Protein AF-A0A1H1TFT8-F1 (afdb_monomer)

Solvent-accessible surface area (backbone atoms only — not comparable to full-atom values): 39252 Å² total; per-residue (Å²): 138,79,86,87,82,87,84,87,81,90,85,86,84,88,80,87,86,89,80,85,90,80,92,82,89,87,89,82,91,82,87,86,76,85,82,76,82,82,79,77,80,83,78,81,70,58,74,69,34,45,50,51,32,56,49,58,57,70,36,58,26,41,30,29,61,90,48,73,47,62,43,76,47,51,69,64,84,90,49,77,57,35,28,35,36,29,36,80,93,45,59,54,47,81,68,34,37,61,32,29,39,33,36,34,42,87,52,18,28,67,43,72,50,74,37,78,50,98,63,64,47,67,47,73,31,53,86,44,16,24,26,45,34,17,21,62,62,19,25,52,54,46,65,75,37,58,47,67,74,32,51,48,49,68,55,80,78,71,75,87,90,85,77,94,82,68,73,66,47,50,39,53,65,94,53,72,67,25,36,32,34,37,70,95,45,73,48,60,26,69,34,64,75,59,89,71,53,80,55,25,33,27,37,37,37,78,91,49,56,52,46,87,57,75,34,67,26,32,36,32,36,31,46,86,28,24,24,76,41,77,44,52,17,52,86,64,66,40,73,72,49,60,67,37,46,92,84,32,25,27,44,35,18,12,53,68,36,18,52,56,40,70,77,40,65,46,76,74,36,55,44,34,25,49,42,85,69,82,86,83,84,78,90,75,90,84,78,86,88,75,96,71,85,82,75,79,82,74,78,73,82,72,71,60,71,75,49,47,58,73,26,27,42,27,31,83,94,47,69,48,66,22,71,22,56,73,62,89,72,51,83,51,23,23,26,34,33,32,80,93,47,60,48,45,99,52,74,25,70,26,24,40,31,32,30,47,82,40,24,26,75,39,73,43,52,17,47,88,66,67,36,65,72,56,53,70,29,47,87,82,31,25,24,47,33,11,13,58,65,29,13,51,49,41,69,76,53,61,50,69,72,38,50,53,47,59,42,87,64,76,81,78,74,81,79,84,78,92,73,82,92,77,82,91,77,85,88,79,81,91,75,86,85,76,83,79,90,74,78,87,70,76,66,31,58,58,70,59,80,43,29,35,32,36,28,36,45,16,41,65,85,60,66,24,63,54,78,78,70,58,59,89,63,49,44,30,39,33,40,41,27,29,31,38,80,50,26,39,67,69,50,50,20,71,40,54,64,71,60,43,43,51,32,53,53,55,43,39,75,72,64,28,34,38,26,44,21,32,20,39,82,74,31,51,51,48,51,88,49,43,68,46,36,50,49,20,56,50,58,49,44,75,68,37,75,47,13,26,40,29,45,31,70,41,66,89,60,78,80,53,49,72,38,57,46,49,44,48,48,49,48,24,68,75,48,38,81,34,30,30,32,34,37,45,32,43,85,82,52,38,72,60,48,51,58,36,45,47,52,22,48,77,63,77,43,55,55,38,38,21,47,40,54,39,90,41,78,60,51,55,67,55,53,44,50,52,50,51,49,45,43,75,65,68,45,56,50,60,29,32,34,47,24,39,27,61,44,92,53,74,33,30,33,42,61,70,47,49,49,53,31,53,52,60,42,36,77,79,42,64,57,37,17,21,31,35,34,57,40,56,49,45,73,61,42,65,56,40,37,62,70,41,36,65,71,30,61,89

Sequence (698 aa):
MSLPRPLRHQSRLAQVSSTVALLVSSTLLASTLATAPAAAAPATPTSSVATAAASAARSATLTIGGATRSVAGTNVARKVGKLVVYSAPRSTTHKTKRGVDVVVQDGKVVSVKRHHGRRAGRTAVPAGGFVVSGLGSSAAWLRAHAKPGVAVTSTAATGGQVGTGGRVVATATPTVGAPVVVGNGTWKLSGINVPRGVDQVVAYTAPVTVTTTNMWGVELTVVGGKITSIVDRQVKQVTSGTRVPTGGYVLSAHGSAGDWLRARAKVGGTVGYQVTVPDVVTPTPTPTPTPTPTPTPTPTPTAPAVPAAGTRAAIGSSSYPVSGVNIDRGVDALVAYTSPLTQTPTNMWGVEVGVVGGRITSVIDRQVNNISAATPVPSGGYVLSGHGAAGEWLRAAAQVGGTVTSGSGSVSTPTPTPTPTPTPTPTPTPAPTTPSTGTSSTDPMPLPSKVQALYLMMWSNSGSPMLRNIPSDVNVVNLSFLQGDPPSLVGWGSQSEASFIADAKALRARGVRIVASVGGAGGHVNLANREAFVQGVMSLNAKLPLDGIDWDIEGSTPMAAADVVWISKRLKTLRGQDFAITLAPNGSNINEYLAIAVQLQANNALDMIGQQFYDAVVSKEAAMGRINQAVSMGIPQSKIAVGMMVGTADVYWTVAECVAAVTYIKAKYPNLRGGYLWEAGRAGTADWASTLSGLLKG

Mean predicted aligned error: 22.66 Å

pLDDT: mean 74.83, std 23.18, range [23.73, 98.81]

Foldseek 3Di:
DDDDDDDDDDDDDDDDDDDDDDDDDDDDDDDDDDDDDDDDDDDADDPVLLVQAVDVQVFQWKAFQNDIDGAPHEPDDADAPHKYKYAPPDFKDDWAQAWWKFKDTPQWTADIDGRHHPGTDMDTHDRSTMIMIHHHVGRVVCVVGHDGGIGMDGDQDADDDDDDDADWGWHQDDDAQFWKDFANDTDGAPEEPDAADAQHKYKYAPVDFFDQYALQAKKFADASQFGQDIDNSVVVVDRGTDTHDDRTIIIIHHHVRRVVCVVGDDGRTGMTTTDGDDDDDDDDDDDDDDDDDDDDDPDDPPLADFQAAQWWKDWPNDIDHANHEPDDADAQHKYKYAPPDQWDPDAQAAWKFADGSQFTQDIDNSPVVVPRDTHTHDDSTIITTGHHNGRVSCVPRDDGRIGMHTHPPDPPDDDDDDDDDDDDDDDDDDDDDDADPDDDDLFAAAADLFAEEAEAEFDAPPLFDQLLPFAPLHQEYEQPAFADQLTARPHHYVDDLVSNLVSLSVSVSVNRAYEHEYAPAVGHHALVSLVSPLVRVVVVSVRGSHNAYEYDHHDPHDCPLVSLLVNLVVNCVVRNLSHAYEYEAEPPCLVVVLVSQLVCVVVSRHQAYEYAQFPQQHALVNSLVSVVVSVVSPNAQSRYEYEAEDDDDNRHDHLVRVVVSLVVNCVPRVSHNFYYYPHRSDPCSNVNSVVCSVSRRD

Organism: NCBI:txid642780

Nearest PDB structures (foldseek):
  2pur-assembly1_B-2  TM=5.975E-01  e=2.693E-02  unclassified
  7jz9-assembly1_B  TM=5.982E-01  e=8.249E-02  Escherichia coli
  2ojp-assembly1_B  TM=5.793E-01  e=7.415E-02  Escherichia coli
  1yxc-assembly1_A-2  TM=6.033E-01  e=1.333E-01  Escherichia coli
  1s5v-assembly1_B  TM=5.770E-01  e=1.564E-01  Escherichia coli

Secondary structure (DSSP, 8-state):
---------------------------------PPPPPPPPPPPPPHHHHHHHHHHTT-SEEEETTEEEEEEEESSPP-TT-EEEEETT--BPPPEEEEEEEEEETTEEEEEEEEEEEEEE--BPPTT-EEEEE-THHHHHHHHH--TT-BEE----B-----SSS--EEESS--TTSEEEETTEEEEEEEESS---TT-EEEEETT--B----SSEEEEEEETTEEEEEEETTTTT--SPPBPPTTEEEEEEEHHHHHHHHTT--TT-BEEEEEPPPP-PPPPPPPPPPP-PPPP-----PPPPPPPTTSEEEETTEEEE--EESS---TT-EEEEETT-SB----SSSEEEEEETTEEEEEEETTTTT--SPPBPPTTEEEEEE-HHHHHHHHHH--TT-BEEEE-----PPPPP--PPPPP-PPPPPPPPPPP------SPPPPPSSEEEEEEE-STTS-PPPGGGS-TT--EEEEEEEEETTEEES--TTS-HHHHHHHHHHHHHTT-EEEEEEEEET--B-SSSHHHHHHHHHHHHTTS---EEEEEEESSS---HHHHHHHHHHHHHHH-TTSEEEE---TTTHHHHHHHHHHHHHTT---EEEEE--SS---HHHHHHHHHHHHHTT--GGGEEEEE-B-SSTTSB-HHHHHHHHHHHHTT-TT--EEEES-TTSTTHHHHHHHTHHHHH-

Radius of gyration: 35.99 Å; Cα contacts (8 Å, |Δi|>4): 1418; chains: 1; bounding box: 91×97×120 Å

Structure (mmCIF, N/CA/C/O backbone):
data_AF-A0A1H1TFT8-F1
#
_entry.id   AF-A0A1H1TFT8-F1
#
loop_
_atom_site.group_PDB
_atom_site.id
_atom_site.type_symbol
_atom_site.label_atom_id
_atom_site.label_alt_id
_atom_site.label_comp_id
_atom_site.label_asym_id
_atom_site.label_entity_id
_atom_site.label_seq_id
_atom_site.pdbx_PDB_ins_code
_atom_site.Cartn_x
_atom_site.Cartn_y
_atom_site.Cartn_z
_atom_site.occupancy
_atom_site.B_iso_or_equiv
_atom_site.auth_seq_id
_atom_site.auth_comp_id
_atom_site.auth_asym_id
_atom_site.auth_atom_id
_atom_site.pdbx_PDB_model_num
ATOM 1 N N . MET A 1 1 ? -57.760 -10.010 77.259 1.00 40.00 1 MET A N 1
ATOM 2 C CA . MET A 1 1 ? -57.373 -11.192 76.458 1.00 40.00 1 MET A CA 1
ATOM 3 C C . MET A 1 1 ? -56.331 -10.721 75.448 1.00 40.00 1 MET A C 1
ATOM 5 O O . MET A 1 1 ? -56.701 -10.268 74.380 1.00 40.00 1 MET A O 1
ATOM 9 N N . SER A 1 2 ? -55.052 -10.548 75.783 1.00 34.28 2 SER A N 1
ATOM 10 C CA . SER A 1 2 ? -54.148 -11.281 76.698 1.00 34.28 2 SER A CA 1
ATOM 11 C C . SER A 1 2 ? -53.520 -12.526 76.058 1.00 34.28 2 SER A C 1
ATOM 13 O O . SER A 1 2 ? -54.165 -13.557 75.916 1.00 34.28 2 SER A O 1
ATOM 15 N N . LEU A 1 3 ? -52.236 -12.375 75.718 1.00 42.75 3 LEU A N 1
ATOM 16 C CA . LEU A 1 3 ? -51.196 -13.401 75.522 1.00 42.75 3 LEU A CA 1
ATOM 17 C C . LEU A 1 3 ? -51.139 -14.394 76.717 1.00 42.75 3 LEU A C 1
ATOM 19 O O . LEU A 1 3 ? -51.560 -13.988 77.804 1.00 42.75 3 LEU A O 1
ATOM 23 N N . PRO A 1 4 ? -50.604 -15.640 76.580 1.00 53.12 4 PRO A N 1
ATOM 24 C CA . PRO A 1 4 ? -49.153 -15.824 76.375 1.00 53.12 4 PRO A CA 1
ATOM 25 C C . PRO A 1 4 ? -48.649 -17.081 75.616 1.00 53.12 4 PRO A C 1
ATOM 27 O O . PRO A 1 4 ? -49.387 -17.975 75.220 1.00 53.12 4 PRO A O 1
ATOM 30 N N . ARG A 1 5 ? -47.314 -17.126 75.466 1.00 40.88 5 ARG A N 1
ATOM 31 C CA . ARG A 1 5 ? -46.463 -18.296 75.154 1.00 40.88 5 ARG A CA 1
ATOM 32 C C . ARG A 1 5 ? -45.955 -18.958 76.450 1.00 40.88 5 ARG A C 1
ATOM 34 O O . ARG A 1 5 ? -45.702 -18.240 77.415 1.00 40.88 5 ARG A O 1
ATOM 41 N N . PRO A 1 6 ? -45.608 -20.255 76.405 1.00 49.94 6 PRO A N 1
ATOM 42 C CA . PRO A 1 6 ? -44.249 -20.722 76.771 1.00 49.94 6 PRO A CA 1
ATOM 43 C C . PRO A 1 6 ? -43.516 -21.283 75.523 1.00 49.94 6 PRO A C 1
ATOM 45 O O . PRO A 1 6 ? -44.163 -21.550 74.517 1.00 49.94 6 PRO A O 1
ATOM 48 N N . LEU A 1 7 ? -42.187 -21.390 75.359 1.00 32.53 7 LEU A N 1
ATOM 49 C CA . LEU A 1 7 ? -40.987 -21.534 76.215 1.00 32.53 7 LEU A CA 1
ATOM 50 C C . LEU A 1 7 ? -40.536 -22.979 76.553 1.00 32.53 7 LEU A C 1
ATOM 52 O O . LEU A 1 7 ? -40.871 -23.472 77.617 1.00 32.53 7 LEU A O 1
ATOM 56 N N . ARG A 1 8 ? -39.599 -23.497 75.724 1.00 33.53 8 ARG A N 1
ATOM 57 C CA . ARG A 1 8 ? -38.385 -24.306 76.069 1.00 33.53 8 ARG A CA 1
ATOM 58 C C . ARG A 1 8 ? -38.615 -25.683 76.778 1.00 33.53 8 ARG A C 1
ATOM 60 O O . ARG A 1 8 ? -39.748 -26.017 77.063 1.00 33.53 8 ARG A O 1
ATOM 67 N N . HIS A 1 9 ? -37.637 -26.578 77.030 1.00 33.00 9 HIS A N 1
ATOM 68 C CA . HIS A 1 9 ? -36.158 -26.497 77.110 1.00 33.00 9 HIS A CA 1
ATOM 69 C C . HIS A 1 9 ? -35.469 -27.898 77.005 1.00 33.00 9 HIS A C 1
ATOM 71 O O . HIS A 1 9 ? -36.108 -28.884 77.340 1.00 33.00 9 HIS A O 1
ATOM 77 N N . GLN A 1 10 ? -34.150 -27.953 76.702 1.00 31.39 10 GLN A N 1
ATOM 78 C CA . GLN A 1 10 ? -33.223 -29.130 76.820 1.00 31.39 10 GLN A CA 1
ATOM 79 C C . GLN A 1 10 ? -33.483 -30.319 75.845 1.00 31.39 10 GLN A C 1
ATOM 81 O O . GLN A 1 10 ? -34.526 -30.340 75.207 1.00 31.39 10 GLN A O 1
ATOM 86 N N . SER A 1 11 ? -32.600 -31.310 75.590 1.00 31.30 11 SER A N 1
ATOM 87 C CA . SER A 1 11 ? -31.160 -31.587 75.895 1.00 31.30 11 SER A CA 1
ATOM 88 C C . SER A 1 11 ? -30.607 -32.554 74.808 1.00 31.30 11 SER A C 1
ATOM 90 O O . SER A 1 11 ? -31.317 -33.474 74.432 1.00 31.30 11 SER A O 1
ATOM 92 N N . ARG A 1 12 ? -29.484 -32.284 74.113 1.00 32.25 12 ARG A N 1
ATOM 93 C CA . ARG A 1 12 ? -28.055 -32.626 74.396 1.00 32.25 12 ARG A CA 1
ATOM 94 C C . ARG A 1 12 ? -27.617 -34.106 74.210 1.00 32.25 12 ARG A C 1
ATOM 96 O O . ARG A 1 12 ? -28.041 -34.942 74.989 1.00 32.25 12 ARG A O 1
ATOM 103 N N . LEU A 1 13 ? -26.584 -34.287 73.356 1.00 31.83 13 LEU A N 1
ATOM 104 C CA . LEU A 1 13 ? -25.564 -35.378 73.293 1.00 31.83 13 LEU A CA 1
ATOM 105 C C . LEU A 1 13 ? -26.089 -36.770 72.829 1.00 31.83 13 LEU A C 1
ATOM 107 O O . LEU A 1 13 ? -27.201 -37.130 73.176 1.00 31.83 13 LEU A O 1
ATOM 111 N N . ALA A 1 14 ? -25.478 -37.520 71.888 1.00 31.23 14 ALA A N 1
ATOM 112 C CA . ALA A 1 14 ? -24.085 -38.007 71.683 1.00 31.23 14 ALA A CA 1
ATOM 113 C C . ALA A 1 14 ? -23.749 -39.225 72.594 1.00 31.23 14 ALA A C 1
ATOM 115 O O . ALA A 1 14 ? -24.257 -39.268 73.706 1.00 31.23 14 ALA A O 1
ATOM 116 N N . GLN A 1 15 ? -22.948 -40.247 72.229 1.00 30.02 15 GLN A N 1
ATOM 117 C CA . GLN A 1 15 ? -21.924 -40.429 71.168 1.00 30.02 15 GLN A CA 1
ATOM 118 C C . GLN A 1 15 ? -21.602 -41.955 70.968 1.00 30.02 15 GLN A C 1
ATOM 120 O O . GLN A 1 15 ? -22.198 -42.771 71.658 1.00 30.02 15 GLN A O 1
ATOM 125 N N . VAL A 1 16 ? -20.578 -42.311 70.154 1.00 29.28 16 VAL A N 1
ATOM 126 C CA . VAL A 1 16 ? -19.868 -43.636 70.053 1.00 29.28 16 VAL A CA 1
ATOM 127 C C . VAL A 1 16 ? -20.652 -44.718 69.247 1.00 29.28 16 VAL A C 1
ATOM 129 O O . VAL A 1 16 ? -21.849 -44.841 69.454 1.00 29.28 16 VAL A O 1
ATOM 132 N N . SER A 1 17 ? -20.174 -45.432 68.200 1.00 30.56 17 SER A N 1
ATOM 133 C CA . SER A 1 17 ? -18.881 -46.062 67.777 1.00 30.56 17 SER A CA 1
ATOM 134 C C . SER A 1 17 ? -18.665 -47.489 68.361 1.00 30.56 17 SER A C 1
ATOM 136 O O . SER A 1 17 ? -19.188 -47.766 69.433 1.00 30.56 17 SER A O 1
ATOM 138 N N . SER A 1 18 ? -17.959 -48.464 67.751 1.00 32.06 18 SER A N 1
ATOM 139 C CA . SER A 1 18 ? -17.172 -48.505 66.488 1.00 32.06 18 SER A CA 1
ATOM 140 C C . SER A 1 18 ? -17.729 -49.549 65.467 1.00 32.06 18 SER A C 1
ATOM 142 O O . SER A 1 18 ? -18.870 -49.343 65.075 1.00 32.06 18 SER A O 1
ATOM 144 N N . THR A 1 19 ? -17.104 -50.622 64.926 1.00 33.41 19 THR A N 1
ATOM 145 C CA . THR A 1 19 ? -15.795 -51.315 65.105 1.00 33.41 19 THR A CA 1
ATOM 146 C C . THR A 1 19 ? -15.491 -52.244 63.887 1.00 33.41 19 THR A C 1
ATOM 148 O O . THR A 1 19 ? -16.416 -52.903 63.443 1.00 33.41 19 THR A O 1
ATOM 151 N N . VAL A 1 20 ? -14.227 -52.319 63.402 1.00 31.95 20 VAL A N 1
ATOM 152 C CA . VAL A 1 20 ? -13.528 -53.409 62.618 1.00 31.95 20 VAL A CA 1
ATOM 153 C C . VAL A 1 20 ? -14.271 -54.082 61.421 1.00 31.95 20 VAL A C 1
ATOM 155 O O . VAL A 1 20 ? -15.296 -54.713 61.617 1.00 31.95 20 VAL A O 1
ATOM 158 N N . ALA A 1 21 ? -13.879 -53.936 60.137 1.00 30.38 21 ALA A N 1
ATOM 159 C CA . ALA A 1 21 ? -12.651 -54.344 59.384 1.00 30.38 21 ALA A CA 1
ATOM 160 C C . ALA A 1 21 ? -12.633 -55.853 58.971 1.00 30.38 21 ALA A C 1
ATOM 162 O O . ALA A 1 21 ? -13.261 -56.655 59.646 1.00 30.38 21 ALA A O 1
ATOM 163 N N . LEU A 1 22 ? -12.053 -56.315 57.842 1.00 27.12 22 LEU A N 1
ATOM 164 C CA . LEU A 1 22 ? -10.707 -56.086 57.265 1.00 27.12 22 LEU A CA 1
ATOM 165 C C . LEU A 1 22 ? -10.666 -56.281 55.707 1.00 27.12 22 LEU A C 1
ATOM 167 O O . LEU A 1 22 ? -11.444 -57.072 55.195 1.00 27.12 22 LEU A O 1
ATOM 171 N N . LEU A 1 23 ? -9.752 -55.564 55.016 1.00 27.92 23 LEU A N 1
ATOM 172 C CA . LEU A 1 23 ? -8.882 -55.857 53.822 1.00 27.92 23 LEU A CA 1
ATOM 173 C C . LEU A 1 23 ? -9.194 -57.026 52.814 1.00 27.92 23 LEU A C 1
ATOM 175 O O . LEU A 1 23 ? -9.799 -58.014 53.191 1.00 27.92 23 LEU A O 1
ATOM 179 N N . VAL A 1 24 ? -8.749 -57.072 51.531 1.00 28.72 24 VAL A N 1
ATOM 180 C CA . VAL A 1 24 ? -7.640 -56.426 50.753 1.00 28.72 24 VAL A CA 1
ATOM 181 C C . VAL A 1 24 ? -8.050 -56.165 49.262 1.00 28.72 24 VAL A C 1
ATOM 183 O O . VAL A 1 24 ? -8.920 -56.856 48.752 1.00 28.72 24 VAL A O 1
ATOM 186 N N . SER A 1 25 ? -7.388 -55.208 48.577 1.00 27.75 25 SER A N 1
ATOM 187 C CA . SER A 1 25 ? -7.165 -54.961 47.112 1.00 27.75 25 SER A CA 1
ATOM 188 C C . SER A 1 25 ? -7.936 -55.754 46.022 1.00 27.75 25 SER A C 1
ATOM 190 O O . SER A 1 25 ? -8.015 -56.975 46.046 1.00 27.75 25 SER A O 1
ATOM 192 N N . SER A 1 26 ? -8.326 -55.142 44.889 1.00 29.98 26 SER A N 1
ATOM 193 C CA . SER A 1 26 ? -7.373 -54.570 43.903 1.00 29.98 26 SER A CA 1
ATOM 194 C C . SER A 1 26 ? -7.939 -53.476 42.977 1.00 29.98 26 SER A C 1
ATOM 196 O O . SER A 1 26 ? -9.142 -53.254 42.892 1.00 29.98 26 SER A O 1
ATOM 198 N N . THR A 1 27 ? -7.035 -52.758 42.304 1.00 31.91 27 THR A N 1
ATOM 199 C CA . THR A 1 27 ? -7.274 -51.510 41.556 1.00 31.91 27 THR A CA 1
ATOM 200 C C . THR A 1 27 ? -7.703 -51.687 40.097 1.00 31.91 27 THR A C 1
ATOM 202 O O . THR A 1 27 ? -7.032 -52.406 39.362 1.00 31.91 27 THR A O 1
ATOM 205 N N . LEU A 1 28 ? -8.631 -50.841 39.629 1.00 29.67 28 LEU A N 1
ATOM 206 C CA . LEU A 1 28 ? -8.360 -49.870 38.550 1.00 29.67 28 LEU A CA 1
ATOM 207 C C . LEU A 1 28 ? -9.416 -48.743 38.561 1.00 29.67 28 LEU A C 1
ATOM 209 O O . LEU A 1 28 ? -10.573 -48.993 38.889 1.00 29.67 28 LEU A O 1
ATOM 213 N N . LEU A 1 29 ? -9.040 -47.505 38.212 1.00 29.33 29 LEU A N 1
ATOM 214 C CA . LEU A 1 29 ? -9.989 -46.390 38.058 1.00 29.33 29 LEU A CA 1
ATOM 215 C C . LEU A 1 29 ? -10.326 -46.157 36.580 1.00 29.33 29 LEU A C 1
ATOM 217 O O . LEU A 1 29 ? -9.427 -45.963 35.766 1.00 29.33 29 LEU A O 1
ATOM 221 N N . ALA A 1 30 ? -11.619 -46.044 36.273 1.00 28.58 30 ALA A N 1
ATOM 222 C CA . ALA A 1 30 ? -12.131 -45.465 35.031 1.00 28.58 30 ALA A CA 1
ATOM 223 C C . ALA A 1 30 ? -13.382 -44.625 35.347 1.00 28.58 30 ALA A C 1
ATOM 225 O O . ALA A 1 30 ? -14.507 -45.118 35.347 1.00 28.58 30 ALA A O 1
ATOM 226 N N . SER A 1 31 ? -13.187 -43.353 35.705 1.00 29.53 31 SER A N 1
ATOM 227 C CA . SER A 1 31 ? -14.262 -42.478 36.188 1.00 29.53 31 SER A CA 1
ATOM 228 C C . SER A 1 31 ? -15.004 -41.774 35.048 1.00 29.53 31 SER A C 1
ATOM 230 O O . SER A 1 31 ? -14.579 -40.716 34.578 1.00 29.53 31 SER A O 1
ATOM 232 N N . THR A 1 32 ? -16.152 -42.313 34.640 1.00 29.67 32 THR A N 1
ATOM 233 C CA . THR A 1 32 ? -17.115 -41.596 33.792 1.00 29.67 32 THR A CA 1
ATOM 234 C C . THR A 1 32 ? -17.871 -40.548 34.614 1.00 29.67 32 THR A C 1
ATOM 236 O O . THR A 1 32 ? -18.654 -40.911 35.492 1.00 29.67 32 THR A O 1
ATOM 239 N N . LEU A 1 33 ? -17.695 -39.258 34.313 1.00 29.09 33 LEU A N 1
ATOM 240 C CA . LEU A 1 33 ? -18.583 -38.194 34.797 1.00 29.09 33 LEU A CA 1
ATOM 241 C C . LEU A 1 33 ? -19.388 -37.617 33.629 1.00 29.09 33 LEU A C 1
ATOM 243 O O . LEU A 1 33 ? -18.817 -37.185 32.629 1.00 29.09 33 LEU A O 1
ATOM 247 N N . ALA A 1 34 ? -20.713 -37.591 33.772 1.00 29.16 34 ALA A N 1
ATOM 248 C CA . ALA A 1 34 ? -21.601 -36.964 32.801 1.00 29.16 34 ALA A CA 1
ATOM 249 C C . ALA A 1 34 ? -21.444 -35.433 32.819 1.00 29.16 34 ALA A C 1
ATOM 251 O O . ALA A 1 34 ? -21.353 -34.812 33.881 1.00 29.16 34 ALA A O 1
ATOM 252 N N . THR A 1 35 ? -21.439 -34.815 31.640 1.00 30.27 35 THR A N 1
ATOM 253 C CA . THR A 1 35 ? -21.376 -33.359 31.485 1.00 30.27 35 THR A CA 1
ATOM 254 C C . THR A 1 35 ? -22.728 -32.706 31.771 1.00 30.27 35 THR A C 1
ATOM 256 O O . THR A 1 35 ? -23.756 -33.075 31.207 1.00 30.27 35 THR A O 1
ATOM 259 N N . ALA A 1 36 ? -22.724 -31.686 32.631 1.00 29.00 36 ALA A N 1
ATOM 260 C CA . ALA A 1 36 ? -23.877 -30.811 32.829 1.00 29.00 36 ALA A CA 1
ATOM 261 C C . ALA A 1 36 ? -24.137 -29.945 31.572 1.00 29.00 36 ALA A C 1
ATOM 263 O O . ALA A 1 36 ? -23.184 -29.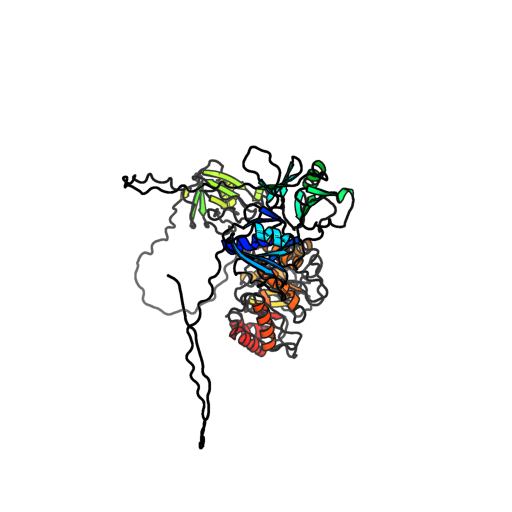619 30.855 1.00 29.00 36 ALA A O 1
ATOM 264 N N . PRO A 1 37 ? -25.393 -29.540 31.295 1.00 29.36 37 PRO A N 1
ATOM 265 C CA . PRO A 1 37 ? -25.718 -28.730 30.123 1.00 29.36 37 PRO A CA 1
ATOM 266 C C . PRO A 1 37 ? -25.044 -27.352 30.177 1.00 29.36 37 PRO A C 1
ATOM 268 O O . PRO A 1 37 ? -24.962 -26.715 31.229 1.00 29.36 37 PRO A O 1
ATOM 271 N N . ALA A 1 38 ? -24.574 -26.879 29.021 1.00 29.33 38 ALA A N 1
ATOM 272 C CA . ALA A 1 38 ? -23.865 -25.611 28.911 1.00 29.33 38 ALA A CA 1
ATOM 273 C C . ALA A 1 38 ? -24.779 -24.413 29.226 1.00 29.33 38 ALA A C 1
ATOM 275 O O . ALA A 1 38 ? -25.862 -24.269 28.657 1.00 29.33 38 ALA A O 1
ATOM 276 N N . ALA A 1 39 ? -24.312 -23.512 30.094 1.00 29.39 39 ALA A N 1
ATOM 277 C CA . ALA A 1 39 ? -24.975 -22.233 30.320 1.00 29.39 39 ALA A CA 1
ATOM 278 C C . ALA A 1 39 ? -24.890 -21.361 29.054 1.00 29.39 39 ALA A C 1
ATOM 280 O O . ALA A 1 39 ? -23.811 -21.194 28.482 1.00 29.39 39 ALA A O 1
ATOM 281 N N . ALA A 1 40 ? -26.023 -20.800 28.626 1.00 29.06 40 ALA A N 1
ATOM 282 C CA . ALA A 1 40 ? -26.098 -19.982 27.419 1.00 29.06 40 ALA A CA 1
ATOM 283 C C . ALA A 1 40 ? -25.179 -18.748 27.496 1.00 29.06 40 ALA A C 1
ATOM 285 O O . ALA A 1 40 ? -25.085 -18.082 28.531 1.00 29.06 40 ALA A O 1
ATOM 286 N N . ALA A 1 41 ? -24.521 -18.425 26.380 1.00 30.48 41 ALA A N 1
ATOM 287 C CA . ALA A 1 41 ? -23.666 -17.248 26.282 1.00 30.48 41 ALA A CA 1
ATOM 288 C C . ALA A 1 41 ? -24.485 -15.948 26.457 1.00 30.48 41 ALA A C 1
ATOM 290 O O . ALA A 1 41 ? -25.604 -15.857 25.943 1.00 30.48 41 ALA A O 1
ATOM 291 N N . PRO A 1 42 ? -23.953 -14.922 27.150 1.00 31.48 42 PRO A N 1
ATOM 292 C CA . PRO A 1 42 ? -24.648 -13.650 27.306 1.00 31.48 42 PRO A CA 1
ATOM 293 C C . PRO A 1 42 ? -24.778 -12.943 25.951 1.00 31.48 42 PRO A C 1
ATOM 295 O O . PRO A 1 42 ? -23.793 -12.784 25.230 1.00 31.48 42 PRO A O 1
ATOM 298 N N . ALA A 1 43 ? -25.994 -12.502 25.622 1.00 30.66 43 ALA A N 1
ATOM 299 C CA . ALA A 1 43 ? -26.294 -11.850 24.352 1.00 30.66 43 ALA A CA 1
ATOM 300 C C . ALA A 1 43 ? -25.443 -10.587 24.124 1.00 30.66 43 ALA A C 1
ATOM 302 O O . ALA A 1 43 ? -25.194 -9.798 25.041 1.00 30.66 43 ALA A O 1
ATOM 303 N N . THR A 1 44 ? -25.029 -10.372 22.875 1.00 29.48 44 THR A N 1
ATOM 304 C CA . THR A 1 44 ? -24.361 -9.142 22.444 1.00 29.48 44 THR A CA 1
ATOM 305 C C . THR A 1 44 ? -25.306 -7.940 22.595 1.00 29.48 44 THR A C 1
ATOM 307 O O . THR A 1 44 ? -26.443 -7.996 22.124 1.00 29.48 44 THR A O 1
ATOM 310 N N . PRO A 1 45 ? -24.877 -6.836 23.240 1.00 30.53 45 PRO A N 1
ATOM 311 C CA . PRO A 1 45 ? -25.725 -5.659 23.400 1.00 30.53 45 PRO A CA 1
ATOM 312 C C . PRO A 1 45 ? -25.975 -4.983 22.048 1.00 30.53 45 PRO A C 1
ATOM 314 O O . PRO A 1 45 ? -25.076 -4.888 21.209 1.00 30.53 45 PRO A O 1
ATOM 317 N N . THR A 1 46 ? -27.191 -4.476 21.850 1.00 31.75 46 THR A N 1
ATOM 318 C CA . THR A 1 46 ? -27.586 -3.775 20.623 1.00 31.75 46 THR A CA 1
ATOM 319 C C . THR A 1 46 ? -26.794 -2.475 20.428 1.00 31.75 46 THR A C 1
ATOM 321 O O . THR A 1 46 ? -26.326 -1.839 21.377 1.00 31.75 46 THR A O 1
ATOM 324 N N . SER A 1 47 ? -26.619 -2.070 19.167 1.00 36.38 47 SER A N 1
ATOM 325 C CA . SER A 1 47 ? -25.688 -1.008 18.743 1.00 36.38 47 SER A CA 1
ATOM 326 C C . SER A 1 47 ? -25.892 0.347 19.441 1.00 36.38 47 SER A C 1
ATOM 328 O O . SER A 1 47 ? -24.922 1.048 19.753 1.00 36.38 47 SER A O 1
ATOM 330 N N . SER A 1 48 ? -27.136 0.710 19.758 1.00 32.66 48 SER A N 1
ATOM 331 C CA . SER A 1 48 ? -27.482 1.942 20.481 1.00 32.66 48 SER A CA 1
ATOM 332 C C . SER A 1 48 ? -26.911 1.991 21.906 1.00 32.66 48 SER A C 1
ATOM 334 O O . SER A 1 48 ? -26.491 3.055 22.368 1.00 32.66 48 SER A O 1
ATOM 336 N N . VAL A 1 49 ? -26.825 0.846 22.588 1.00 34.25 49 VAL A N 1
ATOM 337 C CA . VAL A 1 49 ? -26.388 0.738 23.989 1.00 34.25 49 VAL A CA 1
ATOM 338 C C . VAL A 1 49 ? -24.892 1.030 24.113 1.00 34.25 49 VAL A C 1
ATOM 340 O O . VAL A 1 49 ? -24.482 1.885 24.902 1.00 34.25 49 VAL A O 1
ATOM 343 N N . ALA A 1 50 ? -24.080 0.415 23.247 1.00 32.78 50 ALA A N 1
ATOM 344 C CA . ALA A 1 50 ? -22.645 0.688 23.157 1.00 32.78 50 ALA A CA 1
ATOM 345 C C . ALA A 1 50 ? -22.351 2.172 22.853 1.00 32.78 50 ALA A C 1
ATOM 347 O O . ALA A 1 50 ? -21.410 2.752 23.403 1.00 32.78 50 ALA A O 1
ATOM 348 N N . THR A 1 51 ? -23.194 2.810 22.034 1.00 38.88 51 THR A N 1
ATOM 349 C CA . THR A 1 51 ? -23.080 4.239 21.703 1.00 38.88 51 THR A CA 1
ATOM 350 C C . THR A 1 51 ? -23.289 5.128 22.936 1.00 38.88 51 THR A C 1
ATOM 352 O O . THR A 1 51 ? -22.532 6.077 23.143 1.00 38.88 51 THR A O 1
ATOM 355 N N . ALA A 1 52 ? -24.251 4.803 23.808 1.00 39.69 52 ALA A N 1
ATOM 356 C CA . ALA A 1 52 ? -24.501 5.563 25.036 1.00 39.69 52 ALA A CA 1
ATOM 357 C C . ALA A 1 52 ? -23.303 5.521 26.005 1.00 39.69 52 ALA A C 1
ATOM 359 O O . ALA A 1 52 ? -22.897 6.560 26.534 1.00 39.69 52 ALA A O 1
ATOM 360 N N . ALA A 1 53 ? -22.684 4.349 26.191 1.00 35.75 53 ALA A N 1
ATOM 361 C CA . ALA A 1 53 ? -21.475 4.221 27.004 1.00 35.75 53 ALA A CA 1
ATOM 362 C C . ALA A 1 53 ? -20.268 4.952 26.390 1.00 35.75 53 ALA A C 1
ATOM 364 O O . ALA A 1 53 ? -19.527 5.619 27.117 1.00 35.75 53 ALA A O 1
ATOM 365 N N . ALA A 1 54 ? -20.093 4.894 25.064 1.00 36.25 54 ALA A N 1
ATOM 366 C CA . ALA A 1 54 ? -19.031 5.617 24.361 1.00 36.25 54 ALA A CA 1
ATOM 367 C C . ALA A 1 54 ? -19.187 7.149 24.453 1.00 36.25 54 ALA A C 1
ATOM 369 O O . ALA A 1 54 ? -18.192 7.858 24.618 1.00 36.25 54 ALA A O 1
ATOM 370 N N . SER A 1 55 ? -20.419 7.664 24.400 1.00 38.88 55 SER A N 1
ATOM 371 C CA . SER A 1 55 ? -20.715 9.094 24.568 1.00 38.88 55 SER A CA 1
ATOM 372 C C . SER A 1 55 ? -20.492 9.563 26.006 1.00 38.88 55 SER A C 1
ATOM 374 O O . SER A 1 55 ? -19.768 10.537 26.229 1.00 38.88 55 SER A O 1
ATOM 376 N N . ALA A 1 56 ? -21.012 8.844 27.006 1.00 40.94 56 ALA A N 1
ATOM 377 C CA . ALA A 1 56 ? -20.797 9.180 28.416 1.00 40.94 56 ALA A CA 1
ATOM 378 C C . ALA A 1 56 ? -19.305 9.148 28.806 1.00 40.94 56 ALA A C 1
ATOM 380 O O . ALA A 1 56 ? -18.836 10.018 29.540 1.00 40.94 56 ALA A O 1
ATOM 381 N N . ALA A 1 57 ? -18.534 8.209 28.245 1.00 38.88 57 ALA A N 1
ATOM 382 C CA . ALA A 1 57 ? -17.080 8.119 28.394 1.00 38.88 57 ALA A CA 1
ATOM 383 C C . ALA A 1 57 ? -16.299 9.321 27.816 1.00 38.88 57 ALA A C 1
ATOM 385 O O . ALA A 1 57 ? -15.132 9.507 28.171 1.00 38.88 57 ALA A O 1
ATOM 386 N N . ARG A 1 58 ? -16.918 10.134 26.948 1.00 42.31 58 ARG A N 1
ATOM 387 C CA . ARG A 1 58 ? -16.323 11.303 26.266 1.00 42.31 58 ARG A CA 1
ATOM 388 C C . ARG A 1 58 ? -16.923 12.648 26.711 1.00 42.31 58 ARG A C 1
ATOM 390 O O . ARG A 1 58 ? -16.559 13.687 26.170 1.00 42.31 58 ARG A O 1
ATOM 397 N N . SER A 1 59 ? -17.847 12.642 27.670 1.00 44.28 59 SER A N 1
ATOM 398 C CA . SER A 1 59 ? -18.673 13.809 28.006 1.00 44.28 59 SER A CA 1
ATOM 399 C C . SER A 1 59 ? -18.048 14.732 29.055 1.00 44.28 59 SER A C 1
ATOM 401 O O . SER A 1 59 ? -17.518 14.271 30.062 1.00 44.28 59 SER A O 1
ATOM 403 N N . ALA A 1 60 ? -18.174 16.049 28.857 1.00 45.00 60 ALA A N 1
ATOM 404 C CA . ALA A 1 60 ? -17.712 17.061 29.814 1.00 45.00 60 ALA A CA 1
ATOM 405 C C . ALA A 1 60 ? -18.643 17.200 31.037 1.00 45.00 60 ALA A C 1
ATOM 407 O O . ALA A 1 60 ? -18.188 17.514 32.139 1.00 45.00 60 ALA A O 1
ATOM 408 N N . THR A 1 61 ? -19.941 16.940 30.864 1.00 54.59 61 THR A N 1
ATOM 409 C CA . THR A 1 61 ? -20.956 16.921 31.926 1.00 54.59 61 THR A CA 1
ATOM 410 C C . THR A 1 61 ? -21.875 15.709 31.785 1.00 54.59 61 THR A C 1
ATOM 412 O O . THR A 1 61 ? -22.072 15.173 30.695 1.00 54.59 61 THR A O 1
ATOM 415 N N . LEU A 1 62 ? -22.450 15.286 32.910 1.00 66.94 62 LEU A N 1
ATOM 416 C CA . LEU A 1 62 ? -23.556 14.336 32.975 1.00 66.94 62 LEU A CA 1
ATOM 417 C C . LEU A 1 62 ? -24.745 14.994 33.666 1.00 66.94 62 LEU A C 1
ATOM 419 O O . LEU A 1 62 ? -24.580 15.642 34.704 1.00 66.94 62 LEU A O 1
ATOM 423 N N . THR A 1 63 ? -25.930 14.762 33.120 1.00 76.00 63 THR A N 1
ATOM 424 C CA . THR A 1 63 ? -27.211 15.161 33.693 1.00 76.00 63 THR A CA 1
ATOM 425 C C . THR A 1 63 ? -27.923 13.914 34.197 1.00 76.00 63 THR A C 1
ATOM 427 O O . THR A 1 63 ? -28.120 12.959 33.450 1.00 76.00 63 THR A O 1
ATOM 430 N N . ILE A 1 64 ? -28.290 13.898 35.476 1.00 79.88 64 ILE A N 1
ATOM 431 C CA . ILE A 1 64 ? -29.001 12.789 36.119 1.00 79.88 64 ILE A CA 1
ATOM 432 C C . ILE A 1 64 ? -30.168 13.394 36.891 1.00 79.88 64 ILE A C 1
ATOM 434 O O . ILE A 1 64 ? -29.961 14.288 37.708 1.00 79.88 64 ILE A O 1
ATOM 438 N N . GLY A 1 65 ? -31.395 12.940 36.624 1.00 68.12 65 GLY A N 1
ATOM 439 C CA . GLY A 1 65 ? -32.586 13.435 37.332 1.00 68.12 65 GLY A CA 1
ATOM 440 C C . GLY A 1 65 ? -32.792 14.949 37.208 1.00 68.12 65 GLY A C 1
ATOM 441 O O . GLY A 1 65 ? -33.153 15.596 38.184 1.00 68.12 65 GLY A O 1
ATOM 442 N N . GLY A 1 66 ? -32.481 15.520 36.039 1.00 68.44 66 GLY A N 1
ATOM 443 C CA . GLY A 1 66 ? -32.560 16.961 35.761 1.00 68.44 66 GLY A CA 1
ATOM 444 C C . GLY A 1 66 ? -31.371 17.797 36.256 1.00 68.44 66 GLY A C 1
ATOM 445 O O . GLY A 1 66 ? -31.151 18.887 35.740 1.00 68.44 66 GLY A O 1
ATOM 446 N N . ALA A 1 67 ? -30.559 17.296 37.192 1.00 63.59 67 ALA A N 1
ATOM 447 C CA . ALA A 1 67 ? -29.383 18.010 37.689 1.00 63.59 67 ALA A CA 1
ATOM 448 C C . ALA A 1 67 ? -28.122 17.668 36.883 1.00 63.59 67 ALA A C 1
ATOM 450 O O . ALA A 1 67 ? -27.860 16.499 36.602 1.00 63.59 67 ALA A O 1
ATOM 451 N N . THR A 1 68 ? -27.292 18.672 36.591 1.00 71.31 68 THR A N 1
ATOM 452 C CA . THR A 1 68 ? -26.073 18.542 35.767 1.00 71.31 68 THR A CA 1
ATOM 453 C C . THR A 1 68 ? -24.798 18.655 36.606 1.00 71.31 68 THR A C 1
ATOM 455 O O . THR A 1 68 ? -24.722 19.479 37.518 1.00 71.31 68 THR A O 1
ATOM 458 N N . ARG A 1 69 ? -23.758 17.865 36.297 1.00 69.94 69 ARG A N 1
ATOM 459 C CA . ARG A 1 69 ? -22.425 17.994 36.915 1.00 69.94 69 ARG A CA 1
ATOM 460 C C . ARG A 1 69 ? -21.283 17.587 35.985 1.00 69.94 69 ARG A C 1
ATOM 462 O O . ARG A 1 69 ? -21.394 16.630 35.227 1.00 69.94 69 ARG A O 1
ATOM 469 N N . SER A 1 70 ? -20.157 18.293 36.084 1.00 64.75 70 SER A N 1
ATOM 470 C CA . SER A 1 70 ? -18.949 18.029 35.292 1.00 64.75 70 SER A CA 1
ATOM 471 C C . SER A 1 70 ? -18.290 16.686 35.617 1.00 64.75 70 SER A C 1
ATOM 473 O O . SER A 1 70 ? -18.093 16.343 36.789 1.00 64.75 70 SER A O 1
ATOM 475 N N . VAL A 1 71 ? -17.879 15.970 34.572 1.00 70.94 71 VAL A N 1
ATOM 476 C CA . VAL A 1 71 ? -17.032 14.773 34.642 1.00 70.94 71 VAL A CA 1
ATOM 477 C C . VAL A 1 71 ? -15.566 15.211 34.614 1.00 70.94 71 VAL A C 1
ATOM 479 O O . VAL A 1 71 ? -15.176 16.071 33.834 1.00 70.94 71 VAL A O 1
ATOM 482 N N . ALA A 1 72 ? -14.742 14.637 35.490 1.00 52.59 72 ALA A N 1
ATOM 483 C CA . ALA A 1 72 ? -13.324 14.979 35.635 1.00 52.59 72 ALA A CA 1
ATOM 484 C C . ALA A 1 72 ? -12.372 13.988 34.938 1.00 52.59 72 ALA A C 1
ATOM 486 O O . ALA A 1 72 ? -11.156 14.106 35.077 1.00 52.59 72 ALA A O 1
ATOM 487 N N . GLY A 1 73 ? -12.919 12.989 34.243 1.00 49.66 73 GLY A N 1
ATOM 488 C CA . GLY A 1 73 ? -12.181 11.994 33.471 1.00 49.66 73 GLY A CA 1
ATOM 489 C C . GLY A 1 73 ? -12.869 10.628 33.447 1.00 49.66 73 GLY A C 1
ATOM 490 O O . GLY A 1 73 ? -13.780 10.352 34.234 1.00 49.66 73 GLY A O 1
ATOM 491 N N . THR A 1 74 ? -12.375 9.761 32.566 1.00 68.69 74 THR A N 1
ATOM 492 C CA . THR A 1 74 ? -12.898 8.407 32.334 1.00 68.69 74 THR A CA 1
ATOM 493 C C . THR A 1 74 ? -11.810 7.371 32.604 1.00 68.69 74 THR A C 1
ATOM 495 O O . THR A 1 74 ? -10.655 7.572 32.249 1.00 68.69 74 THR A O 1
ATOM 498 N N . ASN A 1 75 ? -12.157 6.279 33.287 1.00 65.75 75 ASN A N 1
ATOM 499 C CA . ASN A 1 75 ? -11.276 5.195 33.743 1.00 65.75 75 ASN A CA 1
ATOM 500 C C . ASN A 1 75 ? -10.096 5.588 34.670 1.00 65.75 75 ASN A C 1
ATOM 502 O O . ASN A 1 75 ? -9.401 4.706 35.182 1.00 65.75 75 ASN A O 1
ATOM 506 N N . VAL A 1 76 ? -9.938 6.877 34.987 1.00 64.75 76 VAL A N 1
ATOM 507 C CA . VAL A 1 76 ? -8.918 7.450 35.886 1.00 64.75 76 VAL A CA 1
ATOM 508 C C . VAL A 1 76 ? -9.107 7.097 37.373 1.00 64.75 76 VAL A C 1
ATOM 510 O O . VAL A 1 76 ? -10.121 6.533 37.801 1.00 64.75 76 VAL A O 1
ATOM 513 N N . ALA A 1 77 ? -8.120 7.446 38.202 1.00 69.88 77 ALA A N 1
ATOM 514 C CA . ALA A 1 77 ? -8.225 7.386 39.659 1.00 69.88 77 ALA A CA 1
ATOM 515 C C . ALA A 1 77 ? -9.303 8.350 40.200 1.00 69.88 77 ALA A C 1
ATOM 517 O O . ALA A 1 77 ? -9.484 9.461 39.698 1.00 69.88 77 ALA A O 1
ATOM 518 N N . ARG A 1 78 ? -10.015 7.939 41.257 1.00 76.44 78 ARG A N 1
ATOM 519 C CA . ARG A 1 78 ? -11.033 8.773 41.917 1.00 76.44 78 ARG A CA 1
ATOM 520 C C . ARG A 1 78 ? -10.364 9.930 42.678 1.00 76.44 78 ARG A C 1
ATOM 522 O O . ARG A 1 78 ? -9.407 9.695 43.410 1.00 76.44 78 ARG A O 1
ATOM 529 N N . LYS A 1 79 ? -10.915 11.147 42.599 1.00 74.31 79 LYS A N 1
ATOM 530 C CA . LYS A 1 79 ? -10.524 12.299 43.441 1.00 74.31 79 LYS A CA 1
ATOM 531 C C . LYS A 1 79 ? -11.735 12.849 44.204 1.00 74.31 79 LYS A C 1
ATOM 533 O O . LYS A 1 79 ? -12.866 12.760 43.726 1.00 74.31 79 LYS A O 1
ATOM 538 N N . VAL A 1 80 ? -11.519 13.391 45.404 1.00 75.12 80 VAL A N 1
ATOM 539 C CA . VAL A 1 80 ? -12.597 13.932 46.256 1.00 75.12 80 VAL A CA 1
ATOM 540 C C . VAL A 1 80 ? -13.275 15.124 45.570 1.00 75.12 80 VAL A C 1
ATOM 542 O O . VAL A 1 80 ? -12.617 15.946 44.940 1.00 75.12 80 VAL A O 1
ATOM 545 N N . GLY A 1 81 ? -14.608 15.193 45.635 1.00 66.44 81 GLY A N 1
ATOM 546 C CA . GLY A 1 81 ? -15.408 16.260 45.021 1.00 66.44 81 GLY A CA 1
ATOM 547 C C . GLY A 1 81 ? -15.558 16.169 43.496 1.00 66.44 81 GLY A C 1
ATOM 548 O O . GLY A 1 81 ? -16.355 16.919 42.926 1.00 66.44 81 GLY A O 1
ATOM 549 N N . LYS A 1 82 ? -14.857 15.239 42.839 1.00 73.88 82 LYS A N 1
ATOM 550 C CA . LYS A 1 82 ? -14.901 15.016 41.390 1.00 73.88 82 LYS A CA 1
ATOM 551 C C . LYS A 1 82 ? -15.755 13.792 41.030 1.00 73.88 82 LYS A C 1
ATOM 553 O O . LYS A 1 82 ? -15.911 12.866 41.832 1.00 73.88 82 LYS A O 1
ATOM 558 N N . LEU A 1 83 ? -16.283 13.812 39.807 1.00 76.19 83 LEU A N 1
ATOM 559 C CA . LEU A 1 83 ? -17.087 12.753 39.202 1.00 76.19 83 LEU A CA 1
ATOM 560 C C . LEU A 1 83 ? -16.246 12.033 38.135 1.00 76.19 83 LEU A C 1
ATOM 562 O O . LEU A 1 83 ? -15.559 12.698 37.364 1.00 76.19 83 LEU A O 1
ATOM 566 N N . VAL A 1 84 ? -16.264 10.701 38.105 1.00 76.94 84 VAL A N 1
ATOM 567 C CA . VAL A 1 84 ? -15.452 9.872 37.190 1.00 76.94 84 VAL A CA 1
ATOM 568 C C . VAL A 1 84 ? -16.326 8.791 36.566 1.00 76.94 84 VAL A C 1
ATOM 570 O O . VAL A 1 84 ? -17.082 8.140 37.285 1.00 76.94 84 VAL A O 1
ATOM 573 N N . VAL A 1 85 ? -16.207 8.574 35.256 1.00 79.69 85 VAL A N 1
ATOM 574 C CA . VAL A 1 85 ? -16.894 7.483 34.541 1.00 79.69 85 VAL A CA 1
ATOM 575 C C . VAL A 1 85 ? -15.973 6.263 34.443 1.00 79.69 85 VAL A C 1
ATOM 577 O O . VAL A 1 85 ? -14.776 6.408 34.207 1.00 79.69 85 VAL A O 1
ATOM 580 N N . TYR A 1 86 ? -16.512 5.058 34.613 1.00 65.62 86 TYR A N 1
ATOM 581 C CA . TYR A 1 86 ? -15.829 3.789 34.350 1.00 65.62 86 TYR A CA 1
ATOM 582 C C . TYR A 1 86 ? -16.579 3.007 33.268 1.00 65.62 86 TYR A C 1
ATOM 584 O O . TYR A 1 86 ? -17.787 2.813 33.379 1.00 65.62 86 TYR A O 1
ATOM 592 N N . SER A 1 87 ? -15.866 2.566 32.235 1.00 74.19 87 SER A N 1
ATOM 593 C CA . SER A 1 87 ? -16.417 1.922 31.033 1.00 74.19 87 SER A CA 1
ATOM 594 C C . SER A 1 87 ? -15.438 0.883 30.479 1.00 74.19 87 SER A C 1
ATOM 596 O O . SER A 1 87 ? -14.262 0.875 30.859 1.00 74.19 87 SER A O 1
ATOM 598 N N . ALA A 1 88 ? -15.882 0.068 29.516 1.00 57.00 88 ALA A N 1
ATOM 599 C CA . ALA A 1 88 ? -14.994 -0.771 28.705 1.00 57.00 88 ALA A CA 1
ATOM 600 C C . ALA A 1 88 ? -13.760 0.026 28.196 1.00 57.00 88 ALA A C 1
ATOM 602 O O . ALA A 1 88 ? -13.892 1.223 27.915 1.00 57.00 88 ALA A O 1
ATOM 603 N N . PRO A 1 89 ? -12.556 -0.583 28.132 1.00 51.31 89 PRO A N 1
ATOM 604 C CA . PRO A 1 89 ? -12.242 -1.996 28.401 1.00 51.31 89 PRO A CA 1
ATOM 605 C C . PRO A 1 89 ? -12.173 -2.371 29.897 1.00 51.31 89 PRO A C 1
ATOM 607 O O . PRO A 1 89 ? -11.844 -3.503 30.244 1.00 51.31 89 PRO A O 1
ATOM 610 N N . ARG A 1 90 ? -12.461 -1.447 30.822 1.00 71.12 90 ARG A N 1
ATOM 611 C CA . ARG A 1 90 ? -12.318 -1.691 32.259 1.00 71.12 90 ARG A CA 1
ATOM 612 C C . ARG A 1 90 ? -13.536 -2.415 32.849 1.00 71.12 90 ARG A C 1
ATOM 614 O O . ARG A 1 90 ? -14.619 -1.852 32.915 1.00 71.12 90 ARG A O 1
ATOM 621 N N . SER A 1 91 ? -13.332 -3.617 33.388 1.00 75.88 91 SER A N 1
ATOM 622 C CA . SER A 1 91 ? -14.399 -4.466 33.956 1.00 75.88 91 SER A CA 1
ATOM 623 C C . SER A 1 91 ? -14.880 -4.089 35.368 1.00 75.88 91 SER A C 1
ATOM 625 O O . SER A 1 91 ? -15.958 -4.510 35.785 1.00 75.88 91 SER A O 1
ATOM 627 N N . THR A 1 92 ? -14.110 -3.315 36.148 1.00 83.62 92 THR A N 1
ATOM 628 C CA . THR A 1 92 ? -14.502 -2.903 37.514 1.00 83.62 92 THR A CA 1
ATOM 629 C C . THR A 1 92 ? -14.015 -1.503 37.891 1.00 83.62 92 THR A C 1
ATOM 631 O O . THR A 1 92 ? -12.918 -1.090 37.510 1.00 83.62 92 THR A O 1
ATOM 634 N N . THR A 1 93 ? -14.790 -0.784 38.710 1.00 83.50 93 THR A N 1
ATOM 635 C CA . THR A 1 93 ? -14.392 0.516 39.281 1.00 83.50 93 THR A CA 1
ATOM 636 C C . THR A 1 93 ? -13.160 0.391 40.189 1.00 83.50 93 THR A C 1
ATOM 638 O O . THR A 1 93 ? -12.884 -0.668 40.762 1.00 83.50 93 THR A O 1
ATOM 641 N N . HIS A 1 94 ? -12.400 1.479 40.363 1.00 84.62 94 HIS A N 1
ATOM 642 C CA . HIS A 1 94 ? -11.332 1.518 41.371 1.00 84.62 94 HIS A CA 1
ATOM 643 C C . HIS A 1 94 ? -11.904 1.285 42.783 1.00 84.62 94 HIS A C 1
ATOM 645 O O . HIS A 1 94 ? -12.938 1.868 43.132 1.00 84.62 94 HIS A O 1
ATOM 651 N N . LYS A 1 95 ? -11.223 0.455 43.593 1.00 87.06 95 LYS A N 1
ATOM 652 C CA . LYS A 1 95 ? -11.633 0.122 44.971 1.00 87.06 95 LYS A CA 1
ATOM 653 C C . LYS A 1 95 ? -11.770 1.391 45.830 1.00 87.06 95 LYS A C 1
ATOM 655 O O . LYS A 1 95 ? -10.928 2.279 45.744 1.00 87.06 95 LYS A O 1
ATOM 660 N N . THR A 1 96 ? -12.776 1.460 46.703 1.00 83.38 96 THR A N 1
ATOM 661 C CA . THR A 1 96 ? -12.898 2.519 47.723 1.00 83.38 96 THR A CA 1
ATOM 662 C C . THR A 1 96 ? -13.585 2.036 49.007 1.00 83.38 96 THR A C 1
ATOM 664 O O . THR A 1 96 ? -14.429 1.145 48.973 1.00 83.38 96 THR A O 1
ATOM 667 N N . LYS A 1 97 ? -13.238 2.630 50.159 1.00 83.81 97 LYS A N 1
ATOM 668 C CA . LYS A 1 97 ? -13.927 2.422 51.455 1.00 83.81 97 LYS A CA 1
ATOM 669 C C . LYS A 1 97 ? -15.151 3.335 51.637 1.00 83.81 97 LYS A C 1
ATOM 671 O O . LYS A 1 97 ? -16.043 3.028 52.427 1.00 83.81 97 LYS A O 1
ATOM 676 N N . ARG A 1 98 ? -15.177 4.472 50.929 1.00 82.75 98 ARG A N 1
ATOM 677 C CA . ARG A 1 98 ? -16.217 5.514 50.995 1.00 82.75 98 ARG A CA 1
ATOM 678 C C . ARG A 1 98 ? -16.539 6.029 49.593 1.00 82.75 98 ARG A C 1
ATOM 680 O O . ARG A 1 98 ? -15.616 6.258 48.819 1.00 82.75 98 ARG A O 1
ATOM 687 N N . GLY A 1 99 ? -17.808 6.244 49.259 1.00 89.25 99 GLY A N 1
ATOM 688 C CA . GLY A 1 99 ? -18.201 6.799 47.956 1.00 89.25 99 GLY A CA 1
ATOM 689 C C . GLY A 1 99 ? -19.551 6.298 47.457 1.00 89.25 99 GLY A C 1
ATOM 690 O O . GLY A 1 99 ? -20.277 5.617 48.181 1.00 89.25 99 GLY A O 1
ATOM 691 N N . VAL A 1 100 ? -19.883 6.634 46.213 1.00 91.19 100 VAL A N 1
ATOM 692 C CA . VAL A 1 100 ? -21.062 6.114 45.505 1.00 91.19 100 VAL A CA 1
ATOM 693 C C . VAL A 1 100 ? -20.668 5.740 44.083 1.00 91.19 100 VAL A C 1
ATOM 695 O O . VAL A 1 100 ? -20.014 6.535 43.407 1.00 91.19 100 VAL A O 1
ATOM 698 N N . ASP A 1 101 ? -21.095 4.553 43.659 1.00 94.00 101 ASP A N 1
ATOM 699 C CA . ASP A 1 101 ? -21.048 4.081 42.277 1.00 94.00 101 ASP A CA 1
ATOM 700 C C . ASP A 1 101 ? -22.486 3.930 41.764 1.00 94.00 101 ASP A C 1
ATOM 702 O O . ASP A 1 101 ? -23.318 3.302 42.418 1.00 94.00 101 ASP A O 1
ATOM 706 N N . VAL A 1 102 ? -22.779 4.503 40.603 1.00 91.19 102 VAL A N 1
ATOM 707 C CA . VAL A 1 102 ? -24.079 4.456 39.928 1.00 91.19 102 VAL A CA 1
ATOM 708 C C . VAL A 1 102 ? -23.897 3.686 38.630 1.00 91.19 102 VAL A C 1
ATOM 710 O O . VAL A 1 102 ? -23.192 4.153 37.739 1.00 91.19 102 VAL A O 1
ATOM 713 N N . VAL A 1 103 ? -24.492 2.501 38.537 1.00 89.19 103 VAL A N 1
ATOM 714 C CA . VAL A 1 103 ? -24.470 1.682 37.319 1.00 89.19 103 VAL A CA 1
ATOM 715 C C . VAL A 1 103 ? -25.507 2.235 36.349 1.00 89.19 103 VAL A C 1
ATOM 717 O O . VAL A 1 103 ? -26.658 2.439 36.738 1.00 89.19 103 VAL A O 1
ATOM 720 N N . VAL A 1 104 ? -25.096 2.473 35.106 1.00 80.75 104 VAL A N 1
ATOM 721 C CA . VAL A 1 104 ? -25.924 3.027 34.033 1.00 80.75 104 VAL A CA 1
ATOM 722 C C . VAL A 1 104 ? -25.897 2.079 32.839 1.00 80.75 104 VAL A C 1
ATOM 724 O O . VAL A 1 104 ? -24.829 1.660 32.390 1.00 80.75 104 VAL A O 1
ATOM 727 N N . GLN A 1 105 ? -27.078 1.764 32.325 1.00 75.38 105 GLN A N 1
ATOM 728 C CA . GLN A 1 105 ? -27.298 0.960 31.126 1.00 75.38 105 GLN A CA 1
ATOM 729 C C . GLN A 1 105 ? -28.501 1.562 30.394 1.00 75.38 105 GLN A C 1
ATOM 731 O O . GLN A 1 105 ? -29.363 2.156 31.039 1.00 75.38 105 GLN A O 1
ATOM 736 N N . ASP A 1 106 ? -28.543 1.476 29.065 1.00 68.56 106 ASP A N 1
ATOM 737 C CA . ASP A 1 106 ? -29.716 1.881 28.268 1.00 68.56 106 ASP A CA 1
ATOM 738 C C . ASP A 1 106 ? -30.187 3.332 28.543 1.00 68.56 106 ASP A C 1
ATOM 740 O O . ASP A 1 106 ? -31.374 3.655 28.538 1.00 68.56 106 ASP A O 1
ATOM 744 N N . GLY A 1 107 ? -29.228 4.219 28.851 1.00 65.00 107 GLY A N 1
ATOM 745 C CA . GLY A 1 107 ? -29.471 5.623 29.204 1.00 65.00 107 GLY A CA 1
ATOM 746 C C . GLY A 1 107 ? -30.117 5.859 30.578 1.00 65.00 107 GLY A C 1
ATOM 747 O O . GLY A 1 107 ? -30.544 6.979 30.855 1.00 65.00 107 GLY A O 1
ATOM 748 N N . LYS A 1 108 ? -30.213 4.847 31.452 1.00 74.81 108 LYS A N 1
ATOM 749 C CA . LYS A 1 108 ? -30.883 4.928 32.763 1.00 74.81 108 LYS A CA 1
ATOM 750 C C . LYS A 1 108 ? -30.023 4.375 33.899 1.00 74.81 108 LYS A C 1
ATOM 752 O O . LYS A 1 108 ? -29.211 3.469 33.723 1.00 74.81 108 LYS A O 1
ATOM 757 N N . VAL A 1 109 ? -30.221 4.908 35.102 1.00 83.31 109 VAL A N 1
ATOM 758 C CA . VAL A 1 109 ? -29.639 4.359 36.332 1.00 83.31 109 VAL A CA 1
ATOM 759 C C . VAL A 1 109 ? -30.259 2.991 36.622 1.00 83.31 109 VAL A C 1
ATOM 761 O O . VAL A 1 109 ? -31.457 2.892 36.877 1.00 83.31 109 VAL A O 1
ATOM 764 N N . VAL A 1 110 ? -29.435 1.945 36.647 1.00 83.19 110 VAL A N 1
ATOM 765 C CA . VAL A 1 110 ? -29.846 0.575 36.995 1.00 83.19 110 VAL A CA 1
ATOM 766 C C . VAL A 1 110 ? -29.698 0.330 38.497 1.00 83.19 110 VAL A C 1
ATOM 768 O O . VAL A 1 110 ? -30.598 -0.205 39.135 1.00 83.19 110 VAL A O 1
ATOM 771 N N . SER A 1 111 ? -28.576 0.740 39.100 1.00 88.06 111 SER A N 1
ATOM 772 C CA . SER A 1 111 ? -28.349 0.563 40.543 1.00 88.06 111 SER A CA 1
ATOM 773 C C . SER A 1 111 ? -27.411 1.614 41.140 1.00 88.06 111 SER A C 1
ATOM 775 O O . SER A 1 111 ? -26.616 2.238 40.438 1.00 88.06 111 SER A O 1
ATOM 777 N N . VAL A 1 112 ? -27.509 1.821 42.459 1.00 91.62 112 VAL A N 1
ATOM 778 C CA . VAL A 1 112 ? -26.782 2.867 43.200 1.00 91.62 112 VAL A CA 1
ATOM 779 C C . VAL A 1 112 ? -26.079 2.250 44.410 1.00 91.62 112 VAL A C 1
ATOM 781 O O . VAL A 1 112 ? -26.642 2.138 45.501 1.00 91.62 112 VAL A O 1
ATOM 784 N N . LYS A 1 113 ? -24.822 1.841 44.233 1.00 91.38 113 LYS A N 1
ATOM 785 C CA . LYS A 1 113 ? -24.016 1.197 45.274 1.00 91.38 113 LYS A CA 1
ATOM 786 C C . LYS A 1 113 ? -23.334 2.244 46.153 1.00 91.38 113 LYS A C 1
ATOM 788 O O . LYS A 1 113 ? -22.416 2.948 45.728 1.00 91.38 113 LYS A O 1
ATOM 793 N N . ARG A 1 114 ? -23.760 2.330 47.415 1.00 91.25 114 ARG A N 1
ATOM 794 C CA . ARG A 1 114 ? -23.110 3.155 48.446 1.00 91.25 114 ARG A CA 1
ATOM 795 C C . ARG A 1 114 ? -21.949 2.368 49.061 1.00 91.25 114 ARG A C 1
ATOM 797 O O . ARG A 1 114 ? -22.159 1.302 49.629 1.00 91.25 114 ARG A O 1
ATOM 804 N N . HIS A 1 115 ? -20.730 2.897 48.978 1.00 85.94 115 HIS A N 1
ATOM 805 C CA . HIS A 1 115 ? -19.568 2.345 49.680 1.00 85.94 115 HIS A CA 1
ATOM 806 C C . HIS A 1 115 ? -19.435 3.051 51.032 1.00 85.94 115 HIS A C 1
ATOM 808 O O . HIS A 1 115 ? -19.218 4.265 51.067 1.00 85.94 115 HIS A O 1
ATOM 814 N N . HIS A 1 116 ? -19.577 2.311 52.133 1.00 77.38 116 HIS A N 1
ATOM 815 C CA . HIS A 1 116 ? -19.388 2.824 53.492 1.00 77.38 116 HIS A CA 1
ATOM 816 C C . HIS A 1 116 ? -19.007 1.686 54.458 1.00 77.38 116 HIS A C 1
ATOM 818 O O . HIS A 1 116 ? -19.870 1.080 55.088 1.00 77.38 116 HIS A O 1
ATOM 824 N N . GLY A 1 117 ? -17.714 1.364 54.571 1.00 72.88 117 GLY A N 1
ATOM 825 C CA . GLY A 1 117 ? -17.265 0.267 55.439 1.00 72.88 117 GLY A CA 1
ATOM 826 C C . GLY A 1 117 ? -15.760 0.235 55.716 1.00 72.88 117 GLY A C 1
ATOM 827 O O . GLY A 1 117 ? -14.980 0.977 55.120 1.00 72.88 117 GLY A O 1
ATOM 828 N N . ARG A 1 118 ? -15.340 -0.649 56.636 1.00 67.88 118 ARG A N 1
ATOM 829 C CA . ARG A 1 118 ? -13.922 -0.816 57.028 1.00 67.88 118 ARG A CA 1
ATOM 830 C C . ARG A 1 118 ? -13.053 -1.391 55.887 1.00 67.88 118 ARG A C 1
ATOM 832 O O . ARG A 1 118 ? -11.876 -1.039 55.774 1.00 67.88 118 ARG A O 1
ATOM 839 N N . ARG A 1 119 ? -13.633 -2.239 55.023 1.00 77.25 119 ARG A N 1
ATOM 840 C CA . ARG A 1 119 ? -12.999 -2.858 53.836 1.00 77.25 119 ARG A CA 1
ATOM 841 C C . ARG A 1 119 ? -13.355 -2.088 52.551 1.00 77.25 119 ARG A C 1
ATOM 843 O O . ARG A 1 119 ? -14.420 -1.484 52.470 1.00 77.25 119 ARG A O 1
ATOM 850 N N . ALA A 1 120 ? -12.464 -2.094 51.554 1.00 81.44 120 ALA A N 1
ATOM 851 C CA . ALA A 1 120 ? -12.639 -1.340 50.307 1.00 81.44 120 ALA A CA 1
ATOM 852 C C . ALA A 1 120 ? -13.361 -2.164 49.222 1.00 81.44 120 ALA A C 1
ATOM 854 O O . ALA A 1 120 ? -12.851 -3.196 48.786 1.00 81.44 120 ALA A O 1
ATOM 855 N N . GLY A 1 121 ? -14.524 -1.692 48.770 1.00 82.62 121 GLY A N 1
ATOM 856 C CA . GLY A 1 121 ? -15.351 -2.331 47.744 1.00 82.62 121 GLY A CA 1
ATOM 857 C C . GLY A 1 121 ? -15.100 -1.794 46.332 1.00 82.62 121 GLY A C 1
ATOM 858 O O . GLY A 1 121 ? -14.534 -0.718 46.151 1.00 82.62 121 GLY A O 1
ATOM 859 N N . ARG A 1 122 ? -15.550 -2.544 45.321 1.00 89.88 122 ARG A N 1
ATOM 860 C CA . ARG A 1 122 ? -15.629 -2.126 43.907 1.00 89.88 122 ARG A CA 1
ATOM 861 C C . ARG A 1 122 ? -16.996 -2.485 43.313 1.00 89.88 122 ARG A C 1
ATOM 863 O O . ARG A 1 122 ? -17.791 -3.181 43.958 1.00 89.88 122 ARG A O 1
ATOM 870 N N . THR A 1 123 ? -17.258 -2.010 42.104 1.00 89.56 123 THR A N 1
ATOM 871 C CA . THR A 1 123 ? -18.488 -2.271 41.338 1.00 89.56 123 THR A CA 1
ATOM 872 C C . THR A 1 123 ? -18.100 -2.794 39.961 1.00 89.56 123 THR A C 1
ATOM 874 O O . THR A 1 123 ? -17.097 -2.342 39.407 1.00 89.56 123 THR A O 1
ATOM 877 N N . ALA A 1 124 ? -18.840 -3.772 39.438 1.00 87.62 124 ALA A N 1
ATOM 878 C CA . ALA A 1 124 ? -18.657 -4.243 38.069 1.00 87.62 124 ALA A CA 1
ATOM 879 C C . ALA A 1 124 ? -19.130 -3.173 37.078 1.00 87.62 124 ALA A C 1
ATOM 881 O O . ALA A 1 124 ? -20.089 -2.454 37.358 1.00 87.62 124 ALA A O 1
ATOM 882 N N . VAL A 1 125 ? -18.449 -3.071 35.942 1.00 79.38 125 VAL A N 1
ATOM 883 C CA . VAL A 1 125 ? -18.930 -2.318 34.783 1.00 79.38 125 VAL A CA 1
ATOM 884 C C . VAL A 1 125 ? -19.756 -3.295 33.937 1.00 79.38 125 VAL A C 1
ATOM 886 O O . VAL A 1 125 ? -19.219 -4.345 33.581 1.00 79.38 125 VAL A O 1
ATOM 889 N N . PRO A 1 126 ? -21.046 -3.022 33.667 1.00 73.94 126 PRO A N 1
ATOM 890 C CA . PRO A 1 126 ? -21.886 -3.921 32.880 1.00 73.94 126 PRO A CA 1
ATOM 891 C C . PRO A 1 126 ? -21.445 -3.938 31.411 1.00 73.94 126 PRO A C 1
ATOM 893 O O . PRO A 1 126 ? -20.923 -2.945 30.901 1.00 73.94 126 PRO A O 1
ATOM 896 N N . ALA A 1 127 ? -21.694 -5.048 30.714 1.00 66.75 127 ALA A N 1
ATOM 897 C CA . ALA A 1 127 ? -21.538 -5.100 29.263 1.00 66.75 127 ALA A CA 1
ATOM 898 C C . ALA A 1 127 ? -22.468 -4.064 28.601 1.00 66.75 127 ALA A C 1
ATOM 900 O O . ALA A 1 127 ? -23.606 -3.888 29.024 1.00 66.75 127 ALA A O 1
ATOM 901 N N . GLY A 1 128 ? -21.962 -3.326 27.610 1.00 58.12 128 GLY A N 1
ATOM 902 C CA . GLY A 1 128 ? -22.693 -2.238 26.943 1.00 58.12 128 GLY A CA 1
ATOM 903 C C . GLY A 1 128 ? -22.897 -0.952 27.765 1.00 58.12 128 GLY A C 1
ATOM 904 O O . GLY A 1 128 ? -23.107 0.095 27.166 1.00 58.12 128 GLY A O 1
ATOM 905 N N . GLY A 1 129 ? -22.803 -0.986 29.099 1.00 70.75 129 GLY A N 1
ATOM 906 C CA . GLY A 1 129 ? -23.047 0.171 29.970 1.00 70.75 129 GLY A CA 1
ATOM 907 C C . GLY A 1 129 ? -21.793 0.790 30.604 1.00 70.75 129 GLY A C 1
ATOM 908 O O . GLY A 1 129 ? -20.656 0.571 30.181 1.00 70.75 129 GLY A O 1
ATOM 909 N N . PHE A 1 130 ? -22.003 1.607 31.639 1.00 79.75 130 PHE A N 1
ATOM 910 C CA . PHE A 1 130 ? -20.944 2.323 32.359 1.00 79.75 130 PHE A CA 1
ATOM 911 C C . PHE A 1 130 ? -21.281 2.529 33.843 1.00 79.75 130 PHE A C 1
ATOM 913 O O . PHE A 1 130 ? -22.393 2.266 34.296 1.00 79.75 130 PHE A O 1
ATOM 920 N N . VAL A 1 131 ? -20.308 2.992 34.632 1.00 82.81 131 VAL A N 1
ATOM 921 C CA . VAL A 1 131 ? -20.487 3.291 36.061 1.00 82.81 131 VAL A CA 1
ATOM 922 C C . VAL A 1 131 ? -19.998 4.697 36.384 1.00 82.81 131 VAL A C 1
ATOM 924 O O . VAL A 1 131 ? -18.816 5.004 36.240 1.00 82.81 131 VAL A O 1
ATOM 927 N N . VAL A 1 132 ? -20.897 5.545 36.875 1.00 87.88 132 VAL A N 1
ATOM 928 C CA . VAL A 1 132 ? -20.594 6.906 37.330 1.00 87.88 132 VAL A CA 1
ATOM 929 C C . VAL A 1 132 ? -20.199 6.863 38.809 1.00 87.88 132 VAL A C 1
ATOM 931 O O . VAL A 1 132 ? -20.955 6.395 39.655 1.00 87.88 132 VAL A O 1
ATOM 934 N N . SER A 1 133 ? -19.003 7.342 39.138 1.00 87.06 133 SER A N 1
ATOM 935 C CA . SER A 1 133 ? -18.392 7.253 40.469 1.00 87.06 133 SER A CA 1
ATOM 936 C C . SER A 1 133 ? -18.155 8.641 41.067 1.00 87.06 133 SER A C 1
ATOM 938 O O . SER A 1 133 ? -17.543 9.496 40.424 1.00 87.06 133 SER A O 1
ATOM 940 N N . GLY A 1 134 ? -18.536 8.838 42.332 1.00 85.50 134 GLY A N 1
ATOM 941 C CA . GLY A 1 134 ? -18.319 10.089 43.064 1.00 85.50 134 GLY A CA 1
ATOM 942 C C . GLY A 1 134 ? -17.765 9.893 44.479 1.00 85.50 134 GLY A C 1
ATOM 943 O O . GLY A 1 134 ? -18.157 8.974 45.201 1.00 85.50 134 GLY A O 1
ATOM 944 N N . LEU A 1 135 ? -16.884 10.812 44.896 1.00 82.56 135 LEU A N 1
ATOM 945 C CA . LEU A 1 135 ? -16.337 10.931 46.258 1.00 82.56 135 LEU A CA 1
ATOM 946 C C . LEU A 1 135 ? -16.656 12.311 46.861 1.00 82.56 135 LEU A C 1
ATOM 948 O O . LEU A 1 135 ? -16.735 13.300 46.135 1.00 82.56 135 LEU A O 1
ATOM 952 N N . GLY A 1 136 ? -16.810 12.415 48.186 1.00 86.06 136 GLY A N 1
ATOM 953 C CA . GLY A 1 136 ? -17.126 13.691 48.856 1.00 86.06 136 GLY A CA 1
ATOM 954 C C . GLY A 1 136 ? -18.435 14.305 48.342 1.00 86.06 136 GLY A C 1
ATOM 955 O O . GLY A 1 136 ? -19.454 13.616 48.288 1.00 86.06 136 GLY A O 1
ATOM 956 N N . SER A 1 137 ? -18.406 15.562 47.882 1.00 75.44 137 SER A N 1
ATOM 957 C CA . SER A 1 137 ? -19.570 16.198 47.237 1.00 75.44 137 SER A CA 1
ATOM 958 C C . SER A 1 137 ? -20.003 15.499 45.933 1.00 75.44 137 SER A C 1
ATOM 960 O O . SER A 1 137 ? -21.184 15.534 45.600 1.00 75.44 137 SER A O 1
ATOM 962 N N . SER A 1 138 ? -19.090 14.783 45.255 1.00 81.38 138 SER A N 1
ATOM 963 C CA . SER A 1 138 ? -19.380 13.712 44.275 1.00 81.38 138 SER A CA 1
ATOM 964 C C . SER A 1 138 ? -20.452 12.735 44.764 1.00 81.38 138 SER A C 1
ATOM 966 O O . SER A 1 138 ? -21.511 12.561 44.165 1.00 81.38 138 SER A O 1
ATOM 968 N N . ALA A 1 139 ? -20.171 12.108 45.905 1.00 86.50 139 ALA A N 1
ATOM 969 C CA . ALA A 1 139 ? -21.017 11.081 46.500 1.00 86.50 139 ALA A CA 1
ATOM 970 C C . ALA A 1 139 ? -22.340 11.647 47.044 1.00 86.50 139 ALA A C 1
ATOM 972 O O . ALA A 1 139 ? -23.358 10.965 46.988 1.00 86.50 139 ALA A O 1
ATOM 973 N N . ALA A 1 140 ? -22.335 12.876 47.574 1.00 83.44 140 ALA A N 1
ATOM 974 C CA . ALA A 1 140 ? -23.551 13.547 48.037 1.00 83.44 140 ALA A CA 1
ATOM 975 C C . ALA A 1 140 ? -24.507 13.852 46.874 1.00 83.44 140 ALA A C 1
ATOM 977 O O . ALA A 1 140 ? -25.670 13.464 46.921 1.00 83.44 140 ALA A O 1
ATOM 978 N N . TRP A 1 141 ? -23.989 14.451 45.798 1.00 88.19 141 TRP A N 1
ATOM 979 C CA . TRP A 1 141 ? -24.769 14.789 44.608 1.00 88.19 141 TRP A CA 1
ATOM 980 C C . TRP A 1 141 ? -25.348 13.550 43.911 1.00 88.19 141 TRP A C 1
ATOM 982 O O . TRP A 1 141 ? -26.522 13.557 43.549 1.00 88.19 141 TRP A O 1
ATOM 992 N N . LEU A 1 142 ? -24.584 12.452 43.808 1.00 88.38 142 LEU A N 1
ATOM 993 C CA . LEU A 1 142 ? -25.116 11.189 43.280 1.00 88.38 142 LEU A CA 1
ATOM 994 C C . LEU A 1 142 ? -26.244 10.612 44.153 1.00 88.38 142 LEU A C 1
ATOM 996 O O . LEU A 1 142 ? -27.198 10.079 43.603 1.00 88.38 142 LEU A O 1
ATOM 1000 N N . ARG A 1 143 ? -26.195 10.738 45.491 1.00 90.44 143 ARG A N 1
ATOM 1001 C CA . ARG A 1 143 ? -27.284 10.251 46.370 1.00 90.44 143 ARG A CA 1
ATOM 1002 C C . ARG A 1 143 ? -28.593 11.022 46.229 1.00 90.44 143 ARG A C 1
ATOM 1004 O O . ARG A 1 143 ? -29.630 10.443 46.535 1.00 90.44 143 ARG A O 1
ATOM 1011 N N . ALA A 1 144 ? -28.539 12.296 45.845 1.00 82.44 144 ALA A N 1
ATOM 1012 C CA . ALA A 1 144 ? -29.730 13.122 45.672 1.00 82.44 144 ALA A CA 1
ATOM 1013 C C . ALA A 1 144 ? -30.435 12.829 44.336 1.00 82.44 144 ALA A C 1
ATOM 1015 O O . ALA A 1 144 ? -31.653 12.663 44.310 1.00 82.44 144 ALA A O 1
ATOM 1016 N N . HIS A 1 145 ? -29.663 12.715 43.249 1.00 81.19 145 HIS A N 1
ATOM 1017 C CA . HIS A 1 145 ? -30.206 12.721 41.886 1.00 81.19 145 HIS A CA 1
ATOM 1018 C C . HIS A 1 145 ? -30.234 11.346 41.201 1.00 81.19 145 HIS A C 1
ATOM 1020 O O . HIS A 1 145 ? -31.126 11.086 40.398 1.00 81.19 145 HIS A O 1
ATOM 1026 N N . ALA A 1 146 ? -29.304 10.437 41.520 1.00 86.75 146 ALA A N 1
ATOM 1027 C CA . ALA A 1 146 ? -29.315 9.088 40.960 1.00 86.75 146 ALA A CA 1
ATOM 1028 C C . ALA A 1 146 ? -30.203 8.161 41.805 1.00 86.75 146 ALA A C 1
ATOM 1030 O O . ALA A 1 146 ? -29.851 7.781 42.924 1.00 86.75 146 ALA A O 1
ATOM 1031 N N . LYS A 1 147 ? -31.345 7.768 41.237 1.00 88.25 147 LYS A N 1
ATOM 1032 C CA . LYS A 1 147 ? -32.248 6.717 41.733 1.00 88.25 147 LYS A CA 1
ATOM 1033 C C . LYS A 1 147 ? -32.493 5.719 40.588 1.00 88.25 147 LYS A C 1
ATOM 1035 O O . LYS A 1 147 ? -32.418 6.147 39.438 1.00 88.25 147 LYS A O 1
ATOM 1040 N N . PRO A 1 148 ? -32.768 4.426 40.842 1.00 88.81 148 PRO A N 1
ATOM 1041 C CA . PRO A 1 148 ? -33.099 3.473 39.779 1.00 88.81 148 PRO A CA 1
ATOM 1042 C C . PRO A 1 148 ? -34.208 3.982 38.843 1.00 88.81 148 PRO A C 1
ATOM 1044 O O . PRO A 1 148 ? -35.131 4.661 39.287 1.00 88.81 148 PRO A O 1
ATOM 1047 N N . GLY A 1 149 ? -34.083 3.698 37.546 1.00 67.12 149 GLY A N 1
ATOM 1048 C CA . GLY A 1 149 ? -34.992 4.157 36.489 1.00 67.12 149 GLY A CA 1
ATOM 1049 C C . GLY A 1 149 ? -34.755 5.591 35.991 1.00 67.12 149 GLY A C 1
ATOM 1050 O O . GLY A 1 149 ? -35.181 5.915 34.883 1.00 67.12 149 GLY A O 1
ATOM 1051 N N . VAL A 1 150 ? -34.046 6.441 36.746 1.00 73.62 150 VAL A N 1
ATOM 1052 C CA . VAL A 1 150 ? -33.774 7.838 36.361 1.00 73.62 150 VAL A CA 1
ATOM 1053 C C . VAL A 1 150 ? -32.893 7.904 35.112 1.00 73.62 150 VAL A C 1
ATOM 1055 O O . VAL A 1 150 ? -31.855 7.245 35.042 1.00 73.62 150 VAL A O 1
ATOM 1058 N N . ALA A 1 151 ? -33.287 8.736 34.146 1.00 67.25 151 ALA A N 1
ATOM 1059 C CA . ALA A 1 151 ? -32.521 8.979 32.930 1.00 67.25 151 ALA A CA 1
ATOM 1060 C C . ALA A 1 151 ? -31.169 9.662 33.214 1.00 67.25 151 ALA A C 1
ATOM 1062 O O . ALA A 1 151 ? -31.056 10.541 34.075 1.00 67.25 151 ALA A O 1
ATOM 1063 N N . VAL A 1 152 ? -30.159 9.257 32.446 1.00 67.56 152 VAL A N 1
ATOM 1064 C CA . VAL A 1 152 ? -28.796 9.788 32.439 1.00 67.56 152 VAL A CA 1
ATOM 1065 C C . VAL A 1 152 ? -28.508 10.299 31.034 1.00 67.56 152 VAL A C 1
ATOM 1067 O O . VAL A 1 152 ? -28.338 9.510 30.106 1.00 67.56 152 VAL A O 1
ATOM 1070 N N . THR A 1 153 ? -28.451 11.617 30.875 1.00 59.22 153 THR A N 1
ATOM 1071 C CA . THR A 1 153 ? -28.109 12.272 29.607 1.00 59.22 153 THR A CA 1
ATOM 1072 C C . THR A 1 153 ? -26.765 12.988 29.714 1.00 59.22 153 THR A C 1
ATOM 1074 O O . THR A 1 153 ? -26.207 13.170 30.799 1.00 59.22 153 THR A O 1
ATOM 1077 N N . SER A 1 154 ? -26.198 13.358 28.571 1.00 52.53 154 SER A N 1
ATOM 1078 C CA . SER A 1 154 ? -24.881 13.983 28.477 1.00 52.53 154 SER A CA 1
ATOM 1079 C C . SER A 1 154 ? -24.894 15.095 27.438 1.00 52.53 154 SER A C 1
ATOM 1081 O O . SER A 1 154 ? -25.343 14.867 26.315 1.00 52.53 154 SER A O 1
ATOM 1083 N N . THR A 1 155 ? -24.365 16.266 27.788 1.00 41.56 155 THR A N 1
ATOM 1084 C CA . THR A 1 155 ? -24.439 17.462 26.939 1.00 41.56 155 THR A CA 1
ATOM 1085 C C . THR A 1 155 ? -23.038 17.957 26.590 1.00 41.56 155 THR A C 1
ATOM 1087 O O . THR A 1 155 ? -22.235 18.254 27.474 1.00 41.56 155 THR A O 1
ATOM 1090 N N . ALA A 1 156 ? -22.741 18.083 25.295 1.00 37.84 156 ALA A N 1
ATOM 1091 C CA . ALA A 1 156 ? -21.595 18.858 24.826 1.00 37.84 156 ALA A CA 1
ATOM 1092 C C . ALA A 1 156 ? -21.936 20.357 24.897 1.00 37.84 156 ALA A C 1
ATOM 1094 O O . ALA A 1 156 ? -23.036 20.756 24.519 1.00 37.84 156 ALA A O 1
ATOM 1095 N N . ALA A 1 157 ? -21.021 21.188 25.400 1.00 26.52 157 ALA A N 1
ATOM 1096 C CA . ALA A 1 157 ? -21.299 22.605 25.646 1.00 26.52 157 ALA A CA 1
ATOM 1097 C C . ALA A 1 157 ? -21.620 23.380 24.350 1.00 26.52 157 ALA A C 1
ATOM 1099 O O . ALA A 1 157 ? -20.958 23.205 23.327 1.00 26.52 157 ALA A O 1
ATOM 1100 N N . THR A 1 158 ? -22.633 24.248 24.410 1.00 25.56 158 THR A N 1
ATOM 1101 C CA . THR A 1 158 ? -23.173 25.031 23.282 1.00 25.56 158 THR A CA 1
ATOM 1102 C C . THR A 1 158 ? -23.538 26.443 23.751 1.00 25.56 158 THR A C 1
ATOM 1104 O O . THR A 1 158 ? -23.812 26.634 24.936 1.00 25.56 158 THR A O 1
ATOM 1107 N N . GLY A 1 159 ? -23.594 27.426 22.847 1.00 26.86 159 GLY A N 1
ATOM 1108 C CA . GLY A 1 159 ? -24.112 28.760 23.168 1.00 26.86 159 GLY A CA 1
ATOM 1109 C C . GLY A 1 159 ? -24.153 29.725 21.977 1.00 26.86 159 GLY A C 1
ATOM 1110 O O . GLY A 1 159 ? -23.296 29.657 21.101 1.00 26.86 159 GLY A O 1
ATOM 1111 N N . GLY A 1 160 ? -25.125 30.645 21.993 1.00 26.23 160 GLY A N 1
ATOM 1112 C CA . GLY A 1 160 ? -25.293 31.725 21.007 1.00 26.23 160 GLY A CA 1
ATOM 1113 C C . GLY A 1 160 ? -26.239 31.388 19.845 1.00 26.23 160 GLY A C 1
ATOM 1114 O O . GLY A 1 160 ? -26.127 30.330 19.231 1.00 26.23 160 GLY A O 1
ATOM 1115 N N . GLN A 1 161 ? -27.177 32.293 19.542 1.00 25.70 161 GLN A N 1
ATOM 1116 C CA . GLN A 1 161 ? -28.197 32.133 18.496 1.00 25.70 161 GLN A CA 1
ATOM 1117 C C . GLN A 1 161 ? -28.490 33.465 17.788 1.00 25.70 161 GLN A C 1
ATOM 1119 O O . GLN A 1 161 ? -28.951 34.403 18.430 1.00 25.70 161 GLN A O 1
ATOM 1124 N N . VAL A 1 162 ? -28.257 33.483 16.471 1.00 23.73 162 VAL A N 1
ATOM 1125 C CA . VAL A 1 162 ? -28.912 34.277 15.407 1.00 23.73 162 VAL A CA 1
ATOM 1126 C C . VAL A 1 162 ? -28.735 33.429 14.127 1.00 23.73 162 VAL A C 1
ATOM 1128 O O . VAL A 1 162 ? -27.672 32.837 13.957 1.00 23.73 162 VAL A O 1
ATOM 1131 N N . GLY A 1 163 ? -29.692 33.266 13.211 1.00 25.19 163 GLY A N 1
ATOM 1132 C CA . GLY A 1 163 ? -31.071 33.763 13.175 1.00 25.19 163 GLY A CA 1
ATOM 1133 C C . GLY A 1 163 ? -31.907 32.968 12.158 1.00 25.19 163 GLY A C 1
ATOM 1134 O O . GLY A 1 163 ? -31.920 31.740 12.192 1.00 25.19 163 GLY A O 1
ATOM 1135 N N . THR A 1 164 ? -32.601 33.656 11.251 1.00 26.95 164 THR A N 1
ATOM 1136 C CA . THR A 1 164 ? -33.489 33.071 10.226 1.00 26.95 164 THR A CA 1
ATOM 1137 C C . THR A 1 164 ? -32.740 32.483 9.021 1.00 26.95 164 THR A C 1
ATOM 1139 O O . THR A 1 164 ? -31.996 33.209 8.365 1.00 26.95 164 THR A O 1
ATOM 1142 N N . GLY A 1 165 ? -33.007 31.217 8.668 1.00 27.12 165 GLY A N 1
ATOM 1143 C CA . GLY A 1 165 ? -32.562 30.607 7.398 1.00 27.12 165 GLY A CA 1
ATOM 1144 C C . GLY A 1 165 ? -32.064 29.162 7.519 1.00 27.12 165 GLY A C 1
ATOM 1145 O O . GLY A 1 165 ? -30.904 28.886 7.233 1.00 27.12 165 GLY A O 1
ATOM 1146 N N . GLY A 1 166 ? -32.929 28.239 7.957 1.00 27.92 166 GLY A N 1
ATOM 1147 C CA . GLY A 1 166 ? -32.538 26.865 8.300 1.00 27.92 166 GLY A CA 1
ATOM 1148 C C . GLY A 1 166 ? -31.848 26.773 9.669 1.00 27.92 166 GLY A C 1
ATOM 1149 O O . GLY A 1 166 ? -31.222 27.722 10.144 1.00 27.92 166 GLY A O 1
ATOM 1150 N N . ARG A 1 167 ? -31.987 25.633 10.360 1.00 33.81 167 ARG A N 1
ATOM 1151 C CA . ARG A 1 167 ? -31.523 25.486 11.750 1.00 33.81 167 ARG A CA 1
ATOM 1152 C C . ARG A 1 167 ? -30.014 25.228 11.840 1.00 33.81 167 ARG A C 1
ATOM 1154 O O . ARG A 1 167 ? -29.574 24.117 12.122 1.00 33.81 167 ARG A O 1
ATOM 1161 N N . VAL A 1 168 ? -29.227 26.284 11.652 1.00 31.55 168 VAL A N 1
ATOM 1162 C CA . VAL A 1 168 ? -27.780 26.287 11.900 1.00 31.55 168 VAL A CA 1
ATOM 1163 C C . VAL A 1 168 ? -27.503 26.114 13.398 1.00 31.55 168 VAL A C 1
ATOM 1165 O O . VAL A 1 168 ? -27.806 26.995 14.204 1.00 31.55 168 VAL A O 1
ATOM 1168 N N . VAL A 1 169 ? -26.886 24.992 13.781 1.00 36.84 169 VAL A N 1
ATOM 1169 C CA . VAL A 1 169 ? -26.419 24.759 15.159 1.00 36.84 169 VAL A CA 1
ATOM 1170 C C . VAL A 1 169 ? -24.914 24.995 15.244 1.00 36.84 169 VAL A C 1
ATOM 1172 O O . VAL A 1 169 ? -24.137 24.214 14.704 1.00 36.84 169 VAL A O 1
ATOM 1175 N N . ALA A 1 170 ? -24.503 26.048 15.957 1.00 38.09 170 ALA A N 1
ATOM 1176 C CA . ALA A 1 170 ? -23.097 26.360 16.204 1.00 38.09 170 ALA A CA 1
ATOM 1177 C C . ALA A 1 170 ? -22.482 25.396 17.238 1.00 38.09 170 ALA A C 1
ATOM 1179 O O . ALA A 1 170 ? -22.578 25.610 18.449 1.00 38.09 170 ALA A O 1
ATOM 1180 N N . THR A 1 171 ? -21.838 24.324 16.774 1.00 42.00 171 THR A N 1
ATOM 1181 C CA . THR A 1 171 ? -21.081 23.414 17.650 1.00 42.00 171 THR A CA 1
ATOM 1182 C C . THR A 1 171 ? -19.697 23.977 17.971 1.00 42.00 171 THR A C 1
ATOM 1184 O O . THR A 1 171 ? -19.053 24.576 17.115 1.00 42.00 171 THR A O 1
ATOM 1187 N N . ALA A 1 172 ? -19.193 23.743 19.188 1.00 47.12 172 ALA A N 1
ATOM 1188 C CA . ALA A 1 172 ? -17.839 24.153 19.589 1.00 47.12 172 ALA A CA 1
ATOM 1189 C C . ALA A 1 172 ? -16.725 23.195 19.106 1.00 47.12 172 ALA A C 1
ATOM 1191 O O . ALA A 1 172 ? -15.543 23.476 19.296 1.00 47.12 172 ALA A O 1
ATOM 1192 N N . THR A 1 173 ? -17.088 22.051 18.518 1.00 55.44 173 THR A N 1
ATOM 1193 C CA . THR A 1 173 ? -16.162 21.018 18.029 1.00 55.44 173 THR A CA 1
ATOM 1194 C C . THR A 1 173 ? -15.987 21.133 16.511 1.00 55.44 173 THR A C 1
ATOM 1196 O O . THR A 1 173 ? -17.002 21.257 15.823 1.00 55.44 173 THR A O 1
ATOM 1199 N N . PRO A 1 174 ? -14.749 21.063 15.978 1.00 61.84 174 PRO A N 1
ATOM 1200 C CA . PRO A 1 174 ? -14.513 21.048 14.537 1.00 61.84 174 PRO A CA 1
ATOM 1201 C C . PRO A 1 174 ? -15.160 19.847 13.843 1.00 61.84 174 PRO A C 1
ATOM 1203 O O . PRO A 1 174 ? -15.023 18.715 14.306 1.00 61.84 174 PRO A O 1
ATOM 1206 N N . THR A 1 175 ? -15.792 20.102 12.697 1.00 59.19 175 THR A N 1
ATOM 1207 C CA . THR A 1 175 ? -16.460 19.096 11.857 1.00 59.19 175 THR A CA 1
ATOM 1208 C C . THR A 1 175 ? -16.017 19.290 10.407 1.00 59.19 175 THR A C 1
ATOM 1210 O O . THR A 1 175 ? -16.147 20.388 9.868 1.00 59.19 175 THR A O 1
ATOM 1213 N N . VAL A 1 176 ? -15.461 18.253 9.770 1.00 46.69 176 VAL A N 1
ATOM 1214 C CA . VAL A 1 176 ? -14.937 18.338 8.389 1.00 46.69 176 VAL A CA 1
ATOM 1215 C C . VAL A 1 176 ? -16.054 18.724 7.417 1.00 46.69 176 VAL A C 1
ATOM 1217 O O . VAL A 1 176 ? -17.158 18.193 7.499 1.00 46.69 176 VAL A O 1
ATOM 1220 N N . GLY A 1 177 ? -15.775 19.656 6.501 1.00 47.22 177 GLY A N 1
ATOM 1221 C CA . GLY A 1 177 ? -16.735 20.125 5.500 1.00 47.22 177 GLY A CA 1
ATOM 1222 C C . GLY A 1 177 ? -17.763 21.143 6.006 1.00 47.22 177 GLY A C 1
ATOM 1223 O O . GLY A 1 177 ? -18.334 21.854 5.180 1.00 47.22 177 GLY A O 1
ATOM 1224 N N . ALA A 1 178 ? -17.955 21.281 7.322 1.00 60.56 178 ALA A N 1
ATOM 1225 C CA . ALA A 1 178 ? -18.798 22.326 7.897 1.00 60.56 178 ALA A CA 1
ATOM 1226 C C . ALA A 1 178 ? -18.174 23.723 7.678 1.00 60.56 178 ALA A C 1
ATOM 1228 O O . ALA A 1 178 ? -16.956 23.880 7.838 1.00 60.56 178 ALA A O 1
ATOM 1229 N N . PRO A 1 179 ? -18.969 24.760 7.359 1.00 71.75 179 PRO A N 1
ATOM 1230 C CA . PRO A 1 179 ? -18.506 26.142 7.409 1.00 71.75 179 PRO A CA 1
ATOM 1231 C C . PRO A 1 179 ? -18.095 26.532 8.835 1.00 71.75 179 PRO A C 1
ATOM 1233 O O . PRO A 1 179 ? -18.916 26.535 9.752 1.00 71.75 179 PRO A O 1
ATOM 1236 N N . VAL A 1 180 ? -16.822 26.870 9.025 1.00 79.62 180 VAL A N 1
ATOM 1237 C CA . VAL A 1 180 ? -16.310 27.543 10.223 1.00 79.62 180 VAL A CA 1
ATOM 1238 C C . VAL A 1 180 ? -16.857 28.962 10.249 1.00 79.62 180 VAL A C 1
ATOM 1240 O O . VAL A 1 180 ? -16.833 29.637 9.225 1.00 79.62 180 VAL A O 1
ATOM 1243 N N . VAL A 1 181 ? -17.299 29.431 11.411 1.00 79.62 181 VAL A N 1
ATOM 1244 C CA . VAL A 1 181 ? -17.755 30.806 11.649 1.00 79.62 181 VAL A CA 1
ATOM 1245 C C . VAL A 1 181 ? -16.722 31.516 12.520 1.00 79.62 181 VAL A C 1
ATOM 1247 O O . VAL A 1 181 ? -16.431 31.039 13.618 1.00 79.62 181 VAL A O 1
ATOM 1250 N N . VAL A 1 182 ? -16.183 32.646 12.053 1.00 78.94 182 VAL A N 1
ATOM 1251 C CA . VAL A 1 182 ? -15.264 33.513 12.813 1.00 78.94 182 VAL A CA 1
ATOM 1252 C C . VAL A 1 182 ? -15.693 34.967 12.625 1.00 78.94 182 VAL A C 1
ATOM 1254 O O . VAL A 1 182 ? -15.675 35.503 11.514 1.00 78.94 182 VAL A O 1
ATOM 1257 N N . GLY A 1 183 ? -16.105 35.617 13.716 1.00 77.19 183 GLY A N 1
ATOM 1258 C CA . GLY A 1 183 ? -16.751 36.929 13.644 1.00 77.19 183 GLY A CA 1
ATOM 1259 C C . GLY A 1 183 ? -18.054 36.857 12.838 1.00 77.19 183 GLY A C 1
ATOM 1260 O O . GLY A 1 183 ? -18.920 36.041 13.142 1.00 77.19 183 GLY A O 1
ATOM 1261 N N . ASN A 1 184 ? -18.178 37.693 11.806 1.00 71.12 184 ASN A N 1
ATOM 1262 C CA . ASN A 1 184 ? -19.300 37.687 10.858 1.00 71.12 184 ASN A CA 1
ATOM 1263 C C . ASN A 1 184 ? -19.027 36.885 9.568 1.00 71.12 184 ASN A C 1
ATOM 1265 O O . ASN A 1 184 ? -19.878 36.857 8.684 1.00 71.12 184 ASN A O 1
ATOM 1269 N N . GLY A 1 185 ? -17.840 36.287 9.418 1.00 64.44 185 GLY A N 1
ATOM 1270 C CA . GLY A 1 185 ? -17.453 35.558 8.211 1.00 64.44 185 GLY A CA 1
ATOM 1271 C C . GLY A 1 185 ? -17.546 34.048 8.380 1.00 64.44 185 GLY A C 1
ATOM 1272 O O . GLY A 1 185 ? -17.318 33.519 9.471 1.00 64.44 185 GLY A O 1
ATOM 1273 N N . THR A 1 186 ? -17.802 33.353 7.273 1.00 78.56 186 THR A N 1
ATOM 1274 C CA . THR A 1 186 ? -17.699 31.894 7.182 1.00 78.56 186 THR A CA 1
ATOM 1275 C C . THR A 1 186 ? -16.581 31.466 6.228 1.00 78.56 186 THR A C 1
ATOM 1277 O O . THR A 1 186 ? -16.209 32.217 5.327 1.00 78.56 186 THR A O 1
ATOM 1280 N N . TRP A 1 187 ? -16.025 30.269 6.440 1.00 78.38 187 TRP A N 1
ATOM 1281 C CA . TRP A 1 187 ? -15.098 29.594 5.517 1.00 78.38 187 TRP A CA 1
ATOM 1282 C C . TRP A 1 187 ? -15.218 28.079 5.684 1.00 78.38 187 TRP A C 1
ATOM 1284 O O . TRP A 1 187 ? -15.437 27.598 6.791 1.00 78.38 187 TRP A O 1
ATOM 1294 N N . LYS A 1 188 ? -15.076 27.287 4.621 1.00 78.88 188 LYS A N 1
ATOM 1295 C CA . LYS A 1 188 ? -15.226 25.821 4.701 1.00 78.88 188 LYS A CA 1
ATOM 1296 C C . LYS A 1 188 ? -14.069 25.183 5.483 1.00 78.88 188 LYS A C 1
ATOM 1298 O O . LYS A 1 188 ? -12.914 25.398 5.118 1.00 78.88 188 LYS A O 1
ATOM 1303 N N . LEU A 1 189 ? -14.347 24.350 6.497 1.00 73.31 189 LEU A N 1
ATOM 1304 C CA . LEU A 1 189 ? -13.289 23.567 7.148 1.00 73.31 189 LEU A CA 1
ATOM 1305 C C . LEU A 1 189 ? -12.748 22.520 6.167 1.00 73.31 189 LEU A C 1
ATOM 1307 O O . LEU A 1 189 ? -13.435 21.552 5.832 1.00 73.31 189 LEU A O 1
ATOM 1311 N N . SER A 1 190 ? -11.507 22.715 5.728 1.00 71.62 190 SER A N 1
ATOM 1312 C CA . SER A 1 190 ? -10.817 21.869 4.753 1.00 71.62 190 SER A CA 1
ATOM 1313 C C . SER A 1 190 ? -10.425 20.509 5.337 1.00 71.62 190 SER A C 1
ATOM 1315 O O . SER A 1 190 ? -10.388 19.523 4.610 1.00 71.62 190 SER A O 1
ATOM 1317 N N . GLY A 1 191 ? -10.178 20.430 6.650 1.00 57.88 191 GLY A N 1
ATOM 1318 C CA . GLY A 1 191 ? -9.894 19.166 7.329 1.00 57.88 191 GLY A CA 1
ATOM 1319 C C . GLY A 1 191 ? -9.616 19.293 8.828 1.00 57.88 191 GLY A C 1
ATOM 1320 O O . GLY A 1 191 ? -9.628 20.384 9.403 1.00 57.88 191 GLY A O 1
ATOM 1321 N N . ILE A 1 192 ? -9.352 18.147 9.460 1.00 73.56 192 ILE A N 1
ATOM 1322 C CA . ILE A 1 192 ? -8.949 18.024 10.867 1.00 73.56 192 ILE A CA 1
ATOM 1323 C C . ILE A 1 192 ? -7.695 17.147 10.923 1.00 73.56 192 ILE A C 1
ATOM 1325 O O . ILE A 1 192 ? -7.688 16.077 10.322 1.00 73.56 192 ILE A O 1
ATOM 1329 N N . ASN A 1 193 ? -6.650 17.580 11.635 1.00 70.06 193 ASN A N 1
ATOM 1330 C CA . ASN A 1 193 ? -5.372 16.858 11.795 1.00 70.06 193 ASN A CA 1
ATOM 1331 C C . ASN A 1 193 ? -4.658 16.450 10.484 1.00 70.06 193 ASN A C 1
ATOM 1333 O O . ASN A 1 193 ? -3.844 15.530 10.479 1.00 70.06 193 ASN A O 1
ATOM 1337 N N . VAL A 1 194 ? -4.929 17.154 9.383 1.00 60.94 194 VAL A N 1
ATOM 1338 C CA . VAL A 1 194 ? -4.257 16.991 8.079 1.00 60.94 194 VAL A CA 1
ATOM 1339 C C . VAL A 1 194 ? -3.186 18.073 7.870 1.00 60.94 194 VAL A C 1
ATOM 1341 O O . VAL A 1 194 ? -3.205 19.084 8.575 1.00 60.94 194 VAL A O 1
ATOM 1344 N N . PRO A 1 195 ? -2.252 17.931 6.914 1.00 63.25 195 PRO A N 1
ATOM 1345 C CA . PRO A 1 195 ? -1.435 19.055 6.457 1.00 63.25 195 PRO A CA 1
ATOM 1346 C C . PRO A 1 195 ? -2.312 20.209 5.940 1.00 63.25 195 PRO A C 1
ATOM 1348 O O . PRO A 1 195 ? -3.313 19.973 5.267 1.00 63.25 195 PRO A O 1
ATOM 1351 N N . ARG A 1 196 ? -1.939 21.454 6.256 1.00 81.81 196 ARG A N 1
ATOM 1352 C CA . ARG A 1 196 ? -2.625 22.675 5.803 1.00 81.81 196 ARG A CA 1
ATOM 1353 C C . ARG A 1 196 ? -1.993 23.178 4.505 1.00 81.81 196 ARG A C 1
ATOM 1355 O O . ARG A 1 196 ? -0.882 23.705 4.545 1.00 81.81 196 ARG A O 1
ATOM 1362 N N . GLY A 1 197 ? -2.705 23.040 3.389 1.00 63.38 197 GLY A N 1
ATOM 1363 C CA . GLY A 1 197 ? -2.326 23.632 2.104 1.00 63.38 197 GLY A CA 1
ATOM 1364 C C . GLY A 1 197 ? -2.625 25.133 2.007 1.00 63.38 197 GLY A C 1
ATOM 1365 O O . GLY A 1 197 ? -3.120 25.752 2.951 1.00 63.38 197 GLY A O 1
ATOM 1366 N N . VAL A 1 198 ? -2.345 25.708 0.836 1.00 65.62 198 VAL A N 1
ATOM 1367 C CA . VAL A 1 198 ? -2.716 27.089 0.480 1.00 65.62 198 VAL A CA 1
ATOM 1368 C C . VAL A 1 198 ? -4.245 27.236 0.487 1.00 65.62 198 VAL A C 1
ATOM 1370 O O . VAL A 1 198 ? -4.951 26.306 0.104 1.00 65.62 198 VAL A O 1
ATOM 1373 N N . ASP A 1 199 ? -4.749 28.376 0.965 1.00 70.25 199 ASP A N 1
ATOM 1374 C CA . ASP A 1 199 ? -6.174 28.760 1.021 1.00 70.25 199 ASP A CA 1
ATOM 1375 C C . ASP A 1 199 ? -7.104 27.803 1.800 1.00 70.25 199 ASP A C 1
ATOM 1377 O O . ASP A 1 199 ? -8.336 27.882 1.743 1.00 70.25 199 ASP A O 1
ATOM 1381 N N . GLN A 1 200 ? -6.512 26.927 2.613 1.00 75.88 200 GLN A N 1
ATOM 1382 C CA . GLN A 1 200 ? -7.221 25.987 3.474 1.00 75.88 200 GLN A CA 1
ATOM 1383 C C . GLN A 1 200 ? -7.348 26.491 4.913 1.00 75.88 200 GLN A C 1
ATOM 1385 O O . GLN A 1 200 ? -6.466 27.174 5.435 1.00 75.88 200 GLN A O 1
ATOM 1390 N N . VAL A 1 201 ? -8.420 26.056 5.581 1.00 78.62 201 VAL A N 1
ATOM 1391 C CA . VAL A 1 201 ? -8.614 26.168 7.034 1.00 78.62 201 VAL A CA 1
ATOM 1392 C C . VAL A 1 201 ? -8.637 24.758 7.617 1.00 78.62 201 VAL A C 1
ATOM 1394 O O . VAL A 1 201 ? -9.507 23.956 7.278 1.00 78.62 201 VAL A O 1
ATOM 1397 N N . VAL A 1 202 ? -7.701 24.448 8.511 1.00 80.31 202 VAL A N 1
ATOM 1398 C CA . VAL A 1 202 ? -7.559 23.129 9.150 1.00 80.31 202 VAL A CA 1
ATOM 1399 C C . VAL A 1 202 ? -7.621 23.273 10.668 1.00 80.31 202 VAL A C 1
ATOM 1401 O O . VAL A 1 202 ? -7.055 24.209 11.228 1.00 80.31 202 VAL A O 1
ATOM 1404 N N . ALA A 1 203 ? -8.296 22.347 11.351 1.00 82.88 203 ALA A N 1
ATOM 1405 C CA . ALA A 1 203 ? -8.317 22.298 12.813 1.00 82.88 203 ALA A CA 1
ATOM 1406 C C . ALA A 1 203 ? -7.402 21.185 13.353 1.00 82.88 203 ALA A C 1
ATOM 1408 O O . ALA A 1 203 ? -7.555 20.019 12.993 1.00 82.88 203 ALA A O 1
ATOM 1409 N N . TYR A 1 204 ? -6.489 21.528 14.258 1.00 75.50 204 TYR A N 1
ATOM 1410 C CA . TYR A 1 204 ? -5.621 20.580 14.956 1.00 75.50 204 TYR A CA 1
ATOM 1411 C C . TYR A 1 204 ? -6.158 20.279 16.356 1.00 75.50 204 TYR A C 1
ATOM 1413 O O . TYR A 1 204 ? -6.287 21.172 17.195 1.00 75.50 204 TYR A O 1
ATOM 1421 N N . THR A 1 205 ? -6.487 19.015 16.598 1.00 77.50 205 THR A N 1
ATOM 1422 C CA . THR A 1 205 ? -7.121 18.480 17.808 1.00 77.50 205 THR A CA 1
ATOM 1423 C C . THR A 1 205 ? -6.266 17.354 18.396 1.00 77.50 205 THR A C 1
ATOM 1425 O O . THR A 1 205 ? -5.467 16.732 17.694 1.00 77.50 205 THR A O 1
ATOM 1428 N N . ALA A 1 206 ? -6.454 17.028 19.679 1.00 65.69 206 ALA A N 1
ATOM 1429 C CA . ALA A 1 206 ? -5.827 15.839 20.265 1.00 65.69 206 ALA A CA 1
ATOM 1430 C C . ALA A 1 206 ? -6.152 14.577 19.420 1.00 65.69 206 ALA A C 1
ATOM 1432 O O . ALA A 1 206 ? -7.311 14.401 19.035 1.00 65.69 206 ALA A O 1
ATOM 1433 N N . PRO A 1 207 ? -5.175 13.694 19.124 1.00 58.47 207 PRO A N 1
ATOM 1434 C CA . PRO A 1 207 ? -3.886 13.535 19.805 1.00 58.47 207 PRO A CA 1
ATOM 1435 C C . PRO A 1 207 ? -2.749 14.463 19.346 1.00 58.47 207 PRO A C 1
ATOM 1437 O O . PRO A 1 207 ? -1.675 14.393 19.939 1.00 58.47 207 PRO A O 1
ATOM 1440 N N . VAL A 1 208 ? -2.946 15.340 18.353 1.00 65.88 208 VAL A N 1
ATOM 1441 C CA . VAL A 1 208 ? -1.930 16.344 17.991 1.00 65.88 208 VAL A CA 1
ATOM 1442 C C . VAL A 1 208 ? -1.674 17.251 19.199 1.00 65.88 208 VAL A C 1
ATOM 1444 O O . VAL A 1 208 ? -2.612 17.777 19.797 1.00 65.88 208 VAL A O 1
ATOM 1447 N N . THR A 1 209 ? -0.407 17.407 19.586 1.00 73.56 209 THR A N 1
ATOM 1448 C CA . THR A 1 209 ? 0.023 18.202 20.753 1.00 73.56 209 THR A CA 1
ATOM 1449 C C . THR A 1 209 ? 0.597 19.564 20.365 1.00 73.56 209 THR A C 1
ATOM 1451 O O . THR A 1 209 ? 0.512 20.508 21.152 1.00 73.56 209 THR A O 1
ATOM 1454 N N . VAL A 1 210 ? 1.150 19.674 19.157 1.00 77.50 210 VAL A N 1
ATOM 1455 C CA . VAL A 1 210 ? 1.731 20.873 18.537 1.00 77.50 210 VAL A CA 1
ATOM 1456 C C . VAL A 1 210 ? 1.434 20.806 17.034 1.00 77.50 210 VAL A C 1
ATOM 1458 O O . VAL A 1 210 ? 1.497 19.720 16.459 1.00 77.50 210 VAL A O 1
ATOM 1461 N N . THR A 1 211 ? 1.079 21.923 16.396 1.00 81.06 211 THR A N 1
ATOM 1462 C CA . THR A 1 211 ? 0.841 21.966 14.941 1.00 81.06 211 THR A CA 1
ATOM 1463 C C . THR A 1 211 ? 2.137 21.752 14.150 1.00 81.06 211 THR A C 1
ATOM 1465 O O . THR A 1 211 ? 3.211 22.183 14.558 1.00 81.06 211 THR A O 1
ATOM 1468 N N . THR A 1 212 ? 2.049 21.104 12.988 1.00 74.81 212 THR A N 1
ATOM 1469 C CA . THR A 1 212 ? 3.191 20.849 12.083 1.00 74.81 212 THR A CA 1
ATOM 1470 C C . THR A 1 212 ? 3.146 21.731 10.830 1.00 74.81 212 THR A C 1
ATOM 1472 O O . THR A 1 212 ? 3.635 21.365 9.765 1.00 74.81 212 THR A O 1
ATOM 1475 N N . THR A 1 213 ? 2.513 22.900 10.934 1.00 74.19 213 THR A N 1
ATOM 1476 C CA . THR A 1 213 ? 2.320 23.842 9.825 1.00 74.19 213 THR A CA 1
ATOM 1477 C C . THR A 1 213 ? 3.567 24.687 9.556 1.00 74.19 213 THR A C 1
ATOM 1479 O O . THR A 1 213 ? 4.360 24.969 10.458 1.00 74.19 213 THR A O 1
ATOM 1482 N N . ASN A 1 214 ? 3.719 25.128 8.304 1.00 65.62 214 ASN A N 1
ATOM 1483 C CA . ASN A 1 214 ? 4.737 26.095 7.895 1.00 65.62 214 ASN A CA 1
ATOM 1484 C C . ASN A 1 214 ? 4.460 27.506 8.465 1.00 65.62 214 ASN A C 1
ATOM 1486 O O . ASN A 1 214 ? 3.360 27.804 8.941 1.00 65.62 214 ASN A O 1
ATOM 1490 N N . MET A 1 215 ? 5.453 28.400 8.376 1.00 67.38 215 MET A N 1
ATOM 1491 C CA . MET A 1 215 ? 5.338 29.779 8.878 1.00 67.38 215 MET A CA 1
ATOM 1492 C C . MET A 1 215 ? 4.256 30.616 8.172 1.00 67.38 215 MET A C 1
ATOM 1494 O O . MET A 1 215 ? 3.746 31.559 8.757 1.00 67.38 215 MET A O 1
ATOM 1498 N N . TRP A 1 216 ? 3.873 30.280 6.937 1.00 66.31 216 TRP A N 1
ATOM 1499 C CA . TRP A 1 216 ? 3.097 31.133 6.024 1.00 66.31 216 TRP A CA 1
ATOM 1500 C C . TRP A 1 216 ? 1.583 31.215 6.325 1.00 66.31 216 TRP A C 1
ATOM 1502 O O . TRP A 1 216 ? 0.746 31.124 5.429 1.00 66.31 216 TRP A O 1
ATOM 1512 N N . GLY A 1 217 ? 1.194 31.364 7.594 1.00 81.19 217 GLY A N 1
ATOM 1513 C CA . GLY A 1 217 ? -0.215 31.500 7.961 1.00 81.19 217 GLY A CA 1
ATOM 1514 C C . GLY A 1 217 ? -0.494 31.787 9.435 1.00 81.19 217 GLY A C 1
ATOM 1515 O O . GLY A 1 217 ? 0.410 31.902 10.263 1.00 81.19 217 GLY A O 1
ATOM 1516 N N . VAL A 1 218 ? -1.783 31.867 9.761 1.00 84.31 218 VAL A N 1
ATOM 1517 C CA . VAL A 1 218 ? -2.308 32.250 11.080 1.00 84.31 218 VAL A CA 1
ATOM 1518 C C . VAL A 1 218 ? -2.834 31.032 11.825 1.00 84.31 218 VAL A C 1
ATOM 1520 O O . VAL A 1 218 ? -3.508 30.188 11.236 1.00 84.31 218 VAL A O 1
ATOM 1523 N N . GLU A 1 219 ? -2.566 30.963 13.127 1.00 93.12 219 GLU A N 1
ATOM 1524 C CA . GLU A 1 219 ? -3.057 29.919 14.023 1.00 93.12 219 GLU A CA 1
ATOM 1525 C C . GLU A 1 219 ? -3.803 30.523 15.226 1.00 93.12 219 GLU A C 1
ATOM 1527 O O . GLU A 1 219 ? -3.285 31.389 15.932 1.00 93.12 219 GLU A O 1
ATOM 1532 N N . LEU A 1 220 ? -5.036 30.072 15.463 1.00 92.88 220 LEU A N 1
ATOM 1533 C CA . LEU A 1 220 ? -5.891 30.475 16.578 1.00 92.88 220 LEU A CA 1
ATOM 1534 C C . LEU A 1 220 ? -5.965 29.343 17.596 1.00 92.88 220 LEU A C 1
ATOM 1536 O O . LEU A 1 220 ? -6.498 28.278 17.287 1.00 92.88 220 LEU A O 1
ATOM 1540 N N . THR A 1 221 ? -5.521 29.569 18.827 1.00 91.06 221 THR A N 1
ATOM 1541 C CA . THR A 1 221 ? -5.805 28.635 19.924 1.00 91.06 221 THR A CA 1
ATOM 1542 C C . THR A 1 221 ? -7.257 28.827 20.350 1.00 91.06 221 THR A C 1
ATOM 1544 O O . THR A 1 221 ? -7.630 29.927 20.753 1.00 91.06 221 THR A O 1
ATOM 1547 N N . VAL A 1 222 ? -8.082 27.781 20.271 1.00 84.12 222 VAL A N 1
ATOM 1548 C CA . VAL A 1 222 ? -9.510 27.829 20.618 1.00 84.12 222 VAL A CA 1
ATOM 1549 C C . VAL A 1 222 ? -9.809 26.885 21.779 1.00 84.12 222 VAL A C 1
ATOM 1551 O O . VAL A 1 222 ? -9.518 25.692 21.717 1.00 84.12 222 VAL A O 1
ATOM 1554 N N . VAL A 1 223 ? -10.437 27.404 22.836 1.00 77.81 223 VAL A N 1
ATOM 1555 C CA . VAL A 1 223 ? -10.871 26.636 24.013 1.00 77.81 223 VAL A CA 1
ATOM 1556 C C . VAL A 1 223 ? -12.320 26.995 24.328 1.00 77.81 223 VAL A C 1
ATOM 1558 O O . VAL A 1 223 ? -12.667 28.170 24.414 1.00 77.81 223 VAL A O 1
ATOM 1561 N N . GLY A 1 224 ? -13.193 25.991 24.463 1.00 65.88 224 GLY A N 1
ATOM 1562 C CA . GLY A 1 224 ? -14.619 26.213 24.749 1.00 65.88 224 GLY A CA 1
ATOM 1563 C C . GLY A 1 224 ? -15.351 27.080 23.712 1.00 65.88 224 GLY A C 1
ATOM 1564 O O . GLY A 1 224 ? -16.275 27.802 24.073 1.00 65.88 224 GLY A O 1
ATOM 1565 N N . GLY A 1 225 ? -14.911 27.062 22.448 1.00 72.75 225 GLY A N 1
ATOM 1566 C CA . GLY A 1 225 ? -15.455 27.908 21.377 1.00 72.75 225 GLY A CA 1
ATOM 1567 C C . GLY A 1 225 ? -14.965 29.364 21.378 1.00 72.75 225 GLY A C 1
ATOM 1568 O O . GLY A 1 225 ? -15.447 30.148 20.565 1.00 72.75 225 GLY A O 1
ATOM 1569 N N . LYS A 1 226 ? -14.014 29.746 22.246 1.00 78.50 226 LYS A N 1
ATOM 1570 C CA . LYS A 1 226 ? -13.389 31.082 22.259 1.00 78.50 226 LYS A CA 1
ATOM 1571 C C . LYS A 1 226 ? -11.914 31.050 21.868 1.00 78.50 226 LYS A C 1
ATOM 1573 O O . LYS A 1 226 ? -11.181 30.154 22.280 1.00 78.50 226 LYS A O 1
ATOM 1578 N N . ILE A 1 227 ? -11.482 32.065 21.124 1.00 86.19 227 ILE A N 1
ATOM 1579 C CA . ILE A 1 227 ? -10.088 32.315 20.743 1.00 86.19 227 ILE A CA 1
ATOM 1580 C C . ILE A 1 227 ? -9.327 32.793 21.986 1.00 86.19 227 ILE A C 1
ATOM 1582 O O . ILE A 1 227 ? -9.602 33.873 22.506 1.00 86.19 227 ILE A O 1
ATOM 1586 N N . THR A 1 228 ? -8.366 32.007 22.465 1.00 80.56 228 THR A N 1
ATOM 1587 C CA . THR A 1 228 ? -7.523 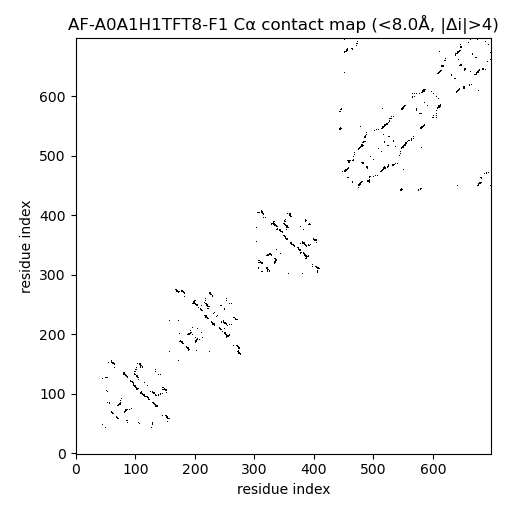32.335 23.628 1.00 80.56 228 THR A CA 1
ATOM 1588 C C . THR A 1 228 ? -6.128 32.829 23.245 1.00 80.56 228 THR A C 1
ATOM 1590 O O . THR A 1 228 ? -5.476 33.471 24.061 1.00 80.56 228 THR A O 1
ATOM 1593 N N . SER A 1 229 ? -5.673 32.576 22.014 1.00 87.44 229 SER A N 1
ATOM 1594 C CA . SER A 1 229 ? -4.425 33.121 21.466 1.00 87.44 229 SER A CA 1
ATOM 1595 C C . SER A 1 229 ? -4.500 33.236 19.944 1.00 87.44 229 SER A C 1
ATOM 1597 O O . SER A 1 229 ? -5.238 32.485 19.304 1.00 87.44 229 SER A O 1
ATOM 1599 N N . ILE A 1 230 ? -3.721 34.162 19.378 1.00 89.75 230 ILE A N 1
ATOM 1600 C CA . ILE A 1 230 ? -3.527 34.336 17.934 1.00 89.75 230 ILE A CA 1
ATOM 1601 C C . ILE A 1 230 ? -2.025 34.386 17.641 1.00 89.75 230 ILE A C 1
ATOM 1603 O O . ILE A 1 230 ? -1.298 35.281 18.093 1.00 89.75 230 ILE A O 1
ATOM 1607 N N . VAL A 1 231 ? -1.566 33.426 16.846 1.00 85.88 231 VAL A N 1
ATOM 1608 C CA . VAL A 1 231 ? -0.200 33.337 16.342 1.00 85.88 231 VAL A CA 1
ATOM 1609 C C . VAL A 1 231 ? -0.252 33.493 14.827 1.00 85.88 231 VAL A C 1
ATOM 1611 O O . VAL A 1 231 ? -0.397 32.521 14.093 1.00 85.88 231 VAL A O 1
ATOM 1614 N N . ASP A 1 232 ? -0.144 34.729 14.340 1.00 84.19 232 ASP A N 1
ATOM 1615 C CA . ASP A 1 232 ? 0.284 34.936 12.957 1.00 84.19 232 ASP A CA 1
ATOM 1616 C C . ASP A 1 232 ? 1.765 34.552 12.873 1.00 84.19 232 ASP A C 1
ATOM 1618 O O . ASP A 1 232 ? 2.619 35.216 13.466 1.00 84.19 232 ASP A O 1
ATOM 1622 N N . ARG A 1 233 ? 2.058 33.431 12.211 1.00 76.50 233 ARG A N 1
ATOM 1623 C CA . ARG A 1 233 ? 3.413 32.880 12.110 1.00 76.50 233 ARG A CA 1
ATOM 1624 C C . ARG A 1 233 ? 4.198 33.486 10.946 1.00 76.50 233 ARG A C 1
ATOM 1626 O O . ARG A 1 233 ? 5.423 33.401 10.958 1.00 76.50 233 ARG A O 1
ATOM 1633 N N . GLN A 1 234 ? 3.511 34.148 10.013 1.00 73.19 234 GLN A N 1
ATOM 1634 C CA . GLN A 1 234 ? 4.081 34.812 8.843 1.00 73.19 234 GLN A CA 1
ATOM 1635 C C . GLN A 1 234 ? 4.657 36.169 9.258 1.00 73.19 234 GLN A C 1
ATOM 1637 O O . GLN A 1 234 ? 5.818 36.464 8.989 1.00 73.19 234 GLN A O 1
ATOM 1642 N N . VAL A 1 235 ? 3.877 36.956 10.001 1.00 71.69 235 VAL A N 1
ATOM 1643 C CA . VAL A 1 235 ? 4.289 38.256 10.547 1.00 71.69 235 VAL A CA 1
ATOM 1644 C C . VAL A 1 235 ? 5.302 38.090 11.684 1.00 71.69 235 VAL A C 1
ATOM 1646 O O . VAL A 1 235 ? 6.248 38.864 11.776 1.00 71.69 235 VAL A O 1
ATOM 1649 N N . LYS A 1 236 ? 5.149 37.069 12.542 1.00 72.06 236 LYS A N 1
ATOM 1650 C CA . LYS A 1 236 ? 6.071 36.824 13.672 1.00 72.06 236 LYS A CA 1
ATOM 1651 C C . LYS A 1 236 ? 7.271 35.924 13.330 1.00 72.06 236 LYS A C 1
ATOM 1653 O O . LYS A 1 236 ? 8.067 35.652 14.222 1.00 72.06 236 LYS A O 1
ATOM 1658 N N . GLN A 1 237 ? 7.380 35.429 12.091 1.00 66.38 237 GLN A N 1
ATOM 1659 C CA . GLN A 1 237 ? 8.452 34.529 11.619 1.00 66.38 237 GLN A CA 1
ATOM 1660 C C . GLN A 1 237 ? 8.674 33.274 12.502 1.00 66.38 237 GLN A C 1
ATOM 1662 O O . GLN A 1 237 ? 9.781 32.751 12.620 1.00 66.38 237 GLN A O 1
ATOM 1667 N N . VAL A 1 238 ? 7.614 32.756 13.140 1.00 66.88 238 VAL A N 1
ATOM 1668 C CA . VAL A 1 238 ? 7.730 31.654 14.114 1.00 66.88 238 VAL A CA 1
ATOM 1669 C C . VAL A 1 238 ? 7.712 30.299 13.404 1.00 66.88 238 VAL A C 1
ATOM 1671 O O . VAL A 1 238 ? 6.662 29.803 12.983 1.00 66.88 238 VAL A O 1
ATOM 1674 N N . THR A 1 239 ? 8.875 29.656 13.320 1.00 64.88 239 THR A N 1
ATOM 1675 C CA . THR A 1 239 ? 9.063 28.304 12.760 1.00 64.88 239 THR A CA 1
ATOM 1676 C C . THR A 1 239 ? 8.512 27.188 13.656 1.00 64.88 239 THR A C 1
ATOM 1678 O O . THR A 1 239 ? 8.072 26.163 13.139 1.00 64.88 239 THR A O 1
ATOM 1681 N N . SER A 1 240 ? 8.437 27.405 14.971 1.00 71.56 240 SER A N 1
ATOM 1682 C CA . SER A 1 240 ? 7.809 26.487 15.934 1.00 71.56 240 SER A CA 1
ATOM 1683 C C . SER A 1 240 ? 6.281 26.443 15.807 1.00 71.56 240 SER A C 1
ATOM 1685 O O . SER A 1 240 ? 5.629 27.473 15.641 1.00 71.56 240 SER A O 1
ATOM 1687 N N . GLY A 1 241 ? 5.695 25.252 15.933 1.00 76.12 241 GLY A N 1
ATOM 1688 C CA . GLY A 1 241 ? 4.244 25.060 15.891 1.00 76.12 241 GLY A CA 1
ATOM 1689 C C . GLY A 1 241 ? 3.494 25.561 17.128 1.00 76.12 241 GLY A C 1
ATOM 1690 O O . GLY A 1 241 ? 4.036 25.638 18.232 1.00 76.12 241 GLY A O 1
ATOM 1691 N N . THR A 1 242 ? 2.203 25.850 16.963 1.00 85.12 242 THR A N 1
ATOM 1692 C CA . THR A 1 242 ? 1.309 26.243 18.059 1.00 85.12 242 THR A CA 1
ATOM 1693 C C . THR A 1 242 ? 0.904 25.020 18.879 1.00 85.12 242 THR A C 1
ATOM 1695 O O . THR A 1 242 ? 0.444 24.012 18.339 1.00 85.12 242 THR A O 1
ATOM 1698 N N . ARG A 1 243 ? 1.029 25.094 20.209 1.00 87.56 243 ARG A N 1
ATOM 1699 C CA . ARG A 1 243 ? 0.623 24.001 21.104 1.00 87.56 243 ARG A CA 1
ATOM 1700 C C . ARG A 1 243 ? -0.901 23.832 21.115 1.00 87.56 243 ARG A C 1
ATOM 1702 O O . ARG A 1 243 ? -1.631 24.770 21.430 1.00 87.56 243 ARG A O 1
ATOM 1709 N N . VAL A 1 244 ? -1.374 22.613 20.865 1.00 80.31 244 VAL A N 1
ATOM 1710 C CA . VAL A 1 244 ? -2.795 22.261 20.967 1.00 80.31 244 VAL A CA 1
ATOM 1711 C C . VAL A 1 244 ? -3.221 22.270 22.448 1.00 80.31 244 VAL A C 1
ATOM 1713 O O . VAL A 1 244 ? -2.533 21.676 23.293 1.00 80.31 244 VAL A O 1
ATOM 1716 N N . PRO A 1 245 ? -4.319 22.964 22.806 1.00 71.69 245 PRO A N 1
ATOM 1717 C CA . PRO A 1 245 ? -4.751 23.102 24.191 1.00 71.69 245 PRO A CA 1
ATOM 1718 C C . PRO A 1 245 ? -5.565 21.886 24.657 1.00 71.69 245 PRO A C 1
ATOM 1720 O O . PRO A 1 245 ? -6.412 21.354 23.937 1.00 71.69 245 PRO A O 1
ATOM 1723 N N . THR A 1 246 ? -5.365 21.470 25.908 1.00 71.25 246 THR A N 1
ATOM 1724 C CA . THR A 1 246 ? -6.159 20.401 26.531 1.00 71.25 246 THR A CA 1
ATOM 1725 C C . THR A 1 246 ? -7.632 20.814 26.613 1.00 71.25 246 THR A C 1
ATOM 1727 O O . THR A 1 246 ? -7.965 21.772 27.305 1.00 71.25 246 THR A O 1
ATOM 1730 N N . GLY A 1 247 ? -8.520 20.085 25.930 1.00 63.41 247 GLY A N 1
ATOM 1731 C CA . GLY A 1 247 ? -9.950 20.425 25.861 1.00 63.41 247 GLY A CA 1
ATOM 1732 C C . GLY A 1 247 ? -10.303 21.503 24.826 1.00 63.41 247 GLY A C 1
ATOM 1733 O O . GLY A 1 247 ? -11.385 22.083 24.897 1.00 63.41 247 GLY A O 1
ATOM 1734 N N . GLY A 1 248 ? -9.411 21.772 23.872 1.00 76.44 248 GLY A N 1
ATOM 1735 C CA . GLY A 1 248 ? -9.651 22.669 22.745 1.00 76.44 248 GLY A CA 1
ATOM 1736 C C . GLY A 1 248 ? -8.931 22.206 21.477 1.00 76.44 248 GLY A C 1
ATOM 1737 O O . GLY A 1 248 ? -8.653 21.018 21.308 1.00 76.44 248 GLY A O 1
ATOM 1738 N N . TYR A 1 249 ? -8.653 23.146 20.578 1.00 84.81 249 TYR A N 1
ATOM 1739 C CA . TYR A 1 249 ? -8.004 22.902 19.289 1.00 84.81 249 TYR A CA 1
ATOM 1740 C C . TYR A 1 249 ? -7.219 24.132 18.814 1.00 84.81 249 TYR A C 1
ATOM 1742 O O . TYR A 1 249 ? -7.302 25.199 19.422 1.00 84.81 249 TYR A O 1
ATOM 1750 N N . VAL A 1 250 ? -6.453 23.991 17.732 1.00 90.62 250 VAL A N 1
ATOM 1751 C CA . VAL A 1 250 ? -5.853 25.118 17.003 1.00 90.62 250 VAL A CA 1
ATOM 1752 C C . VAL A 1 250 ? -6.487 25.207 15.618 1.00 90.62 250 VAL A C 1
ATOM 1754 O O . VAL A 1 250 ? -6.406 24.246 14.859 1.00 90.62 250 VAL A O 1
ATOM 1757 N N . LEU A 1 251 ? -7.124 26.328 15.277 1.00 91.31 251 LEU A N 1
ATOM 1758 C CA . LEU A 1 251 ? -7.601 26.594 13.915 1.00 91.31 251 LEU A CA 1
ATOM 1759 C C . LEU A 1 251 ? -6.483 27.270 13.119 1.00 91.31 251 LEU A C 1
ATOM 1761 O O . LEU A 1 251 ? -5.940 28.266 13.578 1.00 91.31 251 LEU A O 1
ATOM 1765 N N . SER A 1 252 ? -6.136 26.754 11.947 1.00 91.44 252 SER A N 1
ATOM 1766 C CA . SER A 1 252 ? -4.931 27.147 11.218 1.00 91.44 252 SER A CA 1
ATOM 1767 C C . SER A 1 252 ? -5.239 27.415 9.745 1.00 91.44 252 SER A C 1
ATOM 1769 O O . SER A 1 252 ? -5.831 26.557 9.090 1.00 91.44 252 SER A O 1
ATOM 1771 N N . ALA A 1 253 ? -4.843 28.580 9.219 1.00 85.88 253 ALA A N 1
ATOM 1772 C CA . ALA A 1 253 ? -5.150 28.993 7.844 1.00 85.88 253 ALA A CA 1
ATOM 1773 C C . ALA A 1 253 ? -3.980 29.688 7.120 1.00 85.88 253 ALA A C 1
ATOM 1775 O O . ALA A 1 253 ? -3.164 30.357 7.752 1.00 85.88 253 ALA A O 1
ATOM 1776 N N . HIS A 1 254 ? -3.905 29.518 5.797 1.00 80.50 254 HIS A N 1
ATOM 1777 C CA . HIS A 1 254 ? -2.827 29.986 4.906 1.00 80.50 254 HIS A CA 1
ATOM 1778 C C . HIS A 1 254 ? -3.412 30.782 3.728 1.00 80.50 254 HIS A C 1
ATOM 1780 O O . HIS A 1 254 ? -4.552 30.532 3.343 1.00 80.50 254 HIS A O 1
ATOM 1786 N N . GLY A 1 255 ? -2.642 31.697 3.129 1.00 79.62 255 GLY A N 1
ATOM 1787 C CA . GLY A 1 255 ? -3.063 32.454 1.937 1.00 79.62 255 GLY A CA 1
ATOM 1788 C C . GLY A 1 255 ? -4.348 33.252 2.175 1.00 79.62 255 GLY A C 1
ATOM 1789 O O . GLY A 1 255 ? -4.502 33.819 3.257 1.00 79.62 255 GLY A O 1
ATOM 1790 N N . SER A 1 256 ? -5.298 33.233 1.236 1.00 72.06 256 SER A N 1
ATOM 1791 C CA . SER A 1 256 ? -6.560 33.987 1.350 1.00 72.06 256 SER A CA 1
ATOM 1792 C C . SER A 1 256 ? -7.410 33.564 2.558 1.00 72.06 256 SER A C 1
ATOM 1794 O O . SER A 1 256 ? -8.093 34.389 3.168 1.00 72.06 256 SER A O 1
ATOM 1796 N N . ALA A 1 257 ? -7.296 32.305 2.996 1.00 74.56 257 ALA A N 1
ATOM 1797 C CA . ALA A 1 257 ? -7.903 31.823 4.236 1.00 74.56 257 ALA A CA 1
ATOM 1798 C C . ALA A 1 257 ? -7.181 32.357 5.493 1.00 74.56 257 ALA A C 1
ATOM 1800 O O . ALA A 1 257 ? -7.803 32.592 6.531 1.00 74.56 257 ALA A O 1
ATOM 1801 N N . GLY A 1 258 ? -5.866 32.575 5.405 1.00 80.31 258 GLY A N 1
ATOM 1802 C CA . GLY A 1 258 ? -5.077 33.282 6.417 1.00 80.31 258 GLY A CA 1
ATOM 1803 C C . GLY A 1 258 ? -5.459 34.761 6.501 1.00 80.31 258 GLY A C 1
ATOM 1804 O O . GLY A 1 258 ? -5.692 35.274 7.595 1.00 80.31 258 GLY A O 1
ATOM 1805 N N . ASP A 1 259 ? -5.622 35.421 5.353 1.00 79.62 259 ASP A N 1
ATOM 1806 C CA . ASP A 1 259 ? -6.098 36.805 5.247 1.00 79.62 259 ASP A CA 1
ATOM 1807 C C . ASP A 1 259 ? -7.520 36.950 5.820 1.00 79.62 259 ASP A C 1
ATOM 1809 O O . ASP A 1 259 ? -7.796 37.857 6.613 1.00 79.62 259 ASP A O 1
ATOM 1813 N N . TRP A 1 260 ? -8.408 35.996 5.506 1.00 87.50 260 TRP A N 1
ATOM 1814 C CA . TRP A 1 260 ? -9.757 35.901 6.065 1.00 87.50 260 TRP A CA 1
ATOM 1815 C C . TRP A 1 260 ? -9.753 35.826 7.596 1.00 87.50 260 TRP A C 1
ATOM 1817 O O . TRP A 1 260 ? -10.574 36.508 8.224 1.00 87.50 260 TRP A O 1
ATOM 1827 N N . LEU A 1 261 ? -8.817 35.067 8.188 1.00 88.94 261 LEU A N 1
ATOM 1828 C CA . LEU A 1 261 ? -8.611 35.026 9.636 1.00 88.94 261 LEU A CA 1
ATOM 1829 C C . LEU A 1 261 ? -8.035 36.332 10.190 1.00 88.94 261 LEU A C 1
ATOM 1831 O O . LEU A 1 261 ? -8.586 36.822 11.175 1.00 88.94 261 LEU A O 1
ATOM 1835 N N . ARG A 1 262 ? -6.994 36.934 9.589 1.00 86.00 262 ARG A N 1
ATOM 1836 C CA . ARG A 1 262 ? -6.428 38.214 10.083 1.00 86.00 262 ARG A CA 1
ATOM 1837 C C . ARG A 1 262 ? -7.488 39.313 10.175 1.00 86.00 262 ARG A C 1
ATOM 1839 O O . ARG A 1 262 ? -7.500 40.071 11.138 1.00 86.00 262 ARG A O 1
ATOM 1846 N N . ALA A 1 263 ? -8.411 39.363 9.215 1.00 78.44 263 ALA A N 1
ATOM 1847 C CA . ALA A 1 263 ? -9.480 40.359 9.182 1.00 78.44 263 ALA A CA 1
ATOM 1848 C C . ALA A 1 263 ? -10.593 40.154 10.237 1.00 78.44 263 ALA A C 1
ATOM 1850 O O . ALA A 1 263 ? -11.398 41.062 10.448 1.00 78.44 263 ALA A O 1
ATOM 1851 N N . ARG A 1 264 ? -10.700 38.973 10.872 1.00 84.62 264 ARG A N 1
ATOM 1852 C CA . ARG A 1 264 ? -11.888 38.577 11.670 1.00 84.62 264 ARG A CA 1
ATOM 1853 C C . ARG A 1 264 ? -11.583 38.009 13.053 1.00 84.62 264 ARG A C 1
ATOM 1855 O O . ARG A 1 264 ? -12.394 38.168 13.966 1.00 84.62 264 ARG A O 1
ATOM 1862 N N . ALA A 1 265 ? -10.447 37.345 13.226 1.00 85.81 265 ALA A N 1
ATOM 1863 C CA . ALA A 1 265 ? -10.068 36.718 14.481 1.00 85.81 265 ALA A CA 1
ATOM 1864 C C . ALA A 1 265 ? -9.609 37.763 15.509 1.00 85.81 265 ALA A C 1
ATOM 1866 O O . ALA A 1 265 ? -8.717 38.567 15.250 1.00 85.81 265 ALA A O 1
ATOM 1867 N N . LYS A 1 266 ? -10.198 37.728 16.709 1.00 86.75 266 LYS A N 1
ATOM 1868 C CA . LYS A 1 266 ? -9.817 38.570 17.853 1.00 86.75 266 LYS A CA 1
ATOM 1869 C C . LYS A 1 266 ? -9.786 37.711 19.115 1.00 86.75 266 LYS A C 1
ATOM 1871 O O . LYS A 1 266 ? -10.662 36.865 19.294 1.00 86.75 266 LYS A O 1
ATOM 1876 N N . VAL A 1 267 ? -8.799 37.914 19.990 1.00 85.50 267 VAL A N 1
ATOM 1877 C CA . VAL A 1 267 ? -8.730 37.206 21.283 1.00 85.50 267 VAL A CA 1
ATOM 1878 C C . VAL A 1 267 ? -9.986 37.529 22.103 1.00 85.50 267 VAL A C 1
ATOM 1880 O O . VAL A 1 267 ? -10.452 38.665 22.114 1.00 85.50 267 VAL A O 1
ATOM 1883 N N . GLY A 1 268 ? -10.581 36.514 22.730 1.00 69.31 268 GLY A N 1
ATOM 1884 C CA . GLY A 1 268 ? -11.886 36.587 23.397 1.00 69.31 268 GLY A CA 1
ATOM 1885 C C . GLY A 1 268 ? -13.098 36.398 22.470 1.00 69.31 268 GLY A C 1
ATOM 1886 O O . GLY A 1 268 ? -14.178 36.062 22.965 1.00 69.31 268 GLY A O 1
ATOM 1887 N N . GLY A 1 269 ? -12.919 36.550 21.151 1.00 72.38 269 GLY A N 1
ATOM 1888 C CA . GLY A 1 269 ? -13.924 36.261 20.125 1.00 72.38 269 GLY A CA 1
ATOM 1889 C C . GLY A 1 269 ? -14.217 34.765 19.974 1.00 72.38 269 GLY A C 1
ATOM 1890 O O . GLY A 1 269 ? -13.522 33.919 20.539 1.00 72.38 269 GLY A O 1
ATOM 1891 N N . THR A 1 270 ? -15.265 34.426 19.225 1.00 77.62 270 THR A N 1
ATOM 1892 C CA . THR A 1 270 ? -15.776 33.053 19.087 1.00 77.62 270 THR A CA 1
ATOM 1893 C C . THR A 1 270 ? -15.371 32.372 17.779 1.00 77.62 270 THR A C 1
ATOM 1895 O O . THR A 1 270 ? -15.154 33.026 16.759 1.00 77.62 270 THR A O 1
ATOM 1898 N N . VAL A 1 271 ? -15.316 31.036 17.820 1.00 76.75 271 VAL A N 1
ATOM 1899 C CA . VAL A 1 271 ? -15.238 30.149 16.649 1.00 76.75 271 VAL A CA 1
ATOM 1900 C C . VAL A 1 271 ? -16.320 29.079 16.775 1.00 76.75 271 VAL A C 1
ATOM 1902 O O . VAL A 1 271 ? -16.380 28.377 17.788 1.00 76.75 271 VAL A O 1
ATOM 1905 N N . GLY A 1 272 ? -17.163 28.950 15.753 1.00 73.50 272 GLY A N 1
ATOM 1906 C CA . GLY A 1 272 ? -18.207 27.922 15.662 1.00 73.50 272 GLY A CA 1
ATOM 1907 C C . GLY A 1 272 ? -18.182 27.189 14.323 1.00 73.50 272 GLY A C 1
ATOM 1908 O O . GLY A 1 272 ? -17.380 27.515 13.451 1.00 73.50 272 GLY A O 1
ATOM 1909 N N . TYR A 1 273 ? -19.079 26.220 14.147 1.00 65.50 273 TYR A N 1
ATOM 1910 C CA . TYR A 1 273 ? -19.253 25.476 12.894 1.00 65.50 273 TYR A CA 1
ATOM 1911 C C . TYR A 1 273 ? -20.739 25.382 12.549 1.00 65.50 273 TYR A C 1
ATOM 1913 O O . TYR A 1 273 ? -21.543 25.095 13.433 1.00 65.50 273 TYR A O 1
ATOM 1921 N N . GLN A 1 274 ? -21.111 25.618 11.291 1.00 55.78 274 GLN A N 1
ATOM 1922 C CA . GLN A 1 274 ? -22.489 25.468 10.826 1.00 55.78 274 GLN A CA 1
ATOM 1923 C C . GLN A 1 274 ? -22.780 24.001 10.492 1.00 55.78 274 GLN A C 1
ATOM 1925 O O . GLN A 1 274 ? -22.128 23.419 9.626 1.00 55.78 274 GLN A O 1
ATOM 1930 N N . VAL A 1 275 ? -23.783 23.415 11.147 1.00 43.75 275 VAL A N 1
ATOM 1931 C CA . VAL A 1 275 ? -24.294 22.073 10.830 1.00 43.75 275 VAL A CA 1
ATOM 1932 C C . VAL A 1 275 ? -25.775 22.172 10.475 1.00 43.75 275 VAL A C 1
ATOM 1934 O O . VAL A 1 275 ? -26.556 22.725 11.252 1.00 43.75 275 VAL A O 1
ATOM 1937 N N . THR A 1 276 ? -26.149 21.630 9.315 1.00 40.53 276 THR A N 1
ATOM 1938 C CA . THR A 1 276 ? -27.545 21.484 8.879 1.00 40.53 276 THR A CA 1
ATOM 1939 C C . THR A 1 276 ? -28.138 20.222 9.496 1.00 40.53 276 THR A C 1
ATOM 1941 O O . THR A 1 276 ? -27.576 19.137 9.348 1.00 40.53 276 THR A O 1
ATOM 1944 N N . VAL A 1 277 ? -29.276 20.351 10.175 1.00 34.41 277 VAL A N 1
ATOM 1945 C CA . VAL A 1 277 ? -30.025 19.218 10.736 1.00 34.41 277 VAL A CA 1
ATOM 1946 C C . VAL A 1 277 ? -31.203 18.911 9.802 1.00 34.41 277 VAL A C 1
ATOM 1948 O O . VAL A 1 277 ? -31.965 19.837 9.531 1.00 34.41 277 VAL A O 1
ATOM 1951 N N . PRO A 1 278 ? -31.376 17.673 9.299 1.00 32.28 278 PRO A N 1
ATOM 1952 C CA . PRO A 1 278 ? -32.599 17.287 8.600 1.00 32.28 278 PRO A CA 1
ATOM 1953 C C . PRO A 1 278 ? -33.758 17.177 9.600 1.00 32.28 278 PRO A C 1
ATOM 1955 O O . PRO A 1 278 ? -33.578 16.657 10.705 1.00 32.28 278 PRO A O 1
ATOM 1958 N N . ASP A 1 279 ? -34.937 17.671 9.228 1.00 31.80 279 ASP A N 1
ATOM 1959 C CA . ASP A 1 279 ? -36.080 17.734 10.138 1.00 31.80 279 ASP A CA 1
ATOM 1960 C C . ASP A 1 279 ? -36.626 16.346 10.503 1.00 31.80 279 ASP A C 1
ATOM 1962 O O . ASP A 1 279 ? -36.836 15.476 9.656 1.00 31.80 279 ASP A O 1
ATOM 1966 N N . VAL A 1 280 ? -36.870 16.145 11.800 1.00 30.19 280 VAL A N 1
ATOM 1967 C CA . VAL A 1 280 ? -37.405 14.896 12.352 1.00 30.19 280 VAL A CA 1
ATOM 1968 C C . VAL A 1 280 ? -38.920 15.018 12.467 1.00 30.19 280 VAL A C 1
ATOM 1970 O O . VAL A 1 280 ? -39.424 15.726 13.338 1.00 30.19 280 VAL A O 1
ATOM 1973 N N . VAL A 1 281 ? -39.647 14.300 11.610 1.00 29.14 281 VAL A N 1
ATOM 1974 C CA . VAL A 1 281 ? -41.104 14.150 11.731 1.00 29.14 281 VAL A CA 1
ATOM 1975 C C . VAL A 1 281 ? -41.464 13.200 12.880 1.00 29.14 281 VAL A C 1
ATOM 1977 O O . VAL A 1 281 ? -40.864 12.138 13.048 1.00 29.14 281 VAL A O 1
ATOM 1980 N N . THR A 1 282 ? -42.454 13.591 13.683 1.00 28.56 282 THR A N 1
ATOM 1981 C CA . THR A 1 282 ? -42.886 12.857 14.884 1.00 28.56 282 THR A CA 1
ATOM 1982 C C . THR A 1 282 ? -44.026 11.883 14.553 1.00 28.56 282 THR A C 1
ATOM 1984 O O . THR A 1 282 ? -45.021 12.314 13.966 1.00 28.56 282 THR A O 1
ATOM 1987 N N . PRO A 1 283 ? -43.957 10.598 14.952 1.00 30.83 283 PRO A N 1
ATOM 1988 C CA . PRO A 1 283 ? -45.062 9.662 14.759 1.00 30.83 283 PRO A CA 1
ATOM 1989 C C . PRO A 1 283 ? -46.228 9.956 15.718 1.00 30.83 283 PRO A C 1
ATOM 1991 O O . PRO A 1 283 ? -46.043 10.067 16.929 1.00 30.83 283 PRO A O 1
ATOM 1994 N N . THR A 1 284 ? -47.439 10.042 15.165 1.00 31.41 284 THR A N 1
ATOM 1995 C CA . THR A 1 284 ? -48.711 10.179 15.901 1.00 31.41 284 THR A CA 1
ATOM 1996 C C . THR A 1 284 ? -49.383 8.797 15.999 1.00 31.41 284 THR A C 1
ATOM 1998 O O . THR A 1 284 ? -49.292 8.040 15.032 1.00 31.41 284 THR A O 1
ATOM 2001 N N . PRO A 1 285 ? -50.018 8.414 17.127 1.00 33.06 285 PRO A N 1
ATOM 2002 C CA . PRO A 1 285 ? -50.601 7.078 17.290 1.00 33.06 285 PRO A CA 1
ATOM 2003 C C . PRO A 1 285 ? -51.794 6.809 16.356 1.00 33.06 285 PRO A C 1
ATOM 2005 O O . PRO A 1 285 ? -52.633 7.677 16.123 1.00 33.06 285 PRO A O 1
ATOM 2008 N N . THR A 1 286 ? -51.872 5.574 15.857 1.00 35.09 286 THR A N 1
ATOM 2009 C CA . THR A 1 286 ? -52.832 5.124 14.838 1.00 35.09 286 THR A CA 1
ATOM 2010 C C . THR A 1 286 ? -54.172 4.671 15.445 1.00 35.09 286 THR A C 1
ATOM 2012 O O . THR A 1 286 ? -54.158 3.798 16.314 1.00 35.09 286 THR A O 1
ATOM 2015 N N . PRO A 1 287 ? -55.332 5.175 14.978 1.00 39.31 287 PRO A N 1
ATOM 2016 C CA . PRO A 1 287 ? -56.642 4.602 15.294 1.00 39.31 287 PRO A CA 1
ATOM 2017 C C . PRO A 1 287 ? -56.950 3.352 14.443 1.00 39.31 287 PRO A C 1
ATOM 2019 O O . PRO A 1 287 ? -56.457 3.203 13.326 1.00 39.31 287 PRO A O 1
ATOM 2022 N N . THR A 1 288 ? -57.781 2.453 14.972 1.00 39.94 288 THR A N 1
ATOM 2023 C CA . THR A 1 288 ? -58.160 1.170 14.346 1.00 39.94 288 THR A CA 1
ATOM 2024 C C . THR A 1 288 ? -58.852 1.356 12.981 1.00 39.94 288 THR A C 1
ATOM 2026 O O . THR A 1 288 ? -59.726 2.217 12.873 1.00 39.94 288 THR A O 1
ATOM 2029 N N . PRO A 1 289 ? -58.518 0.561 11.942 1.00 38.72 289 PRO A N 1
ATOM 2030 C CA . PRO A 1 289 ? -59.084 0.733 10.605 1.00 38.72 289 PRO A CA 1
ATOM 2031 C C . PRO A 1 289 ? -60.506 0.167 10.455 1.00 38.72 289 PRO A C 1
ATOM 2033 O O . PRO A 1 289 ? -60.788 -0.963 10.852 1.00 38.72 289 PRO A O 1
ATOM 2036 N N . THR A 1 290 ? -61.351 0.923 9.754 1.00 38.09 290 THR A N 1
ATOM 2037 C CA . THR A 1 290 ? -62.594 0.457 9.111 1.00 38.09 290 THR A CA 1
ATOM 2038 C C . THR A 1 290 ? -62.318 0.301 7.607 1.00 38.09 290 THR A C 1
ATOM 2040 O O . THR A 1 290 ? -61.606 1.144 7.054 1.00 38.09 290 THR A O 1
ATOM 2043 N N . PRO A 1 291 ? -62.821 -0.740 6.916 1.00 41.00 291 PRO A N 1
ATOM 2044 C CA . PRO A 1 291 ? -62.539 -0.939 5.495 1.00 41.00 291 PRO A CA 1
ATOM 2045 C C . PRO A 1 291 ? -63.221 0.117 4.609 1.00 41.00 291 PRO A C 1
ATOM 2047 O O . PRO A 1 291 ? -64.446 0.195 4.541 1.00 41.00 291 PRO A O 1
ATOM 2050 N N . THR A 1 292 ? -62.405 0.874 3.878 1.00 40.91 292 THR A N 1
ATOM 2051 C CA . THR A 1 292 ? -62.808 1.820 2.821 1.00 40.91 292 THR A CA 1
ATOM 2052 C C . THR A 1 292 ? -62.321 1.261 1.476 1.00 40.91 292 THR A C 1
ATOM 2054 O O . THR A 1 292 ? -61.207 0.732 1.435 1.00 40.91 292 THR A O 1
ATOM 2057 N N . PRO A 1 293 ? -63.114 1.316 0.385 1.00 40.91 293 PRO A N 1
ATOM 2058 C CA . PRO A 1 293 ? -62.786 0.638 -0.871 1.00 40.91 293 PRO A CA 1
ATOM 2059 C C . PRO A 1 293 ? -61.448 1.078 -1.476 1.00 40.91 293 PRO A C 1
ATOM 2061 O O . PRO A 1 293 ? -61.086 2.254 -1.456 1.00 40.91 293 PRO A O 1
ATOM 2064 N N . THR A 1 294 ? -60.729 0.108 -2.042 1.00 42.19 294 THR A N 1
ATOM 2065 C CA . THR A 1 294 ? -59.412 0.292 -2.657 1.00 42.19 294 THR A CA 1
ATOM 2066 C C . THR A 1 294 ? -59.483 1.274 -3.834 1.00 42.19 294 THR A C 1
ATOM 2068 O O . THR A 1 294 ? -60.147 0.965 -4.827 1.00 42.19 294 THR A O 1
ATOM 2071 N N . PRO A 1 295 ? -58.784 2.425 -3.793 1.00 38.59 295 PRO A N 1
ATOM 2072 C CA . PRO A 1 295 ? -58.635 3.254 -4.979 1.00 38.59 295 PRO A CA 1
ATOM 2073 C C . PRO A 1 295 ? -57.818 2.486 -6.023 1.00 38.59 295 PRO A C 1
ATOM 2075 O O . PRO A 1 295 ? -56.775 1.908 -5.709 1.00 38.59 295 PRO A O 1
ATOM 2078 N N . THR A 1 296 ? -58.286 2.485 -7.273 1.00 46.03 296 THR A N 1
ATOM 2079 C CA . THR A 1 296 ? -57.506 1.947 -8.400 1.00 46.03 296 THR A CA 1
ATOM 2080 C C . THR A 1 296 ? -56.171 2.697 -8.464 1.00 46.03 296 THR A C 1
ATOM 2082 O O . THR A 1 296 ? -56.186 3.927 -8.364 1.00 46.03 296 THR A O 1
ATOM 2085 N N . PRO A 1 297 ? -55.019 2.013 -8.590 1.00 35.88 297 PRO A N 1
ATOM 2086 C CA . PRO A 1 297 ? -53.727 2.680 -8.533 1.00 35.88 297 PRO A CA 1
ATOM 2087 C C . PRO A 1 297 ? -53.554 3.622 -9.727 1.00 35.88 297 PRO A C 1
ATOM 2089 O O . PRO A 1 297 ? -53.306 3.181 -10.850 1.00 35.88 297 PRO A O 1
ATOM 2092 N N . THR A 1 298 ? -53.631 4.930 -9.471 1.00 40.09 298 THR A N 1
ATOM 2093 C CA . THR A 1 298 ? -53.080 5.944 -10.374 1.00 40.09 298 THR A CA 1
ATOM 2094 C C . THR A 1 298 ? -51.630 5.556 -10.666 1.00 40.09 298 THR A C 1
ATOM 2096 O O . THR A 1 298 ? -50.871 5.370 -9.709 1.00 40.09 298 THR A O 1
ATOM 2099 N N . PRO A 1 299 ? -51.222 5.397 -11.938 1.00 35.44 299 PRO A N 1
ATOM 2100 C CA . PRO A 1 299 ? -49.881 4.929 -12.251 1.00 35.44 299 PRO A CA 1
ATOM 2101 C C . PRO A 1 299 ? -48.854 5.925 -11.714 1.00 35.44 299 PRO A C 1
ATOM 2103 O O . PRO A 1 299 ? -48.790 7.071 -12.162 1.00 35.44 299 PRO A O 1
ATOM 2106 N N . THR A 1 300 ? -48.045 5.481 -10.747 1.00 38.41 300 THR A N 1
ATOM 2107 C CA . THR A 1 300 ? -46.895 6.245 -10.259 1.00 38.41 300 THR A CA 1
ATOM 2108 C C . THR A 1 300 ? -46.052 6.652 -11.469 1.00 38.41 300 THR A C 1
ATOM 2110 O O . THR A 1 300 ? -45.683 5.763 -12.246 1.00 38.41 300 THR A O 1
ATOM 2113 N N . PRO A 1 301 ? -45.741 7.951 -11.665 1.00 33.97 301 PRO A N 1
ATOM 2114 C CA . PRO A 1 301 ? -44.950 8.392 -12.805 1.00 33.97 301 PRO A CA 1
ATOM 2115 C C . PRO A 1 301 ? -43.609 7.664 -12.764 1.00 33.97 301 PRO A C 1
ATOM 2117 O O . PRO A 1 301 ? -42.794 7.873 -11.865 1.00 33.97 301 PRO A O 1
ATOM 2120 N N . THR A 1 302 ? -43.431 6.731 -13.698 1.00 44.53 302 THR A N 1
ATOM 2121 C CA . THR A 1 302 ? -42.304 5.800 -13.670 1.00 44.53 302 THR A CA 1
ATOM 2122 C C . THR A 1 302 ? -41.030 6.595 -13.894 1.00 44.53 302 THR A C 1
ATOM 2124 O O . THR A 1 302 ? -40.897 7.268 -14.917 1.00 44.53 302 THR A O 1
ATOM 2127 N N . ALA A 1 303 ? -40.111 6.544 -12.925 1.00 44.69 303 ALA A N 1
ATOM 2128 C CA . ALA A 1 303 ? -38.830 7.229 -13.031 1.00 44.69 303 ALA A CA 1
ATOM 2129 C C . ALA A 1 303 ? -38.146 6.787 -14.341 1.00 44.69 303 ALA A C 1
ATOM 2131 O O . ALA A 1 303 ? -37.966 5.581 -14.537 1.00 44.69 303 ALA A O 1
ATOM 2132 N N . PRO A 1 304 ? -37.836 7.715 -15.266 1.00 53.03 304 PRO A N 1
ATOM 2133 C CA . PRO A 1 304 ? -37.464 7.349 -16.626 1.00 53.03 304 PRO A CA 1
ATOM 2134 C C . PRO A 1 304 ? -36.203 6.491 -16.628 1.00 53.03 304 PRO A C 1
ATOM 2136 O O . PRO A 1 304 ? -35.196 6.846 -16.013 1.00 53.03 304 PRO A O 1
ATOM 2139 N N . ALA A 1 305 ? -36.302 5.342 -17.298 1.00 67.06 305 ALA A N 1
ATOM 2140 C CA . ALA A 1 305 ? -35.369 4.239 -17.142 1.00 67.06 305 ALA A CA 1
ATOM 2141 C C . ALA A 1 305 ? -33.920 4.661 -17.419 1.00 67.06 305 ALA A C 1
ATOM 2143 O O . ALA A 1 305 ? -33.587 5.086 -18.530 1.00 67.06 305 ALA A O 1
ATOM 2144 N N . VAL A 1 306 ? -33.064 4.482 -16.408 1.00 83.19 306 VAL A N 1
ATOM 2145 C CA . VAL A 1 306 ? -31.607 4.583 -16.543 1.00 83.19 306 VAL A CA 1
ATOM 2146 C C . VAL A 1 306 ? -31.173 3.664 -17.694 1.00 83.19 306 VAL A C 1
ATOM 2148 O O . VAL A 1 306 ? -31.555 2.490 -17.677 1.00 83.19 306 VAL A O 1
ATOM 2151 N N . PRO A 1 307 ? -30.412 4.151 -18.693 1.00 84.38 307 PRO A N 1
ATOM 2152 C CA . PRO A 1 307 ? -29.932 3.320 -19.790 1.00 84.38 307 PRO A CA 1
ATOM 2153 C C . PRO A 1 307 ? -29.162 2.110 -19.252 1.00 84.38 307 PRO A C 1
ATOM 2155 O O . PRO A 1 307 ? -28.169 2.265 -18.542 1.00 84.38 307 PRO A O 1
ATOM 2158 N N . ALA A 1 308 ? -29.648 0.903 -19.542 1.00 82.00 308 ALA A N 1
ATOM 2159 C CA . ALA A 1 308 ? -29.080 -0.327 -19.001 1.00 82.00 308 ALA A CA 1
ATOM 2160 C C . ALA A 1 308 ? -27.787 -0.729 -19.732 1.00 82.00 308 ALA A C 1
ATOM 2162 O O . ALA A 1 308 ? -27.569 -0.357 -20.889 1.00 82.00 308 ALA A O 1
ATOM 2163 N N . ALA A 1 309 ? -26.946 -1.526 -19.070 1.00 78.94 309 ALA A N 1
ATOM 2164 C CA . ALA A 1 309 ? -25.737 -2.086 -19.670 1.00 78.94 309 ALA A CA 1
ATOM 2165 C C . ALA A 1 309 ? -26.066 -2.831 -20.979 1.00 78.94 309 ALA A C 1
ATOM 2167 O O . ALA A 1 309 ? -27.005 -3.625 -21.021 1.00 78.94 309 ALA A O 1
ATOM 2168 N N . GLY A 1 310 ? -25.318 -2.553 -22.049 1.00 72.81 310 GLY A N 1
ATOM 2169 C CA . GLY A 1 310 ? -25.543 -3.140 -23.375 1.00 72.81 310 GLY A CA 1
ATOM 2170 C C . GLY A 1 310 ? -26.660 -2.491 -24.207 1.00 72.81 310 GLY A C 1
ATOM 2171 O O . GLY A 1 310 ? -26.841 -2.873 -25.360 1.00 72.81 310 GLY A O 1
ATOM 2172 N N . THR A 1 311 ? -27.386 -1.497 -23.680 1.00 88.56 311 THR A N 1
ATOM 2173 C CA . THR A 1 311 ? -28.346 -0.693 -24.467 1.00 88.56 311 THR A CA 1
ATOM 2174 C C . THR A 1 311 ? -27.667 0.519 -25.120 1.00 88.56 311 THR A C 1
ATOM 2176 O O . THR A 1 311 ? -26.458 0.716 -24.985 1.00 88.56 311 THR A O 1
ATOM 2179 N N . ARG A 1 312 ? -28.424 1.355 -25.843 1.00 89.62 312 ARG A N 1
ATOM 2180 C CA . ARG A 1 312 ? -27.941 2.642 -26.371 1.00 89.62 312 ARG A CA 1
ATOM 2181 C C . ARG A 1 312 ? -28.630 3.811 -25.676 1.00 89.62 312 ARG A C 1
ATOM 2183 O O . ARG A 1 312 ? -29.856 3.856 -25.622 1.00 89.62 312 ARG A O 1
ATOM 2190 N N . ALA A 1 313 ? -27.852 4.786 -25.216 1.00 90.94 313 ALA A N 1
ATOM 2191 C CA . ALA A 1 313 ? -28.376 6.091 -24.826 1.00 90.94 313 ALA A CA 1
ATOM 2192 C C . ALA A 1 313 ? -28.483 6.969 -26.079 1.00 90.94 313 ALA A C 1
ATOM 2194 O O . ALA A 1 313 ? -27.536 7.037 -26.864 1.00 90.94 313 ALA A O 1
ATOM 2195 N N . ALA A 1 314 ? -29.623 7.628 -26.273 1.00 89.88 314 ALA A N 1
ATOM 2196 C CA . ALA A 1 314 ? -29.883 8.522 -27.395 1.00 89.88 314 ALA A CA 1
ATOM 2197 C C . ALA A 1 314 ? -30.183 9.945 -26.908 1.00 89.88 314 ALA A C 1
ATOM 2199 O O . ALA A 1 314 ? -30.941 10.130 -25.954 1.00 89.88 314 ALA A O 1
ATOM 2200 N N . ILE A 1 315 ? -29.587 10.935 -27.574 1.00 90.44 315 ILE A N 1
ATOM 2201 C CA . ILE A 1 315 ? -29.757 12.370 -27.328 1.00 90.44 315 ILE A CA 1
ATOM 2202 C C . ILE A 1 315 ? -29.989 13.031 -28.692 1.00 90.44 315 ILE A C 1
ATOM 2204 O O . ILE A 1 315 ? -29.112 13.022 -29.559 1.00 90.44 315 ILE A O 1
ATOM 2208 N N . GLY A 1 316 ? -31.199 13.551 -28.915 1.00 82.88 316 GLY A N 1
ATOM 2209 C CA . GLY A 1 316 ? -31.644 13.936 -30.258 1.00 82.88 316 GLY A CA 1
ATOM 2210 C C . GLY A 1 316 ? -31.659 12.733 -31.213 1.00 82.88 316 GLY A C 1
ATOM 2211 O O . GLY A 1 316 ? -32.128 11.656 -30.851 1.00 82.88 316 GLY A O 1
ATOM 2212 N N . SER A 1 317 ? -31.127 12.904 -32.425 1.00 79.06 317 SER A N 1
ATOM 2213 C CA . SER A 1 317 ? -30.947 11.828 -33.416 1.00 79.06 317 SER A CA 1
ATOM 2214 C C . SER A 1 317 ? -29.697 10.961 -33.187 1.00 79.06 317 SER A C 1
ATOM 2216 O O . SER A 1 317 ? -29.547 9.920 -33.825 1.00 79.06 317 SER A O 1
ATOM 2218 N N . SER A 1 318 ? -28.800 11.363 -32.283 1.00 81.94 318 SER A N 1
ATOM 2219 C CA . SER A 1 318 ? -27.514 10.701 -32.038 1.00 81.94 318 SER A CA 1
ATOM 2220 C C . SER A 1 318 ? -27.611 9.686 -30.899 1.00 81.94 318 SER A C 1
ATOM 2222 O O . SER A 1 318 ? -28.237 9.956 -29.877 1.00 81.94 318 SER A O 1
ATOM 2224 N N . SER A 1 319 ? -26.945 8.531 -31.012 1.00 89.25 319 SER A N 1
ATOM 2225 C CA . SER A 1 319 ? -26.901 7.537 -29.926 1.00 89.25 319 SER A CA 1
ATOM 2226 C C . SER A 1 319 ? -25.555 6.825 -29.794 1.00 89.25 319 SER A C 1
ATOM 2228 O O . SER A 1 319 ? -24.827 6.665 -30.777 1.00 89.25 319 SER A O 1
ATOM 2230 N N . TYR A 1 320 ? -25.252 6.343 -28.587 1.00 91.25 320 TYR A N 1
ATOM 2231 C CA . TYR A 1 320 ? -23.985 5.691 -28.235 1.00 91.25 320 TYR A CA 1
ATOM 2232 C C . TYR A 1 320 ? -24.224 4.495 -27.284 1.00 91.25 320 TYR A C 1
ATOM 2234 O O . TYR A 1 320 ? -25.155 4.545 -26.471 1.00 91.25 320 TYR A O 1
ATOM 2242 N N . PRO A 1 321 ? -23.460 3.387 -27.397 1.00 89.62 321 PRO A N 1
ATOM 2243 C CA . PRO A 1 321 ? -23.630 2.202 -26.550 1.00 89.62 321 PRO A CA 1
ATOM 2244 C C . PRO A 1 321 ? -23.256 2.466 -25.086 1.00 89.62 321 PRO A C 1
ATOM 2246 O O . PRO A 1 321 ? -22.245 3.097 -24.795 1.00 89.62 321 PRO A O 1
ATOM 2249 N N . VAL A 1 322 ? -24.054 1.942 -24.158 1.00 92.06 322 VAL A N 1
ATOM 2250 C CA . VAL A 1 322 ? -23.866 2.104 -22.712 1.00 92.06 322 VAL A CA 1
ATOM 2251 C C . VAL A 1 322 ? -23.080 0.917 -22.170 1.00 92.06 322 VAL A C 1
ATOM 2253 O O . VAL A 1 322 ? -23.581 -0.206 -22.091 1.00 92.06 322 VAL A O 1
ATOM 2256 N N . SER A 1 323 ? -21.835 1.182 -21.784 1.00 86.62 323 SER A N 1
ATOM 2257 C CA . SER A 1 323 ? -20.873 0.201 -21.279 1.00 86.62 323 SER A CA 1
ATOM 2258 C C . SER A 1 323 ? -21.303 -0.413 -19.944 1.00 86.62 323 SER A C 1
ATOM 2260 O O . SER A 1 323 ? -20.973 -1.561 -19.664 1.00 86.62 323 SER A O 1
ATOM 2262 N N . GLY A 1 324 ? -22.061 0.324 -19.125 1.00 82.50 324 GLY A N 1
ATOM 2263 C CA . GLY A 1 324 ? -22.635 -0.206 -17.892 1.00 82.50 324 GLY A CA 1
ATOM 2264 C C . GLY A 1 324 ? -23.349 0.826 -17.025 1.00 82.50 324 GLY A C 1
ATOM 2265 O O . GLY A 1 324 ? -23.441 2.006 -17.364 1.00 82.50 324 GLY A O 1
ATOM 2266 N N . VAL A 1 325 ? -23.836 0.356 -15.875 1.00 90.69 325 VAL A N 1
ATOM 2267 C CA . VAL A 1 325 ? -24.481 1.169 -14.835 1.00 90.69 325 VAL A CA 1
ATOM 2268 C C . VAL A 1 325 ? -23.714 0.968 -13.531 1.00 90.69 325 VAL A C 1
ATOM 2270 O O . VAL A 1 325 ? -23.479 -0.173 -13.145 1.00 90.69 325 VAL A O 1
ATOM 2273 N N . ASN A 1 326 ? -23.326 2.052 -12.855 1.00 88.75 326 ASN A N 1
ATOM 2274 C CA . ASN A 1 326 ? -22.579 2.025 -11.585 1.00 88.75 326 ASN A CA 1
ATOM 2275 C C . ASN A 1 326 ? -21.261 1.207 -11.596 1.00 88.75 326 ASN A C 1
ATOM 2277 O O . ASN A 1 326 ? -20.829 0.728 -10.550 1.00 88.75 326 ASN A O 1
ATOM 2281 N N . ILE A 1 327 ? -20.610 1.082 -12.758 1.00 82.81 327 ILE A N 1
ATOM 2282 C CA . ILE A 1 327 ? -19.271 0.480 -12.921 1.00 82.81 327 ILE A CA 1
ATOM 2283 C C . ILE A 1 327 ? -18.184 1.558 -13.044 1.00 82.81 327 ILE A C 1
ATOM 2285 O O . ILE A 1 327 ? -18.492 2.725 -13.280 1.00 82.81 327 ILE A O 1
ATOM 2289 N N . ASP A 1 328 ? -16.908 1.195 -12.950 1.00 78.94 328 ASP A N 1
ATOM 2290 C CA . ASP A 1 328 ? -15.820 2.130 -13.253 1.00 78.94 328 ASP A CA 1
ATOM 2291 C C . ASP A 1 328 ? -15.781 2.474 -14.755 1.00 78.94 328 ASP A C 1
ATOM 2293 O O . ASP A 1 328 ? -15.874 1.603 -15.623 1.00 78.94 328 ASP A O 1
ATOM 2297 N N . ARG A 1 329 ? -15.669 3.768 -15.077 1.00 86.12 329 ARG A N 1
ATOM 2298 C CA . ARG A 1 329 ? -15.653 4.272 -16.459 1.00 86.12 329 ARG A CA 1
ATOM 2299 C C . ARG A 1 329 ? -14.232 4.254 -17.023 1.00 86.12 329 ARG A C 1
ATOM 2301 O O . ARG A 1 329 ? -13.469 5.194 -16.798 1.00 86.12 329 ARG A O 1
ATOM 2308 N N . GLY A 1 330 ? -13.918 3.202 -17.776 1.00 69.38 330 GLY A N 1
ATOM 2309 C CA . GLY A 1 330 ? -12.693 3.096 -18.575 1.00 69.38 330 GLY A CA 1
ATOM 2310 C C . GLY A 1 330 ? -12.669 4.008 -19.812 1.00 69.38 330 GLY A C 1
ATOM 2311 O O . GLY A 1 330 ? -13.563 4.828 -20.026 1.00 69.38 330 GLY A O 1
ATOM 2312 N N . VAL A 1 331 ? -11.634 3.845 -20.639 1.00 71.25 331 VAL A N 1
ATOM 2313 C CA . VAL A 1 331 ? -11.457 4.580 -21.905 1.00 71.25 331 VAL A CA 1
ATOM 2314 C C . VAL A 1 331 ? -12.599 4.265 -22.884 1.00 71.25 331 VAL A C 1
ATOM 2316 O O . VAL A 1 331 ? -13.109 3.148 -22.900 1.00 71.25 331 VAL A O 1
ATOM 2319 N N . ASP A 1 332 ? -13.035 5.273 -23.648 1.00 75.00 332 ASP A N 1
ATOM 2320 C CA . ASP A 1 332 ? -14.139 5.248 -24.631 1.00 75.00 332 ASP A CA 1
ATOM 2321 C C . ASP A 1 332 ? -15.512 4.761 -24.121 1.00 75.00 332 ASP A C 1
ATOM 2323 O O . ASP A 1 332 ? -16.473 4.649 -24.890 1.00 75.00 332 ASP A O 1
ATOM 2327 N N . ALA A 1 333 ? -15.629 4.523 -22.812 1.00 80.19 333 ALA A N 1
ATOM 2328 C CA . ALA A 1 333 ? -16.816 3.991 -22.167 1.00 80.19 333 ALA A CA 1
ATOM 2329 C C . ALA A 1 333 ? -17.837 5.084 -21.830 1.00 80.19 333 ALA A C 1
ATOM 2331 O O . ALA A 1 333 ? -17.484 6.168 -21.352 1.00 80.19 333 ALA A O 1
ATOM 2332 N N . LEU A 1 334 ? -19.118 4.745 -22.002 1.00 94.06 334 LEU A N 1
ATOM 2333 C CA . LEU A 1 334 ? -20.264 5.527 -21.546 1.00 94.06 334 LEU A CA 1
ATOM 2334 C C . LEU A 1 334 ? -20.948 4.780 -20.397 1.00 94.06 334 LEU A C 1
ATOM 2336 O O . LEU A 1 334 ? -21.529 3.715 -20.604 1.00 94.06 334 LEU A O 1
ATOM 2340 N N . VAL A 1 335 ? -20.891 5.334 -19.189 1.00 94.56 335 VAL A N 1
ATOM 2341 C CA . VAL A 1 335 ? -21.450 4.723 -17.973 1.00 94.56 335 VAL A CA 1
ATOM 2342 C C . VAL A 1 335 ? -22.562 5.598 -17.408 1.00 94.56 335 VAL A C 1
ATOM 2344 O O . VAL A 1 335 ? -22.414 6.817 -17.328 1.00 94.56 335 VAL A O 1
ATOM 2347 N N . ALA A 1 336 ? -23.668 4.986 -16.984 1.00 94.44 336 ALA A N 1
ATOM 2348 C CA . ALA A 1 336 ? -24.712 5.672 -16.230 1.00 94.44 336 ALA A CA 1
ATOM 2349 C C . ALA A 1 336 ? -24.490 5.497 -14.716 1.00 94.44 336 ALA A C 1
ATOM 2351 O O . ALA A 1 336 ? -24.505 4.380 -14.200 1.00 94.44 336 ALA A O 1
ATOM 2352 N N . TYR A 1 337 ? -24.308 6.599 -13.990 1.00 92.12 337 TYR A N 1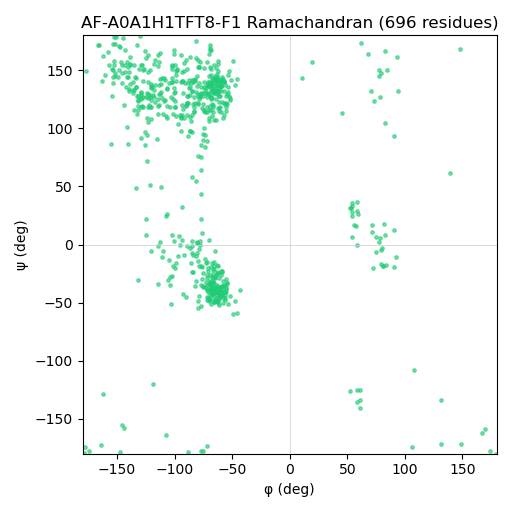
ATOM 2353 C CA . TYR A 1 337 ? -24.199 6.610 -12.530 1.00 92.12 337 TYR A CA 1
ATOM 2354 C C . TYR A 1 337 ? -25.524 7.011 -11.885 1.00 92.12 337 TYR A C 1
ATOM 2356 O O . TYR A 1 337 ? -26.060 8.077 -12.169 1.00 92.12 337 TYR A O 1
ATOM 2364 N N . THR A 1 338 ? -26.059 6.162 -11.014 1.00 93.12 338 THR A N 1
ATOM 2365 C CA . THR A 1 338 ? -27.356 6.324 -10.346 1.00 93.12 338 THR A CA 1
ATOM 2366 C C . THR A 1 338 ? -27.300 5.779 -8.909 1.00 93.12 338 THR A C 1
ATOM 2368 O O . THR A 1 338 ? -26.280 5.244 -8.470 1.00 93.12 338 THR A O 1
ATOM 2371 N N . SER A 1 339 ? -28.400 5.893 -8.162 1.00 85.88 339 SER A N 1
ATOM 2372 C CA . SER A 1 339 ? -28.540 5.340 -6.805 1.00 85.88 339 SER A CA 1
ATOM 2373 C C . SER A 1 339 ? -28.068 3.869 -6.739 1.00 85.88 339 SER A C 1
ATOM 2375 O O . SER A 1 339 ? -28.363 3.107 -7.661 1.00 85.88 339 SER A O 1
ATOM 2377 N N . PRO A 1 340 ? -27.321 3.432 -5.702 1.00 81.56 340 PRO A N 1
ATOM 2378 C CA . PRO A 1 340 ? -27.039 4.116 -4.435 1.00 81.56 340 PRO A CA 1
ATOM 2379 C C . PRO A 1 340 ? -25.852 5.095 -4.458 1.00 81.56 340 PRO A C 1
ATOM 2381 O O . PRO A 1 340 ? -25.516 5.649 -3.411 1.00 81.56 340 PRO A O 1
ATOM 2384 N N . LEU A 1 341 ? -25.196 5.322 -5.603 1.00 74.69 341 LEU A N 1
ATOM 2385 C CA . LEU A 1 341 ? -24.120 6.311 -5.684 1.00 74.69 341 LEU A CA 1
ATOM 2386 C C . LEU A 1 341 ? -24.690 7.730 -5.565 1.00 74.69 341 LEU A C 1
ATOM 2388 O O . LEU A 1 341 ? -25.705 8.058 -6.173 1.00 74.69 341 LEU A O 1
ATOM 2392 N N . THR A 1 342 ? -24.017 8.575 -4.783 1.00 82.12 342 THR A N 1
ATOM 2393 C CA . THR A 1 342 ? -24.372 9.992 -4.579 1.00 82.12 342 THR A CA 1
ATOM 2394 C C . THR A 1 342 ? -23.442 10.952 -5.324 1.00 82.12 342 THR A C 1
ATOM 2396 O O . THR A 1 342 ? -23.756 12.133 -5.461 1.00 82.12 342 THR A O 1
ATOM 2399 N N . GLN A 1 343 ? -22.309 10.455 -5.826 1.00 80.56 343 GLN A N 1
ATOM 2400 C CA . GLN A 1 343 ? -21.343 11.164 -6.666 1.00 80.56 343 GLN A CA 1
ATOM 2401 C C . GLN A 1 343 ? -20.727 10.187 -7.677 1.00 80.56 343 GLN A C 1
ATOM 2403 O O . GLN A 1 343 ? -20.672 8.984 -7.414 1.00 80.56 343 GLN A O 1
ATOM 2408 N N . THR A 1 344 ? -20.256 10.689 -8.817 1.00 84.69 344 THR A N 1
ATOM 2409 C CA . THR A 1 344 ? -19.549 9.890 -9.825 1.00 84.69 344 THR A CA 1
ATOM 2410 C C . THR A 1 344 ? -18.139 9.508 -9.334 1.00 84.69 344 THR A C 1
ATOM 2412 O O . THR A 1 344 ? -17.383 10.382 -8.909 1.00 84.69 344 THR A O 1
ATOM 2415 N N . PRO A 1 345 ? -17.723 8.227 -9.387 1.00 78.31 345 PRO A N 1
ATOM 2416 C CA . PRO A 1 345 ? -16.399 7.773 -8.929 1.00 78.31 345 PRO A CA 1
ATOM 2417 C C . PRO A 1 345 ? -15.262 8.108 -9.922 1.00 78.31 345 PRO A C 1
ATOM 2419 O O . PRO A 1 345 ? -14.218 7.463 -9.943 1.00 78.31 345 PRO A O 1
ATOM 2422 N N . THR A 1 346 ? -15.465 9.100 -10.785 1.00 77.25 346 THR A N 1
ATOM 2423 C CA . THR A 1 346 ? -14.668 9.356 -11.988 1.00 77.25 346 THR A CA 1
ATOM 2424 C C . THR A 1 346 ? -13.614 10.443 -11.790 1.00 77.25 346 THR A C 1
ATOM 2426 O O . THR A 1 346 ? -13.793 11.411 -11.042 1.00 77.25 346 THR A O 1
ATOM 2429 N N . ASN A 1 347 ? -12.506 10.303 -12.520 1.00 66.62 347 ASN A N 1
ATOM 2430 C CA . ASN A 1 347 ? -11.463 11.321 -12.641 1.00 66.62 347 ASN A CA 1
ATOM 2431 C C . ASN A 1 347 ? -11.901 12.486 -13.564 1.00 66.62 347 ASN A C 1
ATOM 2433 O O . ASN A 1 347 ? -13.024 12.520 -14.067 1.00 66.62 347 ASN A O 1
ATOM 2437 N N . MET A 1 348 ? -11.004 13.451 -13.795 1.00 64.50 348 MET A N 1
ATOM 2438 C CA . MET A 1 348 ? -11.279 14.613 -14.653 1.00 64.50 348 MET A CA 1
ATOM 2439 C C . MET A 1 348 ? -11.454 14.286 -16.148 1.00 64.50 348 MET A C 1
ATOM 2441 O O . MET A 1 348 ? -11.938 15.127 -16.891 1.00 64.50 348 MET A O 1
ATOM 2445 N N . TRP A 1 349 ? -11.050 13.112 -16.634 1.00 65.19 349 TRP A N 1
ATOM 2446 C CA . TRP A 1 349 ? -10.930 12.867 -18.073 1.00 65.19 349 TRP A CA 1
ATOM 2447 C C . TRP A 1 349 ? -12.270 12.445 -18.683 1.00 65.19 349 TRP A C 1
ATOM 2449 O O . TRP A 1 349 ? -12.665 11.287 -18.610 1.00 65.19 349 TRP A O 1
ATOM 2459 N N . GLY A 1 350 ? -13.001 13.398 -19.261 1.00 80.56 350 GLY A N 1
ATOM 2460 C CA . GLY A 1 350 ? -14.252 13.167 -19.988 1.00 80.56 350 GLY A CA 1
ATOM 2461 C C . GLY A 1 350 ? -15.386 14.107 -19.577 1.00 80.56 350 GLY A C 1
ATOM 2462 O O . GLY A 1 350 ? -15.193 15.046 -18.803 1.00 80.56 350 GLY A O 1
ATOM 2463 N N . VAL A 1 351 ? -16.586 13.828 -20.084 1.00 88.50 351 VAL A N 1
ATOM 2464 C CA . VAL A 1 351 ? -17.797 14.632 -19.854 1.00 88.50 351 VAL A CA 1
ATOM 2465 C C . VAL A 1 351 ? -18.768 13.892 -18.949 1.00 88.50 351 VAL A C 1
ATOM 2467 O O . VAL A 1 351 ? -18.907 12.673 -19.044 1.00 88.50 351 VAL A O 1
ATOM 2470 N N . GLU A 1 352 ? -19.455 14.633 -18.084 1.00 93.81 352 GLU A N 1
ATOM 2471 C CA . GLU A 1 352 ? -20.499 14.121 -17.200 1.00 93.81 352 GLU A CA 1
ATOM 2472 C C . GLU A 1 352 ? -21.788 14.934 -17.350 1.00 93.81 352 GLU A C 1
ATOM 2474 O O . GLU A 1 352 ? -21.787 16.161 -17.263 1.00 93.81 352 GLU A O 1
ATOM 2479 N N . VAL A 1 353 ? -22.894 14.241 -17.608 1.00 95.00 353 VAL A N 1
ATOM 2480 C CA . VAL A 1 353 ? -24.177 14.814 -18.018 1.00 95.00 353 VAL A CA 1
ATOM 2481 C C . VAL A 1 353 ? -25.252 14.375 -17.036 1.00 95.00 353 VAL A C 1
ATOM 2483 O O . VAL A 1 353 ? -25.664 13.216 -17.041 1.00 95.00 353 VAL A O 1
ATOM 2486 N N . GLY A 1 354 ? -25.686 15.283 -16.163 1.00 93.00 354 GLY A N 1
ATOM 2487 C CA . GLY A 1 354 ? -26.749 15.013 -15.197 1.00 93.00 354 GLY A CA 1
ATOM 2488 C C . GLY A 1 354 ? -28.109 14.958 -15.886 1.00 93.00 354 GLY A C 1
ATOM 2489 O O . GLY A 1 354 ? -28.431 15.839 -16.682 1.00 93.00 354 GLY A O 1
ATOM 2490 N N . VAL A 1 355 ? -28.906 13.936 -15.575 1.00 92.12 355 VAL A N 1
ATOM 2491 C CA . VAL A 1 355 ? -30.219 13.673 -16.171 1.00 92.12 355 VAL A CA 1
ATOM 2492 C C . VAL A 1 355 ? -31.259 13.468 -15.071 1.00 92.12 355 VAL A C 1
ATOM 2494 O O . VAL A 1 355 ? -31.101 12.606 -14.206 1.00 92.12 355 VAL A O 1
ATOM 2497 N N . VAL A 1 356 ? -32.354 14.227 -15.129 1.00 88.06 356 VAL A N 1
ATOM 2498 C CA . VAL A 1 356 ? -33.508 14.116 -14.221 1.00 88.06 356 VAL A CA 1
ATOM 2499 C C . VAL A 1 356 ? -34.785 14.175 -15.051 1.00 88.06 356 VAL A C 1
ATOM 2501 O O . VAL A 1 356 ? -34.910 15.011 -15.944 1.00 88.06 356 VAL A O 1
ATOM 2504 N N . GLY A 1 357 ? -35.734 13.267 -14.807 1.00 79.75 357 GLY A N 1
ATOM 2505 C CA . GLY A 1 357 ? -36.985 13.232 -15.578 1.00 79.75 357 GLY A CA 1
ATOM 2506 C C . GLY A 1 357 ? -36.782 13.023 -17.090 1.00 79.75 357 GLY A C 1
ATOM 2507 O O . GLY A 1 357 ? -37.599 13.479 -17.882 1.00 79.75 357 GLY A O 1
ATOM 2508 N N . GLY A 1 358 ? -35.677 12.383 -17.498 1.00 82.62 358 GLY A N 1
ATOM 2509 C CA . GLY A 1 358 ? -35.316 12.187 -18.908 1.00 82.62 358 GLY A CA 1
ATOM 2510 C C . GLY A 1 358 ? -34.778 13.442 -19.607 1.00 82.62 358 GLY A C 1
ATOM 2511 O O . GLY A 1 358 ? -34.546 13.408 -20.813 1.00 82.62 358 GLY A O 1
ATOM 2512 N N . ARG A 1 359 ? -34.561 14.547 -18.879 1.00 85.75 359 ARG A N 1
ATOM 2513 C CA . ARG A 1 359 ? -33.953 15.783 -19.390 1.00 85.75 359 ARG A CA 1
ATOM 2514 C C . ARG A 1 359 ? -32.569 16.016 -18.802 1.00 85.75 359 ARG A C 1
ATOM 2516 O O . ARG A 1 359 ? -32.337 15.757 -17.624 1.00 85.75 359 ARG A O 1
ATOM 2523 N N . ILE A 1 360 ? -31.675 16.550 -19.623 1.00 91.25 360 ILE A N 1
ATOM 2524 C CA . ILE A 1 360 ? -30.328 16.960 -19.237 1.00 91.25 360 ILE A CA 1
ATOM 2525 C C . ILE A 1 360 ? -30.423 18.221 -18.373 1.00 91.25 360 ILE A C 1
ATOM 2527 O O . ILE A 1 360 ? -30.880 19.267 -18.834 1.00 91.25 360 ILE A O 1
ATOM 2531 N N . THR A 1 361 ? -29.971 18.130 -17.127 1.00 83.44 361 THR A N 1
ATOM 2532 C CA . THR A 1 361 ? -29.928 19.236 -16.158 1.00 83.44 361 THR A CA 1
ATOM 2533 C C . THR A 1 361 ? -28.544 19.868 -16.033 1.00 83.44 361 THR A C 1
ATOM 2535 O O . THR A 1 361 ? -28.429 20.992 -15.556 1.00 83.44 361 THR A O 1
ATOM 2538 N N . SER A 1 362 ? -27.488 19.164 -16.443 1.00 83.94 362 SER A N 1
ATOM 2539 C CA . SER A 1 362 ? -26.112 19.668 -16.446 1.00 83.94 362 SER A CA 1
ATOM 2540 C C . SER A 1 362 ? -25.271 18.967 -17.510 1.00 83.94 362 SER A C 1
ATOM 2542 O O . SER A 1 362 ? -25.504 17.802 -17.819 1.00 83.94 362 SER A O 1
ATOM 2544 N N . VAL A 1 363 ? -24.271 19.673 -18.038 1.00 88.25 363 VAL A N 1
ATOM 2545 C CA . VAL A 1 363 ? -23.194 19.120 -18.871 1.00 88.25 363 VAL A CA 1
ATOM 2546 C C . VAL A 1 363 ? -21.889 19.666 -18.307 1.00 88.25 363 VAL A C 1
ATOM 2548 O O . VAL A 1 363 ? -21.713 20.880 -18.226 1.00 88.25 363 VAL A O 1
ATOM 2551 N N . ILE A 1 364 ? -21.005 18.780 -17.857 1.00 82.69 364 ILE A N 1
ATOM 2552 C CA . ILE A 1 364 ? -19.747 19.125 -17.195 1.00 82.69 364 ILE A CA 1
ATOM 2553 C C . ILE A 1 364 ? -18.622 18.424 -17.949 1.00 82.69 364 ILE A C 1
ATOM 2555 O O . ILE A 1 364 ? -18.339 17.251 -17.711 1.00 82.69 364 ILE A O 1
ATOM 2559 N N . ASP A 1 365 ? -17.966 19.137 -18.865 1.00 82.56 365 ASP A N 1
ATOM 2560 C CA . ASP A 1 365 ? -16.696 18.669 -19.416 1.00 82.56 365 ASP A CA 1
ATOM 2561 C C . ASP A 1 365 ? -15.605 18.870 -18.360 1.00 82.56 365 ASP A C 1
ATOM 2563 O O . ASP A 1 365 ? -15.120 19.983 -18.135 1.00 82.56 365 ASP A O 1
ATOM 2567 N N . ARG A 1 366 ? -15.255 17.791 -17.660 1.00 71.88 366 ARG A N 1
ATOM 2568 C CA . ARG A 1 366 ? -14.276 17.832 -16.573 1.00 71.88 366 ARG A CA 1
ATOM 2569 C C . ARG A 1 366 ? -12.840 17.896 -17.099 1.00 71.88 366 ARG A C 1
ATOM 2571 O O . ARG A 1 366 ? -11.962 18.339 -16.363 1.00 71.88 366 ARG A O 1
ATOM 2578 N N . GLN A 1 367 ? -12.623 17.533 -18.364 1.00 67.50 367 GLN A N 1
ATOM 2579 C CA . GLN A 1 367 ? -11.323 17.516 -19.031 1.00 67.50 367 GLN A CA 1
ATOM 2580 C C . GLN A 1 367 ? -10.938 18.931 -19.465 1.00 67.50 367 GLN A C 1
ATOM 2582 O O . GLN A 1 367 ? -9.894 19.435 -19.062 1.00 67.50 367 GLN A O 1
ATOM 2587 N N . VAL A 1 368 ? -11.813 19.597 -20.222 1.00 61.28 368 VAL A N 1
ATOM 2588 C CA . VAL A 1 368 ? -11.606 20.966 -20.721 1.00 61.28 368 VAL A CA 1
ATOM 2589 C C . VAL A 1 368 ? -11.546 21.974 -19.571 1.00 61.28 368 VAL A C 1
ATOM 2591 O O . VAL A 1 368 ? -10.739 22.898 -19.605 1.00 61.28 368 VAL A O 1
ATOM 2594 N N . ASN A 1 369 ? -12.349 21.776 -18.520 1.00 54.91 369 ASN A N 1
ATOM 2595 C CA . ASN A 1 369 ? -12.397 22.684 -17.368 1.00 54.91 369 ASN A CA 1
ATOM 2596 C C . ASN A 1 369 ? -11.470 22.269 -16.201 1.00 54.91 369 ASN A C 1
ATOM 2598 O O . ASN A 1 369 ? -11.500 22.911 -15.152 1.00 54.91 369 ASN A O 1
ATOM 2602 N N . ASN A 1 370 ? -10.663 21.207 -16.349 1.00 57.53 370 ASN A N 1
ATOM 2603 C CA . ASN A 1 370 ? -9.749 20.685 -15.315 1.00 57.53 370 ASN A CA 1
ATOM 2604 C C . ASN A 1 370 ? -10.438 20.381 -13.954 1.00 57.53 370 ASN A C 1
ATOM 2606 O O . ASN A 1 370 ? -9.881 20.586 -12.871 1.00 57.53 370 ASN A O 1
ATOM 2610 N N . ILE A 1 371 ? -11.689 19.905 -13.989 1.00 53.75 371 ILE A N 1
ATOM 2611 C CA . ILE A 1 371 ? -12.527 19.693 -12.798 1.00 53.75 371 ILE A CA 1
ATOM 2612 C C . ILE A 1 371 ? -12.284 18.290 -12.231 1.00 53.75 371 ILE A C 1
ATOM 2614 O O . ILE A 1 371 ? -12.928 17.301 -12.588 1.00 53.75 371 ILE A O 1
ATOM 2618 N N . SER A 1 372 ? -11.369 18.204 -11.268 1.00 54.12 372 SER A N 1
ATOM 2619 C CA . SER A 1 372 ? -11.098 16.975 -10.510 1.00 54.12 372 SER A CA 1
ATOM 2620 C C . SER A 1 372 ? -12.208 16.588 -9.519 1.00 54.12 372 SER A C 1
ATOM 2622 O O . SER A 1 372 ? -12.243 15.439 -9.084 1.00 54.12 372 SER A O 1
ATOM 2624 N N . ALA A 1 373 ? -13.142 17.489 -9.196 1.00 59.69 373 ALA A N 1
ATOM 2625 C CA . ALA A 1 373 ? -14.268 17.217 -8.300 1.00 59.69 373 ALA A CA 1
ATOM 2626 C C . ALA A 1 373 ? -15.336 16.313 -8.947 1.00 59.69 373 ALA A C 1
ATOM 2628 O O . ALA A 1 373 ? -15.735 16.545 -10.085 1.00 59.69 373 ALA A O 1
ATOM 2629 N N . ALA A 1 374 ? -15.814 15.315 -8.201 1.00 66.81 374 ALA A N 1
ATOM 2630 C CA . ALA A 1 374 ? -16.856 14.383 -8.633 1.00 66.81 374 ALA A CA 1
ATOM 2631 C C . ALA A 1 374 ? -18.223 15.063 -8.842 1.00 66.81 374 ALA A C 1
ATOM 2633 O O . ALA A 1 374 ? -18.622 15.933 -8.061 1.00 66.81 374 ALA A O 1
ATOM 2634 N N . THR A 1 375 ? -18.970 14.623 -9.857 1.00 81.19 375 THR A N 1
ATOM 2635 C CA . THR A 1 375 ? -20.311 15.141 -10.166 1.00 81.19 375 THR A CA 1
ATOM 2636 C C . THR A 1 375 ? -21.347 14.508 -9.233 1.00 81.19 375 THR A C 1
ATOM 2638 O O . THR A 1 375 ? -21.403 13.280 -9.151 1.00 81.19 375 THR A O 1
ATOM 2641 N N . PRO A 1 376 ? -22.202 15.281 -8.537 1.00 85.31 376 PRO A N 1
ATOM 2642 C CA . PRO A 1 376 ? -23.297 14.720 -7.749 1.00 85.31 376 PRO A CA 1
ATOM 2643 C C . PRO A 1 376 ? -24.287 13.933 -8.614 1.00 85.31 376 PRO A C 1
ATOM 2645 O O . PRO A 1 376 ? -24.745 14.422 -9.646 1.00 85.31 376 PRO A O 1
ATOM 2648 N N . VAL A 1 377 ? -24.657 12.736 -8.163 1.00 85.81 377 VAL A N 1
ATOM 2649 C CA . VAL A 1 377 ? -25.726 11.942 -8.781 1.00 85.81 377 VAL A CA 1
ATOM 2650 C C . VAL A 1 377 ? -27.072 12.491 -8.292 1.00 85.81 377 VAL A C 1
ATOM 2652 O O . VAL A 1 377 ? -27.295 12.542 -7.079 1.00 85.81 377 VAL A O 1
ATOM 2655 N N . PRO A 1 378 ? -27.974 12.937 -9.186 1.00 80.50 378 PRO A N 1
ATOM 2656 C CA . PRO A 1 378 ? -29.216 13.574 -8.769 1.00 80.50 378 PRO A CA 1
ATOM 2657 C C . PRO A 1 378 ? -30.226 12.555 -8.225 1.00 80.50 378 PRO A C 1
ATOM 2659 O O . PRO A 1 378 ? -30.408 11.467 -8.776 1.00 80.50 378 PRO A O 1
ATOM 2662 N N . SER A 1 379 ? -30.933 12.931 -7.156 1.00 77.06 379 SER A N 1
ATOM 2663 C CA . SER A 1 379 ? -32.020 12.119 -6.598 1.00 77.06 379 SER A CA 1
ATOM 2664 C C . SER A 1 379 ? -33.144 11.948 -7.626 1.00 77.06 379 SER A C 1
ATOM 2666 O O . SER A 1 379 ? -33.600 12.929 -8.212 1.00 77.06 379 SER A O 1
ATOM 2668 N N . GLY A 1 380 ? -33.576 10.706 -7.865 1.00 75.38 380 GLY A N 1
ATOM 2669 C CA . GLY A 1 380 ? -34.553 10.385 -8.914 1.00 75.38 380 GLY A CA 1
ATOM 2670 C C . GLY A 1 380 ? -34.013 10.493 -10.349 1.00 75.38 380 GLY A C 1
ATOM 2671 O O . GLY A 1 380 ? -34.805 10.562 -11.289 1.00 75.38 380 GLY A O 1
ATOM 2672 N N . GLY A 1 381 ? -32.689 10.522 -10.531 1.00 86.94 381 GLY A N 1
ATOM 2673 C CA . GLY A 1 381 ? -32.037 10.627 -11.834 1.00 86.94 381 GLY A CA 1
ATOM 2674 C C . GLY A 1 381 ? -30.737 9.823 -11.942 1.00 86.94 381 GLY A C 1
ATOM 2675 O O . GLY A 1 381 ? -30.511 8.840 -11.227 1.00 86.94 381 GLY A O 1
ATOM 2676 N N . TYR A 1 382 ? -29.889 10.232 -12.881 1.00 93.50 382 TYR A N 1
ATOM 2677 C CA . TYR A 1 382 ? -28.585 9.625 -13.140 1.00 93.50 382 TYR A CA 1
ATOM 2678 C C . TYR A 1 382 ? -27.606 10.632 -13.759 1.00 93.50 382 TYR A C 1
ATOM 2680 O O . TYR A 1 382 ? -27.984 11.747 -14.108 1.00 93.50 382 TYR A O 1
ATOM 2688 N N . VAL A 1 383 ? -26.338 10.248 -13.894 1.00 95.12 383 VAL A N 1
ATOM 2689 C CA . VAL A 1 383 ? -25.309 10.985 -14.638 1.00 95.12 383 VAL A CA 1
ATOM 2690 C C . VAL A 1 383 ? -24.771 10.078 -15.738 1.00 95.12 383 VAL A C 1
ATOM 2692 O O . VAL A 1 383 ? -24.210 9.028 -15.433 1.00 95.12 383 VAL A O 1
ATOM 2695 N N . LEU A 1 384 ? -24.926 10.462 -17.006 1.00 95.50 384 LEU A N 1
ATOM 2696 C CA . LEU A 1 384 ? -24.211 9.819 -18.110 1.00 95.50 384 LEU A CA 1
ATOM 2697 C C . LEU A 1 384 ? -22.790 10.366 -18.161 1.00 95.50 384 LEU A C 1
ATOM 2699 O O . LEU A 1 384 ? -22.580 11.568 -18.291 1.00 95.50 384 LEU A O 1
ATOM 2703 N N . SER A 1 385 ? -21.815 9.480 -18.038 1.00 95.31 385 SER A N 1
ATOM 2704 C CA . SER A 1 385 ? -20.408 9.821 -17.902 1.00 95.31 385 SER A CA 1
ATOM 2705 C C . SER A 1 385 ? -19.617 9.137 -19.011 1.00 95.31 385 SER A C 1
ATOM 2707 O O . SER A 1 385 ? -19.606 7.9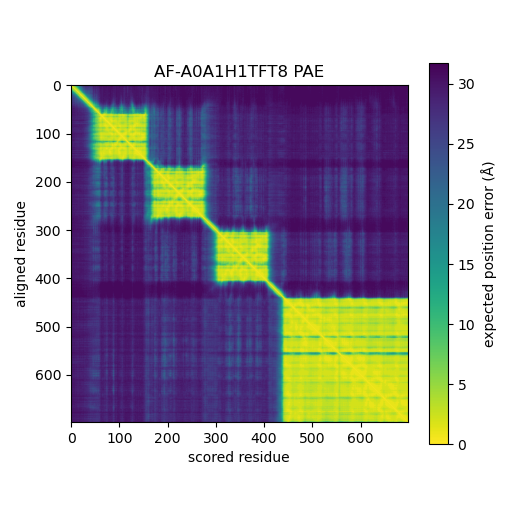10 -19.095 1.00 95.31 385 SER A O 1
ATOM 2709 N N . GLY A 1 386 ? -18.975 9.926 -19.875 1.00 92.56 386 GLY A N 1
ATOM 2710 C CA . GLY A 1 386 ? -18.282 9.459 -21.079 1.00 92.56 386 GLY A CA 1
ATOM 2711 C C . GLY A 1 386 ? -16.810 9.869 -21.107 1.00 92.56 386 GLY A C 1
ATOM 2712 O O . GLY A 1 386 ? -16.497 11.052 -20.974 1.00 92.56 386 GLY A O 1
ATOM 2713 N N . HIS A 1 387 ? -15.912 8.900 -21.289 1.00 86.38 387 HIS A N 1
ATOM 2714 C CA . HIS A 1 387 ? -14.475 9.118 -21.517 1.00 86.38 387 HIS A CA 1
ATOM 2715 C C . HIS A 1 387 ? -14.158 9.013 -23.018 1.00 86.38 387 HIS A C 1
ATOM 2717 O O . HIS A 1 387 ? -14.880 8.329 -23.737 1.00 86.38 387 HIS A O 1
ATOM 2723 N N . GLY A 1 388 ? -13.085 9.654 -23.498 1.00 86.50 388 GLY A N 1
ATOM 2724 C CA . GLY A 1 388 ? -12.598 9.497 -24.881 1.00 86.50 388 GLY A CA 1
ATOM 2725 C C . GLY A 1 388 ? -13.697 9.720 -25.926 1.00 86.50 388 GLY A C 1
ATOM 2726 O O . GLY A 1 388 ? -14.400 10.726 -25.846 1.00 86.50 388 GLY A O 1
ATOM 2727 N N . ALA A 1 389 ? -13.907 8.763 -26.831 1.00 78.94 389 ALA A N 1
ATOM 2728 C CA . ALA A 1 389 ? -14.951 8.807 -27.859 1.00 78.94 389 ALA A CA 1
ATOM 2729 C C . ALA A 1 389 ? -16.380 8.966 -27.290 1.00 78.94 389 ALA A C 1
ATOM 2731 O O . ALA A 1 389 ? -17.196 9.696 -27.856 1.00 78.94 389 ALA A O 1
ATOM 2732 N N . ALA A 1 390 ? -16.687 8.374 -26.128 1.00 87.06 390 ALA A N 1
ATOM 2733 C CA . ALA A 1 390 ? -17.958 8.608 -25.432 1.00 87.06 390 ALA A CA 1
ATOM 2734 C C . ALA A 1 390 ? -18.046 10.030 -24.858 1.00 87.06 390 ALA A C 1
ATOM 2736 O O . ALA A 1 390 ? -19.120 10.627 -24.819 1.00 87.06 390 ALA A O 1
ATOM 2737 N N . GLY A 1 391 ? -16.915 10.582 -24.410 1.00 87.94 391 GLY A N 1
ATOM 2738 C CA . GLY A 1 391 ? -16.809 11.969 -23.962 1.00 87.94 391 GLY A CA 1
ATOM 2739 C C . GLY A 1 391 ? -16.990 12.959 -25.111 1.00 87.94 391 GLY A C 1
ATOM 2740 O O . GLY A 1 391 ? -17.696 13.945 -24.956 1.00 87.94 391 GLY A O 1
ATOM 2741 N N . GLU A 1 392 ? -16.424 12.671 -26.281 1.00 82.50 392 GLU A N 1
ATOM 2742 C CA . GLU A 1 392 ? -16.597 13.459 -27.507 1.00 82.50 392 GLU A CA 1
ATOM 2743 C C . GLU A 1 392 ? -18.028 13.389 -28.043 1.00 82.50 392 GLU A C 1
ATOM 2745 O O . GLU A 1 392 ? -18.599 14.421 -28.394 1.00 82.50 392 GLU A O 1
ATOM 2750 N N . TRP A 1 393 ? -18.658 12.212 -28.000 1.00 92.38 393 TRP A N 1
ATOM 2751 C CA . TRP A 1 393 ? -20.085 12.082 -28.283 1.00 92.38 393 TRP A CA 1
ATOM 2752 C C . TRP A 1 393 ? -20.940 12.923 -27.322 1.00 92.38 393 TRP A C 1
ATOM 2754 O O . TRP A 1 393 ? -21.831 13.641 -27.775 1.00 92.38 393 TRP A O 1
ATOM 2764 N N . LEU A 1 394 ? -20.645 12.915 -26.014 1.00 93.50 394 LEU A N 1
ATOM 2765 C CA . LEU A 1 394 ? -21.332 13.788 -25.054 1.00 93.50 394 LEU A CA 1
ATOM 2766 C C . LEU A 1 394 ? -21.047 15.281 -25.310 1.00 93.50 394 LEU A C 1
ATOM 2768 O O . LEU A 1 394 ? -21.989 16.064 -25.244 1.00 93.50 394 LEU A O 1
ATOM 2772 N N . ARG A 1 395 ? -19.813 15.685 -25.662 1.00 89.06 395 ARG A N 1
ATOM 2773 C CA . ARG A 1 395 ? -19.488 17.073 -26.071 1.00 89.06 395 ARG A CA 1
ATOM 2774 C C . ARG A 1 395 ? -20.341 17.535 -27.255 1.00 89.06 395 ARG A C 1
ATOM 2776 O O . ARG A 1 395 ? -20.778 18.680 -27.274 1.00 89.06 395 ARG A O 1
ATOM 2783 N N . ALA A 1 396 ? -20.556 16.660 -28.238 1.00 81.38 396 ALA A N 1
ATOM 2784 C CA . ALA A 1 396 ? -21.282 16.984 -29.463 1.00 81.38 396 ALA A CA 1
ATOM 2785 C C . ALA A 1 396 ? -22.814 16.919 -29.310 1.00 81.38 396 ALA A C 1
ATOM 2787 O O . ALA A 1 396 ? -23.521 17.704 -29.939 1.00 81.38 396 ALA A O 1
ATOM 2788 N N . ALA A 1 397 ? -23.336 15.983 -28.508 1.00 83.12 397 ALA A N 1
ATOM 2789 C CA . ALA A 1 397 ? -24.769 15.690 -28.438 1.00 83.12 397 ALA A CA 1
ATOM 2790 C C . ALA A 1 397 ? -25.482 16.250 -27.193 1.00 83.12 397 ALA A C 1
ATOM 2792 O O . ALA A 1 397 ? -26.686 16.499 -27.250 1.00 83.12 397 ALA A O 1
ATOM 2793 N N . ALA A 1 398 ? -24.793 16.433 -26.060 1.00 89.94 398 ALA A N 1
ATOM 2794 C CA . ALA A 1 398 ? -25.442 16.810 -24.806 1.00 89.94 398 ALA A CA 1
ATOM 2795 C C . ALA A 1 398 ? -25.550 18.334 -24.633 1.00 89.94 398 ALA A C 1
ATOM 2797 O O . ALA A 1 398 ? -24.552 19.048 -24.570 1.00 89.94 398 ALA A O 1
ATOM 2798 N N . GLN A 1 399 ? -26.779 18.827 -24.467 1.00 82.25 399 GLN A N 1
ATOM 2799 C CA . GLN A 1 399 ? -27.081 20.223 -24.135 1.00 82.25 399 GLN A CA 1
ATOM 2800 C C . GLN A 1 399 ? -28.128 20.282 -23.017 1.00 82.25 399 GLN A C 1
ATOM 2802 O O . GLN A 1 399 ? -29.040 19.454 -22.971 1.00 82.25 399 GLN A O 1
ATOM 2807 N N . VAL A 1 400 ? -28.014 21.257 -22.108 1.00 85.75 400 VAL A N 1
ATOM 2808 C CA . VAL A 1 400 ? -28.974 21.434 -21.003 1.00 85.75 400 VAL A CA 1
ATOM 2809 C C . VAL A 1 400 ? -30.373 21.734 -21.552 1.00 85.75 400 VAL A C 1
ATOM 2811 O O . VAL A 1 400 ? -30.536 22.558 -22.445 1.00 85.75 400 VAL A O 1
ATOM 2814 N N . GLY A 1 401 ? -31.383 21.035 -21.031 1.00 74.31 401 GLY A N 1
ATOM 2815 C CA . GLY A 1 401 ? -32.757 21.033 -21.545 1.00 74.31 401 GLY A CA 1
ATOM 2816 C C . GLY A 1 401 ? -33.043 19.949 -22.595 1.00 74.31 401 GLY A C 1
ATOM 2817 O O . GLY A 1 401 ? -34.207 19.584 -22.774 1.00 74.31 401 GLY A O 1
ATOM 2818 N N . GLY A 1 402 ? -32.010 19.382 -23.231 1.00 79.38 402 GLY A N 1
ATOM 2819 C CA . GLY A 1 402 ? -32.133 18.251 -24.154 1.00 79.38 402 GLY A CA 1
ATOM 2820 C C . GLY A 1 402 ? -32.685 16.991 -23.476 1.00 79.38 402 GLY A C 1
ATOM 2821 O O . GLY A 1 402 ? -32.617 16.846 -22.255 1.00 79.38 402 GLY A O 1
ATOM 2822 N N . THR A 1 403 ? -33.251 16.071 -24.258 1.00 85.94 403 THR A N 1
ATOM 2823 C CA . THR A 1 403 ? -33.823 14.811 -23.750 1.00 85.94 403 THR A CA 1
ATOM 2824 C C . THR A 1 403 ? -32.898 13.623 -23.988 1.00 85.94 403 THR A C 1
ATOM 2826 O O . THR A 1 403 ? -32.240 13.534 -25.023 1.00 85.94 403 THR A O 1
ATOM 2829 N N . VAL A 1 404 ? -32.874 12.702 -23.022 1.00 88.94 404 VAL A N 1
ATOM 2830 C CA . VAL A 1 404 ? -32.158 11.424 -23.090 1.00 88.94 404 VAL A CA 1
ATOM 2831 C C . VAL A 1 404 ? -33.179 10.295 -23.122 1.00 88.94 404 VAL A C 1
ATOM 2833 O O . VAL A 1 404 ? -34.071 10.238 -22.274 1.00 88.94 404 VAL A O 1
ATOM 2836 N N . THR A 1 405 ? -33.040 9.381 -24.078 1.00 85.31 405 THR A N 1
ATOM 2837 C CA . THR A 1 405 ? -33.896 8.193 -24.201 1.00 85.31 405 THR A CA 1
ATOM 2838 C C . THR A 1 405 ? -33.065 6.914 -24.289 1.00 85.31 405 THR A C 1
ATOM 2840 O O . THR A 1 405 ? -31.927 6.922 -24.761 1.00 85.31 405 THR A O 1
ATOM 2843 N N . SER A 1 406 ? -33.632 5.810 -23.805 1.00 77.12 406 SER A N 1
ATOM 2844 C CA . SER A 1 406 ? -32.993 4.491 -23.792 1.00 77.12 406 SER A CA 1
ATOM 2845 C C . SER A 1 406 ? -33.477 3.688 -24.998 1.00 77.12 406 SER A C 1
ATOM 2847 O O . SER A 1 406 ? -34.607 3.202 -25.019 1.00 77.12 406 SER A O 1
ATOM 2849 N N . GLY A 1 407 ? -32.634 3.570 -26.023 1.00 58.59 407 GLY A N 1
ATOM 2850 C CA . GLY A 1 407 ? -32.940 2.824 -27.238 1.00 58.59 407 GLY A CA 1
ATOM 2851 C C . GLY A 1 407 ? -32.834 1.319 -27.007 1.00 58.59 407 GLY A C 1
ATOM 2852 O O . GLY A 1 407 ? -31.743 0.808 -26.737 1.00 58.59 407 GLY A O 1
ATOM 2853 N N . SER A 1 408 ? -33.949 0.599 -27.170 1.00 41.69 408 SER A N 1
ATOM 2854 C CA . SER A 1 408 ? -33.984 -0.871 -27.155 1.00 41.69 408 SER A CA 1
ATOM 2855 C C . SER A 1 408 ? -33.458 -1.446 -28.480 1.00 41.69 408 SER A C 1
ATOM 2857 O O . SER A 1 408 ? -34.176 -2.045 -29.276 1.00 41.69 408 SER A O 1
ATOM 2859 N N . GLY A 1 409 ? -32.174 -1.199 -28.746 1.00 39.22 409 GLY A N 1
ATOM 2860 C CA . GLY A 1 409 ? -31.449 -1.804 -29.856 1.00 39.22 409 GLY A CA 1
ATOM 2861 C C . GLY A 1 409 ? -31.121 -3.255 -29.532 1.00 39.22 409 GLY A C 1
ATOM 2862 O O . GLY A 1 409 ? -30.067 -3.529 -28.964 1.00 39.22 409 GLY A O 1
ATOM 2863 N N . SER A 1 410 ? -32.022 -4.175 -29.880 1.00 27.69 410 SER A N 1
ATOM 2864 C CA . SER A 1 410 ? -31.729 -5.609 -29.829 1.00 27.69 410 SER A CA 1
ATOM 2865 C C . SER A 1 410 ? -30.529 -5.919 -30.727 1.00 27.69 410 SER A C 1
ATOM 2867 O O . SER A 1 410 ? -30.554 -5.627 -31.924 1.00 27.69 410 SER A O 1
ATOM 2869 N N . VAL A 1 411 ? -29.478 -6.514 -30.160 1.00 31.45 411 VAL A N 1
ATOM 2870 C CA . VAL A 1 411 ? -28.404 -7.117 -30.954 1.00 31.45 411 VAL A CA 1
ATOM 2871 C C . VAL A 1 411 ? -28.948 -8.432 -31.503 1.00 31.45 411 VAL A C 1
ATOM 2873 O O . VAL A 1 411 ? -28.938 -9.456 -30.824 1.00 31.45 411 VAL A O 1
ATOM 2876 N N . SER A 1 412 ? -29.461 -8.389 -32.730 1.00 28.80 412 SER A N 1
ATOM 2877 C CA . SER A 1 412 ? -29.961 -9.564 -33.437 1.00 28.80 412 SER A CA 1
ATOM 2878 C C . SER A 1 412 ? -28.798 -10.463 -33.862 1.00 28.80 412 SER A C 1
ATOM 2880 O O . SER A 1 412 ? -28.264 -10.332 -34.966 1.00 28.80 412 SER A O 1
ATOM 2882 N N . THR A 1 413 ? -28.400 -11.386 -32.987 1.00 32.41 413 THR A N 1
ATOM 2883 C CA . THR A 1 413 ? -27.517 -12.503 -33.342 1.00 32.41 413 THR A CA 1
ATOM 2884 C C . THR A 1 413 ? -28.153 -13.280 -34.506 1.00 32.41 413 THR A C 1
ATOM 2886 O O . THR A 1 413 ? -29.327 -13.649 -34.397 1.00 32.41 413 THR A O 1
ATOM 2889 N N . PRO A 1 414 ? -27.446 -13.531 -35.624 1.00 28.78 414 PRO A N 1
ATOM 2890 C CA . PRO A 1 414 ? -28.036 -14.227 -36.764 1.00 28.78 414 PRO A CA 1
ATOM 2891 C C . PRO A 1 414 ? -28.445 -15.653 -36.376 1.00 28.78 414 PRO A C 1
ATOM 2893 O O . PRO A 1 414 ? -27.680 -16.390 -35.755 1.00 28.78 414 PRO A O 1
ATOM 2896 N N . THR A 1 415 ? -29.670 -16.036 -36.736 1.00 30.00 415 THR A N 1
ATOM 2897 C CA . THR A 1 415 ? -30.229 -17.356 -36.417 1.00 30.00 415 THR A CA 1
ATOM 2898 C C . THR A 1 415 ? -29.483 -18.455 -37.188 1.00 30.00 415 THR A C 1
ATOM 2900 O O . THR A 1 415 ? -29.409 -18.371 -38.416 1.00 30.00 415 THR A O 1
ATOM 2903 N N . PRO A 1 416 ? -28.956 -19.503 -36.525 1.00 29.39 416 PRO A N 1
ATOM 2904 C CA . PRO A 1 416 ? -28.355 -20.630 -37.228 1.00 29.39 416 PRO A CA 1
ATOM 2905 C C . PRO A 1 416 ? -29.435 -21.407 -37.991 1.00 29.39 416 PRO A C 1
ATOM 2907 O O . PRO A 1 416 ? -30.388 -21.916 -37.403 1.00 29.39 416 PRO A O 1
ATOM 2910 N N . THR A 1 417 ? -29.281 -21.504 -39.312 1.00 30.75 417 THR A N 1
ATOM 2911 C CA . THR A 1 417 ? -30.163 -22.314 -40.166 1.00 30.75 417 THR A CA 1
ATOM 2912 C C . THR A 1 417 ? -29.788 -23.798 -40.033 1.00 30.75 417 THR A C 1
ATOM 2914 O O . THR A 1 417 ? -28.612 -24.130 -40.203 1.00 30.75 417 THR A O 1
ATOM 2917 N N . PRO A 1 418 ? -30.736 -24.710 -39.745 1.00 31.78 418 PRO A N 1
ATOM 2918 C CA . PRO A 1 418 ? -30.437 -26.134 -39.620 1.00 31.78 418 PRO A CA 1
ATOM 2919 C C . PRO A 1 418 ? -30.207 -26.773 -40.998 1.00 31.78 418 PRO A C 1
ATOM 2921 O O . PRO A 1 418 ? -31.118 -26.867 -41.816 1.00 31.78 418 PRO A O 1
ATOM 2924 N N . THR A 1 419 ? -28.985 -27.249 -41.235 1.00 31.34 419 THR A N 1
ATOM 2925 C CA . THR A 1 419 ? -28.574 -27.997 -42.442 1.00 31.34 419 THR A CA 1
ATOM 2926 C C . THR A 1 419 ? -27.622 -29.133 -41.999 1.00 31.34 419 THR A C 1
ATOM 2928 O O . THR A 1 419 ? -27.070 -29.043 -40.900 1.00 31.34 419 THR A O 1
ATOM 2931 N N . PRO A 1 420 ? -27.521 -30.261 -42.729 1.00 31.59 420 PRO A N 1
ATOM 2932 C CA . PRO A 1 420 ? -27.530 -31.584 -42.092 1.00 31.59 420 PRO A CA 1
ATOM 2933 C C . PRO A 1 420 ? -26.176 -32.122 -41.606 1.00 31.59 420 PRO A C 1
ATOM 2935 O O . PRO A 1 420 ? -25.109 -31.720 -42.061 1.00 31.59 420 PRO A O 1
ATOM 2938 N N . THR A 1 421 ? -26.264 -33.106 -40.706 1.00 43.28 421 THR A N 1
ATOM 2939 C CA . THR A 1 421 ? -25.159 -33.832 -40.063 1.00 43.28 421 THR A CA 1
ATOM 2940 C C . THR A 1 421 ? -24.177 -34.483 -41.051 1.00 43.28 421 THR A C 1
ATOM 2942 O O . THR A 1 421 ? -24.580 -35.386 -41.786 1.00 43.28 421 THR A O 1
ATOM 2945 N N . PRO A 1 422 ? -22.876 -34.139 -40.999 1.00 32.66 422 PRO A N 1
ATOM 2946 C CA . PRO A 1 422 ? -21.801 -34.906 -41.623 1.00 32.66 422 PRO A CA 1
ATOM 2947 C C . PRO A 1 422 ? -21.192 -35.943 -40.659 1.00 32.66 422 PRO A C 1
ATOM 2949 O O . PRO A 1 422 ? -21.122 -35.738 -39.447 1.00 32.66 422 PRO A O 1
ATOM 2952 N N . THR A 1 423 ? -20.710 -37.050 -41.221 1.00 35.62 423 THR A N 1
ATOM 2953 C CA . THR A 1 423 ? -20.028 -38.165 -40.533 1.00 35.62 423 THR A CA 1
ATOM 2954 C C . THR A 1 423 ? -18.685 -37.737 -39.903 1.00 35.62 423 THR A C 1
ATOM 2956 O O . THR A 1 423 ? -17.976 -36.928 -40.503 1.00 35.62 423 THR A O 1
ATOM 2959 N N . PRO A 1 424 ? -18.274 -38.277 -38.733 1.00 34.62 424 PRO A N 1
ATOM 2960 C CA . PRO A 1 424 ? -16.978 -37.960 -38.123 1.00 34.62 424 PRO A CA 1
ATOM 2961 C C . PRO A 1 424 ? -15.777 -38.393 -38.983 1.00 34.62 424 PRO A C 1
ATOM 2963 O O . PRO A 1 424 ? -15.807 -39.406 -39.676 1.00 34.62 424 PRO A O 1
ATOM 2966 N N . THR A 1 425 ? -14.693 -37.619 -38.915 1.00 32.16 425 THR A N 1
ATOM 2967 C CA . THR A 1 425 ? -13.400 -37.812 -39.607 1.00 32.16 425 THR A CA 1
ATOM 2968 C C . THR A 1 425 ? -12.318 -37.126 -38.738 1.00 32.16 425 THR A C 1
ATOM 2970 O O . THR A 1 425 ? -12.660 -36.179 -38.026 1.00 32.16 425 THR A O 1
ATOM 2973 N N . PRO A 1 426 ? -11.077 -37.651 -38.632 1.00 33.84 426 PRO A N 1
ATOM 2974 C CA . PRO A 1 426 ? -10.356 -37.639 -37.351 1.00 33.84 426 PRO A CA 1
ATOM 2975 C C . PRO A 1 426 ? -9.633 -36.337 -36.964 1.00 33.84 426 PRO A C 1
ATOM 2977 O O . PRO A 1 426 ? -9.305 -35.488 -37.789 1.00 33.84 426 PRO A O 1
ATOM 2980 N N . THR A 1 427 ? -9.353 -36.239 -35.662 1.00 44.28 427 THR A N 1
ATOM 2981 C CA . THR A 1 427 ? -8.737 -35.110 -34.951 1.00 44.28 427 THR A CA 1
ATOM 2982 C C . THR A 1 427 ? -7.359 -34.695 -35.494 1.00 44.28 427 THR A C 1
ATOM 2984 O O . THR A 1 427 ? -6.422 -35.492 -35.415 1.00 44.28 427 THR A O 1
ATOM 2987 N N . PRO A 1 428 ? -7.171 -33.434 -35.929 1.00 31.86 428 PRO A N 1
ATOM 2988 C CA . PRO A 1 428 ? -5.849 -32.848 -36.121 1.00 31.86 428 PRO A CA 1
ATOM 2989 C C . PRO A 1 428 ? -5.259 -32.318 -34.799 1.00 31.86 428 PRO A C 1
ATOM 2991 O O . PRO A 1 428 ? -5.957 -31.738 -33.967 1.00 31.86 428 PRO A O 1
ATOM 2994 N N . THR A 1 429 ? -3.949 -32.492 -34.626 1.00 37.69 429 THR A N 1
ATOM 2995 C CA . THR A 1 429 ? -3.147 -31.981 -33.497 1.00 37.69 429 THR A CA 1
ATOM 2996 C C . THR A 1 429 ? -3.210 -30.445 -33.396 1.00 37.69 429 THR A C 1
ATOM 2998 O O . THR A 1 429 ? -3.161 -29.780 -34.433 1.00 37.69 429 THR A O 1
ATOM 3001 N N . PRO A 1 430 ? -3.268 -29.841 -32.189 1.00 31.47 430 PRO A N 1
ATOM 3002 C CA . PRO A 1 430 ? -3.292 -28.385 -32.041 1.00 31.47 430 PRO A CA 1
ATOM 3003 C C . PRO A 1 430 ? -1.997 -27.720 -32.536 1.00 31.47 430 PRO A C 1
ATOM 3005 O O . PRO A 1 430 ? -0.903 -28.034 -32.067 1.00 31.47 430 PRO A O 1
ATOM 3008 N N . ALA A 1 431 ? -2.141 -26.756 -33.448 1.00 33.31 431 ALA A N 1
ATOM 3009 C CA . ALA A 1 431 ? -1.073 -25.854 -33.880 1.00 33.31 431 ALA A CA 1
ATOM 3010 C C . ALA A 1 431 ? -1.026 -24.575 -33.003 1.00 33.31 431 ALA A C 1
ATOM 3012 O O . ALA A 1 431 ? -2.026 -24.248 -32.356 1.00 33.31 431 ALA A O 1
ATOM 3013 N N . PRO A 1 432 ? 0.104 -23.838 -32.944 1.00 33.62 432 PRO A N 1
ATOM 3014 C CA . PRO A 1 432 ? 0.292 -22.772 -31.956 1.00 33.62 432 PRO A CA 1
ATOM 3015 C C . PRO A 1 432 ? -0.604 -21.545 -32.172 1.00 33.62 432 PRO A C 1
ATOM 3017 O O . PRO A 1 432 ? -0.708 -21.016 -33.277 1.00 33.62 432 PRO A O 1
ATOM 3020 N N . THR A 1 433 ? -1.176 -21.018 -31.086 1.00 32.03 433 THR A N 1
ATOM 3021 C CA . THR A 1 433 ? -1.885 -19.729 -31.085 1.00 32.03 433 THR A CA 1
ATOM 3022 C C . THR A 1 433 ? -0.918 -18.564 -31.300 1.00 32.03 433 THR A C 1
ATOM 3024 O O . THR A 1 433 ? -0.081 -18.281 -30.440 1.00 32.03 433 THR A O 1
ATOM 3027 N N . THR A 1 434 ? -1.069 -17.841 -32.409 1.00 28.56 434 THR A N 1
ATOM 3028 C CA . THR A 1 434 ? -0.382 -16.563 -32.649 1.00 28.56 434 THR A CA 1
ATOM 3029 C C . THR A 1 434 ? -0.892 -15.470 -31.696 1.00 28.56 434 THR A C 1
ATOM 3031 O O . THR A 1 434 ? -2.105 -15.397 -31.478 1.00 28.56 434 THR A O 1
ATOM 3034 N N . PRO A 1 435 ? -0.032 -14.589 -31.146 1.00 35.16 435 PRO A N 1
ATOM 3035 C CA . PRO A 1 435 ? -0.471 -13.534 -30.231 1.00 35.16 435 PRO A CA 1
ATOM 3036 C C . PRO A 1 435 ? -1.404 -12.511 -30.891 1.00 35.16 435 PRO A C 1
ATOM 3038 O O . PRO A 1 435 ? -1.146 -12.051 -32.002 1.00 35.16 435 PRO A O 1
ATOM 3041 N N . SER A 1 436 ? -2.443 -12.090 -30.167 1.00 29.62 436 SER A N 1
ATOM 3042 C CA . SER A 1 436 ? -3.228 -10.906 -30.533 1.00 29.62 436 SER A CA 1
ATOM 3043 C C . SER A 1 436 ? -2.381 -9.640 -30.365 1.00 29.62 436 SER A C 1
ATOM 3045 O O . SER A 1 436 ? -1.696 -9.476 -29.352 1.00 29.62 436 SER A O 1
ATOM 3047 N N . THR A 1 437 ? -2.427 -8.730 -31.339 1.00 29.19 437 THR A N 1
ATOM 3048 C CA . THR A 1 437 ? -1.702 -7.450 -31.312 1.00 29.19 437 THR A CA 1
ATOM 3049 C C . THR A 1 437 ? -2.355 -6.475 -30.328 1.00 29.19 437 THR A C 1
ATOM 3051 O O . THR A 1 437 ? -3.184 -5.649 -30.707 1.00 29.19 437 THR A O 1
ATOM 3054 N N . GLY A 1 438 ? -1.999 -6.595 -29.048 1.00 28.64 438 GLY A N 1
ATOM 3055 C CA . GLY A 1 438 ? -2.555 -5.779 -27.969 1.00 28.64 438 GLY A CA 1
ATOM 3056 C C . GLY A 1 438 ? -2.164 -4.299 -28.045 1.00 28.64 438 GLY A C 1
ATOM 3057 O O . GLY A 1 438 ? -0.988 -3.951 -28.171 1.00 28.64 438 GLY A O 1
ATOM 3058 N N . THR A 1 439 ? -3.151 -3.416 -27.897 1.00 27.69 439 THR A N 1
ATOM 3059 C CA . THR A 1 439 ? -2.933 -1.982 -27.674 1.00 27.69 439 THR A CA 1
ATOM 3060 C C . THR A 1 439 ? -2.227 -1.752 -26.332 1.00 27.69 439 THR A C 1
ATOM 3062 O O . THR A 1 439 ? -2.560 -2.357 -25.312 1.00 27.69 439 THR A O 1
ATOM 3065 N N . SER A 1 440 ? -1.216 -0.879 -26.315 1.00 34.19 440 SER A N 1
ATOM 3066 C CA . SER A 1 440 ? -0.380 -0.650 -25.127 1.00 34.19 440 SER A CA 1
ATOM 3067 C C . SER A 1 440 ? -1.083 0.220 -24.079 1.00 34.19 440 SER A C 1
ATOM 3069 O O . SER A 1 440 ? -0.875 1.430 -24.041 1.00 34.19 440 SER A O 1
ATOM 3071 N N . SER A 1 441 ? -1.889 -0.391 -23.204 1.00 51.12 441 SER A N 1
ATOM 3072 C CA . SER A 1 441 ? -2.444 0.306 -22.035 1.00 51.12 441 SER A CA 1
ATOM 3073 C C . SER A 1 441 ? -1.348 0.711 -21.041 1.00 51.12 441 SER A C 1
ATOM 3075 O O . SER A 1 441 ? -0.501 -0.102 -20.654 1.00 51.12 441 SER A O 1
ATOM 3077 N N . THR A 1 442 ? -1.395 1.967 -20.595 1.00 63.06 442 THR A N 1
ATOM 3078 C CA . THR A 1 442 ? -0.528 2.541 -19.552 1.00 63.06 442 THR A CA 1
ATOM 3079 C C . THR A 1 442 ? -1.012 2.266 -18.128 1.00 63.06 442 THR A C 1
ATOM 3081 O O . THR A 1 442 ? -0.288 2.560 -17.172 1.00 63.06 442 THR A O 1
ATOM 3084 N N . ASP A 1 443 ? -2.215 1.719 -17.963 1.00 77.62 443 ASP A N 1
ATOM 3085 C CA . ASP A 1 443 ? -2.802 1.437 -16.651 1.00 77.62 443 ASP A CA 1
ATOM 3086 C C . ASP A 1 443 ? -2.226 0.130 -16.088 1.00 77.62 443 ASP A C 1
ATOM 3088 O O . ASP A 1 443 ? -2.052 -0.823 -16.853 1.00 77.62 443 ASP A O 1
ATOM 3092 N N . PRO A 1 444 ? -1.867 0.070 -14.792 1.00 88.38 444 PRO A N 1
ATOM 3093 C CA . PRO A 1 444 ? -1.189 -1.071 -14.182 1.00 88.38 444 PRO A CA 1
ATOM 3094 C C . PRO A 1 444 ? -2.076 -2.319 -14.188 1.00 88.38 444 PRO A C 1
ATOM 3096 O O . PRO A 1 444 ? -3.271 -2.246 -13.918 1.00 88.38 444 PRO A O 1
ATOM 3099 N N . MET A 1 445 ? -1.483 -3.481 -14.449 1.00 92.88 445 MET A N 1
ATOM 3100 C CA . MET A 1 445 ? -2.180 -4.756 -14.321 1.00 92.88 445 MET A CA 1
ATOM 3101 C C . MET A 1 445 ? -2.184 -5.193 -12.849 1.00 92.88 445 MET A C 1
ATOM 3103 O O . MET A 1 445 ? -1.103 -5.275 -12.258 1.00 92.88 445 MET A O 1
ATOM 3107 N N . PRO A 1 446 ? -3.334 -5.587 -12.269 1.00 93.19 446 PRO A N 1
ATOM 3108 C CA . PRO A 1 446 ? -3.416 -5.976 -10.862 1.00 93.19 446 PRO A CA 1
ATOM 3109 C C . PRO A 1 446 ? -2.434 -7.098 -10.540 1.00 93.19 446 PRO A C 1
ATOM 3111 O O . PRO A 1 446 ? -2.311 -8.055 -11.314 1.00 93.19 446 PRO A O 1
ATOM 3114 N N . LEU A 1 447 ? -1.741 -7.009 -9.402 1.00 97.56 447 LEU A N 1
ATOM 3115 C CA . LEU A 1 447 ? -0.782 -8.031 -8.970 1.00 97.56 447 LEU A CA 1
ATOM 3116 C C . LEU A 1 447 ? -1.466 -9.422 -8.942 1.00 97.56 447 LEU A C 1
ATOM 3118 O O . LEU A 1 447 ? -2.541 -9.534 -8.336 1.00 97.56 447 LEU A O 1
ATOM 3122 N N . PRO A 1 448 ? -0.888 -10.474 -9.565 1.00 97.25 448 PRO A N 1
ATOM 3123 C CA . PRO A 1 448 ? -1.550 -11.769 -9.733 1.00 97.25 448 PRO A CA 1
ATOM 3124 C C . PRO A 1 448 ? -2.064 -12.366 -8.421 1.00 97.25 448 PRO A C 1
ATOM 3126 O O . PRO A 1 448 ? -1.421 -12.233 -7.382 1.00 97.25 448 PRO A O 1
ATOM 3129 N N . SER A 1 449 ? -3.198 -13.074 -8.467 1.00 96.06 449 SER A N 1
ATOM 3130 C CA . SER A 1 449 ? -3.766 -13.779 -7.303 1.00 96.06 449 SER A CA 1
ATOM 3131 C C . SER A 1 449 ? -2.768 -14.744 -6.655 1.00 96.06 449 SER A C 1
ATOM 3133 O O . SER A 1 449 ? -2.767 -14.890 -5.430 1.00 96.06 449 SER A O 1
ATOM 3135 N N . LYS A 1 450 ? -1.904 -15.337 -7.486 1.00 98.00 450 LYS A N 1
ATOM 3136 C CA . LYS A 1 450 ? -0.766 -16.179 -7.128 1.00 98.00 450 LYS A CA 1
ATOM 3137 C C . LYS A 1 450 ? 0.501 -15.661 -7.818 1.00 98.00 450 LYS A C 1
ATOM 3139 O O . LYS A 1 450 ? 0.564 -15.606 -9.046 1.00 98.00 450 LYS A O 1
ATOM 3144 N N . VAL A 1 451 ? 1.487 -15.258 -7.028 1.00 98.62 451 VAL A N 1
ATOM 3145 C CA . VAL A 1 451 ? 2.725 -14.594 -7.449 1.00 98.62 451 VAL A CA 1
ATOM 3146 C C . VAL A 1 451 ? 3.882 -15.587 -7.484 1.00 98.62 451 VAL A C 1
ATOM 3148 O O . VAL A 1 451 ? 4.154 -16.279 -6.504 1.00 98.62 451 VAL A O 1
ATOM 3151 N N . GLN A 1 452 ? 4.602 -15.590 -8.599 1.00 98.56 452 GLN A N 1
ATOM 3152 C CA . GLN A 1 452 ? 5.945 -16.135 -8.712 1.00 98.56 452 GLN A CA 1
ATOM 3153 C C . GLN A 1 452 ? 6.837 -15.014 -9.249 1.00 98.56 452 GLN A C 1
ATOM 3155 O O . GLN A 1 452 ? 6.872 -14.762 -10.457 1.00 98.56 452 GLN A O 1
ATOM 3160 N N . ALA A 1 453 ? 7.477 -14.294 -8.326 1.00 98.75 453 ALA A N 1
ATOM 3161 C CA . ALA A 1 453 ? 8.297 -13.126 -8.634 1.00 98.75 453 ALA A CA 1
ATOM 3162 C C . ALA A 1 453 ? 9.779 -13.488 -8.803 1.00 98.75 453 ALA A C 1
ATOM 3164 O O . ALA A 1 453 ? 10.288 -14.379 -8.121 1.00 98.75 453 ALA A O 1
ATOM 3165 N N . LEU A 1 454 ? 10.482 -12.751 -9.658 1.00 98.69 454 LEU A N 1
ATOM 3166 C CA . LEU A 1 454 ? 11.937 -12.817 -9.783 1.00 98.69 454 LEU A CA 1
ATOM 3167 C C . LEU A 1 454 ? 12.517 -11.406 -9.710 1.00 98.69 454 LEU A C 1
ATOM 3169 O O . LEU A 1 454 ? 12.054 -10.508 -10.415 1.00 98.69 454 LEU A O 1
ATOM 3173 N N . TYR A 1 455 ? 13.522 -11.212 -8.864 1.00 98.75 455 TYR A N 1
ATOM 3174 C CA . TYR A 1 455 ? 14.258 -9.954 -8.801 1.00 98.75 455 TYR A CA 1
ATOM 3175 C C . TYR A 1 455 ? 15.357 -9.901 -9.862 1.00 98.75 455 TYR A C 1
ATOM 3177 O O . TYR A 1 455 ? 16.047 -10.892 -10.095 1.00 98.75 455 TYR A O 1
ATOM 3185 N N . LEU A 1 456 ? 15.526 -8.734 -10.481 1.00 98.19 456 LEU A N 1
ATOM 3186 C CA . LEU A 1 456 ? 16.489 -8.473 -11.547 1.00 98.19 456 LEU A CA 1
ATOM 3187 C C . LEU A 1 456 ? 17.422 -7.332 -11.125 1.00 98.19 456 LEU A C 1
ATOM 3189 O O . LEU A 1 456 ? 16.965 -6.219 -10.855 1.00 98.19 456 LEU A O 1
ATOM 3193 N N . MET A 1 457 ? 18.725 -7.606 -11.061 1.00 97.25 457 MET A N 1
ATOM 3194 C CA . MET A 1 457 ? 19.741 -6.661 -10.591 1.00 97.25 457 MET A CA 1
ATOM 3195 C C . MET A 1 457 ? 20.162 -5.702 -11.713 1.00 97.25 457 MET A C 1
ATOM 3197 O O . MET A 1 457 ? 20.768 -6.102 -12.710 1.00 97.25 457 MET A O 1
ATOM 3201 N N . MET A 1 458 ? 19.845 -4.419 -11.545 1.00 96.56 458 MET A N 1
ATOM 3202 C CA . MET A 1 458 ? 19.816 -3.423 -12.623 1.00 96.56 458 MET A CA 1
ATOM 3203 C C . MET A 1 458 ? 21.155 -2.729 -12.914 1.00 96.56 458 MET A C 1
ATOM 3205 O O . MET A 1 458 ? 21.228 -1.933 -13.850 1.00 96.56 458 MET A O 1
ATOM 3209 N N . TRP A 1 459 ? 22.221 -3.004 -12.160 1.00 93.12 459 TRP A N 1
ATOM 3210 C CA . TRP A 1 459 ? 23.565 -2.504 -12.475 1.00 93.12 459 TRP A CA 1
ATOM 3211 C C . TRP A 1 459 ? 24.235 -3.334 -13.583 1.00 93.12 459 TRP A C 1
ATOM 3213 O O . TRP A 1 459 ? 23.921 -4.505 -13.784 1.00 93.12 459 TRP A O 1
ATOM 3223 N N . SER A 1 460 ? 25.146 -2.723 -14.343 1.00 88.56 460 SER A N 1
ATOM 3224 C CA . SER A 1 460 ? 25.607 -3.257 -15.638 1.00 88.56 460 SER A CA 1
ATOM 3225 C C . SER A 1 460 ? 26.460 -4.527 -15.563 1.00 88.56 460 SER A C 1
ATOM 3227 O O . SER A 1 460 ? 26.474 -5.310 -16.510 1.00 88.56 460 SER A O 1
ATOM 3229 N N . ASN A 1 461 ? 27.149 -4.754 -14.444 1.00 86.69 461 ASN A N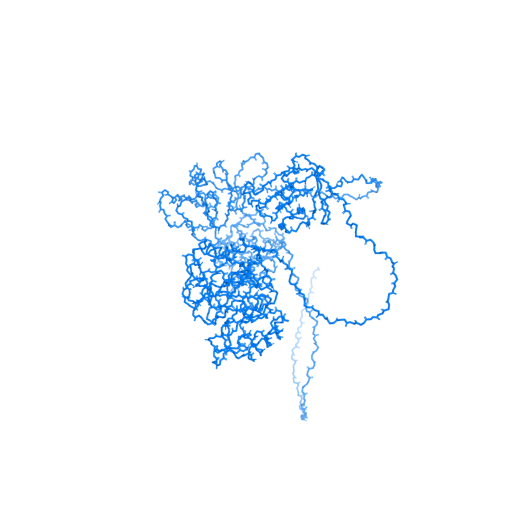 1
ATOM 3230 C CA . ASN A 1 461 ? 27.985 -5.928 -14.184 1.00 86.69 461 ASN A CA 1
ATOM 3231 C C . ASN A 1 461 ? 27.361 -6.896 -13.159 1.00 86.69 461 ASN A C 1
ATOM 3233 O O . ASN A 1 461 ? 28.083 -7.633 -12.494 1.00 86.69 461 ASN A O 1
ATOM 3237 N N . SER A 1 462 ? 26.033 -6.893 -13.010 1.00 91.44 462 SER A N 1
ATOM 3238 C CA . SER A 1 462 ? 25.327 -7.705 -12.011 1.00 91.44 462 SER A CA 1
ATOM 3239 C C . SER A 1 462 ? 25.313 -9.213 -12.288 1.00 91.44 462 SER A C 1
ATOM 3241 O O . SER A 1 462 ? 25.115 -9.998 -11.367 1.00 91.44 462 SER A O 1
ATOM 3243 N N . GLY A 1 463 ? 25.484 -9.631 -13.545 1.00 90.25 463 GLY A N 1
ATOM 3244 C CA . GLY A 1 463 ? 25.285 -11.023 -13.969 1.00 90.25 463 GLY A CA 1
ATOM 3245 C C . GLY A 1 463 ? 23.815 -11.415 -14.180 1.00 90.25 463 GLY A C 1
ATOM 3246 O O . GLY A 1 463 ? 23.550 -12.505 -14.683 1.00 90.25 463 GLY A O 1
ATOM 3247 N N . SER A 1 464 ? 22.858 -10.528 -13.879 1.00 94.75 464 SER A N 1
ATOM 3248 C CA . SER A 1 464 ? 21.450 -10.727 -14.239 1.00 94.75 464 SER A CA 1
ATOM 3249 C C . SER A 1 464 ? 21.279 -10.827 -15.775 1.00 94.75 464 SER A C 1
ATOM 3251 O O . SER A 1 464 ? 21.919 -10.078 -16.528 1.00 94.75 464 SER A O 1
ATOM 3253 N N . PRO A 1 465 ? 20.412 -11.733 -16.268 1.00 95.19 465 PRO A N 1
ATOM 3254 C CA . PRO A 1 465 ? 20.172 -11.932 -17.695 1.00 95.19 465 PRO A CA 1
ATOM 3255 C C . PRO A 1 465 ? 19.453 -10.733 -18.334 1.00 95.19 465 PRO A C 1
ATOM 3257 O O . PRO A 1 465 ? 18.879 -9.888 -17.649 1.00 95.19 465 PRO A O 1
ATOM 3260 N N . MET A 1 466 ? 19.417 -10.691 -19.670 1.00 96.31 466 MET A N 1
ATOM 3261 C CA . MET A 1 466 ? 18.498 -9.794 -20.382 1.00 96.31 466 MET A CA 1
ATOM 3262 C C . MET A 1 466 ? 17.046 -10.108 -19.998 1.00 96.31 466 MET A C 1
ATOM 3264 O O . MET A 1 466 ? 16.679 -11.274 -19.855 1.00 96.31 466 MET A O 1
ATOM 3268 N N . LEU A 1 467 ? 16.200 -9.086 -19.904 1.00 96.38 467 LEU A N 1
ATOM 3269 C CA . LEU A 1 467 ? 14.818 -9.187 -19.443 1.00 96.38 467 LEU A CA 1
ATOM 3270 C C . LEU A 1 467 ? 13.970 -10.156 -20.294 1.00 96.38 467 LEU A C 1
ATOM 3272 O O . LEU A 1 467 ? 13.165 -10.907 -19.748 1.00 96.38 467 LEU A O 1
ATOM 3276 N N . ARG A 1 468 ? 14.196 -10.233 -21.613 1.00 94.50 468 ARG A N 1
ATOM 3277 C CA . ARG A 1 468 ? 13.587 -11.256 -22.494 1.00 94.50 468 ARG A CA 1
ATOM 3278 C C . ARG A 1 468 ? 13.900 -12.715 -22.119 1.00 94.50 468 ARG A C 1
ATOM 3280 O O . ARG A 1 468 ? 13.129 -13.593 -22.497 1.00 94.50 468 ARG A O 1
ATOM 3287 N N . ASN A 1 469 ? 14.992 -12.969 -21.392 1.00 95.62 469 ASN A N 1
ATOM 3288 C CA . ASN A 1 469 ? 15.497 -14.305 -21.050 1.00 95.62 469 ASN A CA 1
ATOM 3289 C C . ASN A 1 469 ? 15.058 -14.799 -19.655 1.00 95.62 469 ASN A C 1
ATOM 3291 O O . ASN A 1 469 ? 15.545 -15.838 -19.211 1.00 95.62 469 ASN A O 1
ATOM 3295 N N . ILE A 1 470 ? 14.169 -14.092 -18.941 1.00 94.88 470 ILE A N 1
ATOM 3296 C CA . ILE A 1 470 ? 13.630 -14.620 -17.675 1.00 94.88 470 ILE A CA 1
ATOM 3297 C C . ILE A 1 470 ? 12.844 -15.929 -17.905 1.00 94.88 470 ILE A C 1
ATOM 3299 O O . ILE A 1 470 ? 12.207 -16.080 -18.956 1.00 94.88 470 ILE A O 1
ATOM 3303 N N . PRO A 1 471 ? 12.818 -16.863 -16.933 1.00 95.69 471 PRO A N 1
ATOM 3304 C CA . PRO A 1 471 ? 12.041 -18.094 -17.051 1.00 95.69 471 PRO A CA 1
ATOM 3305 C C . PRO A 1 471 ? 10.551 -17.829 -17.309 1.00 95.69 471 PRO A C 1
ATOM 3307 O O . PRO A 1 471 ? 9.947 -16.946 -16.699 1.00 95.69 471 PRO A O 1
ATOM 3310 N N . SER A 1 472 ? 9.935 -18.628 -18.184 1.00 94.12 472 SER A N 1
ATOM 3311 C CA . SER A 1 472 ? 8.534 -18.478 -18.615 1.00 94.12 472 SER A CA 1
ATOM 3312 C C . SER A 1 472 ? 7.502 -18.563 -17.489 1.00 94.12 472 SER A C 1
ATOM 3314 O O . SER A 1 472 ? 6.400 -18.040 -17.635 1.00 94.12 472 SER A O 1
ATOM 3316 N N . ASP A 1 473 ? 7.859 -19.204 -16.379 1.00 94.69 473 ASP A N 1
ATOM 3317 C CA . ASP A 1 473 ? 7.015 -19.391 -15.201 1.00 94.69 473 ASP A CA 1
ATOM 3318 C C . ASP A 1 473 ? 6.864 -18.148 -14.318 1.00 94.69 473 ASP A C 1
ATOM 3320 O O . ASP A 1 473 ? 5.910 -18.068 -13.537 1.00 94.69 473 ASP A O 1
ATOM 3324 N N . VAL A 1 474 ? 7.774 -17.181 -14.442 1.00 97.56 474 VAL A N 1
ATOM 3325 C CA . VAL A 1 474 ? 7.762 -15.932 -13.674 1.00 97.56 474 VAL A CA 1
ATOM 3326 C C . VAL A 1 474 ? 6.627 -15.031 -14.164 1.00 97.56 474 VAL A C 1
ATOM 3328 O O . VAL A 1 474 ? 6.529 -14.731 -15.353 1.00 97.56 474 VAL A O 1
ATOM 3331 N N . ASN A 1 475 ? 5.776 -14.564 -13.244 1.00 98.06 475 ASN A N 1
ATOM 3332 C CA . ASN A 1 475 ? 4.635 -13.693 -13.563 1.00 98.06 475 ASN A CA 1
ATOM 3333 C C . ASN A 1 475 ? 4.731 -12.273 -12.969 1.00 98.06 475 ASN A C 1
ATOM 3335 O O . ASN A 1 475 ? 3.870 -11.432 -13.246 1.00 98.06 475 ASN A O 1
ATOM 3339 N N . VAL A 1 476 ? 5.801 -11.981 -12.223 1.00 98.81 476 VAL A N 1
ATOM 3340 C CA . VAL A 1 476 ? 6.169 -10.641 -11.740 1.00 98.81 476 VAL A CA 1
ATOM 3341 C C . VAL A 1 476 ? 7.695 -10.486 -11.803 1.00 98.81 476 VAL A C 1
ATOM 3343 O O . VAL A 1 476 ? 8.415 -11.389 -11.387 1.00 98.81 476 VAL A O 1
ATOM 3346 N N . VAL A 1 477 ? 8.200 -9.354 -12.292 1.00 98.69 477 VAL A N 1
ATOM 3347 C CA . VAL A 1 477 ? 9.630 -9.005 -12.243 1.00 98.69 477 VAL A CA 1
ATOM 3348 C C . VAL A 1 477 ? 9.816 -7.792 -11.344 1.00 98.69 477 VAL A C 1
ATOM 3350 O O . VAL A 1 477 ? 9.199 -6.754 -11.591 1.00 98.69 477 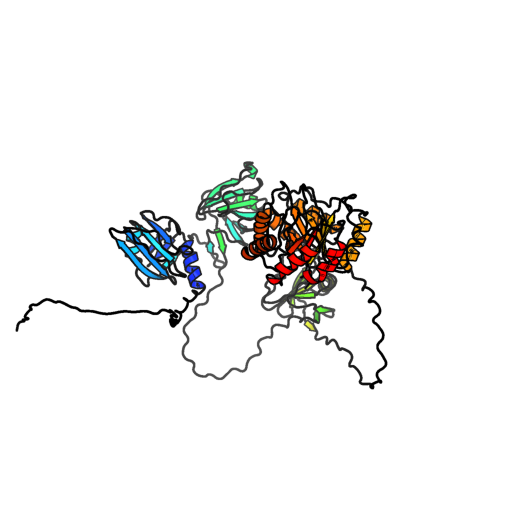VAL A O 1
ATOM 3353 N N . ASN A 1 478 ? 10.685 -7.913 -10.344 1.00 98.81 478 ASN A N 1
ATOM 3354 C CA . ASN A 1 478 ? 11.042 -6.825 -9.439 1.00 98.81 478 ASN A CA 1
ATOM 3355 C C . ASN A 1 478 ? 12.378 -6.213 -9.895 1.00 98.81 478 ASN A C 1
ATOM 3357 O O . ASN A 1 478 ? 13.393 -6.902 -9.958 1.00 98.81 478 ASN A O 1
ATOM 3361 N N . LEU A 1 479 ? 12.377 -4.929 -10.255 1.00 98.56 479 LEU A N 1
ATOM 3362 C CA . LEU A 1 479 ? 13.547 -4.221 -10.778 1.00 98.56 479 LEU A CA 1
ATOM 3363 C C . LEU A 1 479 ? 14.352 -3.599 -9.632 1.00 98.56 479 LEU A C 1
ATOM 3365 O O . LEU A 1 479 ? 13.881 -2.648 -9.004 1.00 98.56 479 LEU A O 1
ATOM 3369 N N . SER A 1 480 ? 15.555 -4.117 -9.382 1.00 97.62 480 SER A N 1
ATOM 3370 C CA . SER A 1 480 ? 16.394 -3.754 -8.234 1.00 97.62 480 SER A CA 1
ATOM 3371 C C . SER A 1 480 ? 17.591 -2.883 -8.633 1.00 97.62 480 SER A C 1
ATOM 3373 O O . SER A 1 480 ? 18.532 -3.370 -9.255 1.00 97.62 480 SER A O 1
ATOM 3375 N N . PHE A 1 481 ? 17.646 -1.592 -8.301 1.00 97.19 481 PHE A N 1
ATOM 3376 C CA . PHE A 1 481 ? 16.755 -0.842 -7.406 1.00 97.19 481 PHE A CA 1
ATOM 3377 C C . PHE A 1 481 ? 16.491 0.588 -7.882 1.00 97.19 481 PHE A C 1
ATOM 3379 O O . PHE A 1 481 ? 17.186 1.123 -8.747 1.00 97.19 481 PHE A O 1
ATOM 3386 N N . LEU A 1 482 ? 15.491 1.211 -7.261 1.00 97.19 482 LEU A N 1
ATOM 3387 C CA . LEU A 1 482 ? 15.265 2.649 -7.238 1.00 97.19 482 LEU A CA 1
ATOM 3388 C C . LEU A 1 482 ? 15.991 3.249 -6.030 1.00 97.19 482 LEU A C 1
ATOM 3390 O O . LEU A 1 482 ? 15.702 2.888 -4.887 1.00 97.19 482 LEU A O 1
ATOM 3394 N N . GLN A 1 483 ? 16.915 4.174 -6.292 1.00 94.81 483 GLN A N 1
ATOM 3395 C CA . GLN A 1 483 ? 17.747 4.849 -5.290 1.00 94.81 483 GLN A CA 1
ATOM 3396 C C . GLN A 1 483 ? 17.894 6.348 -5.614 1.00 94.81 483 GLN A C 1
ATOM 3398 O O . GLN A 1 483 ? 17.753 6.759 -6.768 1.00 94.81 483 GLN A O 1
ATOM 3403 N N . GLY A 1 484 ? 18.172 7.170 -4.599 1.00 92.25 484 GLY A N 1
ATOM 3404 C CA . GLY A 1 484 ? 18.347 8.624 -4.715 1.00 92.25 484 GLY A CA 1
ATOM 3405 C C . GLY A 1 484 ? 17.181 9.467 -4.178 1.00 92.25 484 GLY A C 1
ATOM 3406 O O . GLY A 1 484 ? 16.235 8.962 -3.570 1.00 92.25 484 GLY A O 1
ATOM 3407 N N . ASP A 1 485 ? 17.277 10.780 -4.392 1.00 92.00 485 ASP A N 1
ATOM 3408 C CA . ASP A 1 485 ? 16.245 11.781 -4.092 1.00 92.00 485 ASP A CA 1
ATOM 3409 C C . ASP A 1 485 ? 16.231 12.846 -5.215 1.00 92.00 485 ASP A C 1
ATOM 3411 O O . ASP A 1 485 ? 17.128 13.691 -5.247 1.00 92.00 485 ASP A O 1
ATOM 3415 N N . PRO A 1 486 ? 15.281 12.798 -6.172 1.00 93.31 486 PRO A N 1
ATOM 3416 C CA . PRO A 1 486 ? 14.239 11.780 -6.331 1.00 93.31 486 PRO A CA 1
ATOM 3417 C C . PRO A 1 486 ? 14.816 10.387 -6.677 1.00 93.31 486 PRO A C 1
ATOM 3419 O O . PRO A 1 486 ? 15.900 10.290 -7.254 1.00 93.31 486 PRO A O 1
ATOM 3422 N N . PRO A 1 487 ? 14.103 9.293 -6.354 1.00 95.25 487 PRO A N 1
ATOM 3423 C CA . PRO A 1 487 ? 14.555 7.934 -6.613 1.00 95.25 487 PRO A CA 1
ATOM 3424 C C . PRO A 1 487 ? 14.529 7.613 -8.112 1.00 95.25 487 PRO A C 1
ATOM 3426 O O . PRO A 1 487 ? 13.559 7.900 -8.815 1.00 95.25 487 PRO A O 1
ATOM 3429 N N . SER A 1 488 ? 15.587 6.969 -8.591 1.00 94.75 488 SER A N 1
ATOM 3430 C CA . SER A 1 488 ? 15.793 6.601 -9.993 1.00 94.75 488 SER A CA 1
ATOM 3431 C C . SER A 1 488 ? 16.373 5.190 -10.105 1.00 94.75 488 SER A C 1
ATOM 3433 O O . SER A 1 488 ? 16.996 4.698 -9.166 1.00 94.75 488 SER A O 1
ATOM 3435 N N . LEU A 1 489 ? 16.131 4.520 -11.234 1.00 96.06 489 LEU A N 1
ATOM 3436 C CA . LEU A 1 489 ? 16.616 3.162 -11.483 1.00 96.06 489 LEU A CA 1
ATOM 3437 C C . LEU A 1 489 ? 18.147 3.177 -11.637 1.00 96.06 489 LEU A C 1
ATOM 3439 O O . LEU A 1 489 ? 18.658 3.905 -12.486 1.00 96.06 489 LEU A O 1
ATOM 3443 N N . VAL A 1 490 ? 18.872 2.367 -10.858 1.00 94.88 490 VAL A N 1
ATOM 3444 C CA . VAL A 1 490 ? 20.358 2.365 -10.816 1.00 94.88 490 VAL A CA 1
ATOM 3445 C C . VAL A 1 490 ? 21.052 1.931 -12.120 1.00 94.88 490 VAL A C 1
ATOM 3447 O O . VAL A 1 490 ? 22.276 1.990 -12.219 1.00 94.88 490 VAL A O 1
ATOM 3450 N N . GLY A 1 491 ? 20.296 1.492 -13.127 1.00 95.19 491 GLY A N 1
ATOM 3451 C CA . GLY A 1 491 ? 20.802 1.131 -14.448 1.00 95.19 491 GLY A CA 1
ATOM 3452 C C . GLY A 1 491 ? 19.764 0.376 -15.279 1.00 95.19 491 GLY A C 1
ATOM 3453 O O . GLY A 1 491 ? 18.573 0.396 -14.974 1.00 95.19 491 GLY A O 1
ATOM 3454 N N . TRP A 1 492 ? 20.229 -0.303 -16.329 1.00 95.69 492 TRP A N 1
ATOM 3455 C CA . TRP A 1 492 ? 19.405 -1.080 -17.267 1.00 95.69 492 TRP A CA 1
ATOM 3456 C C . TRP A 1 492 ? 19.872 -2.546 -17.392 1.00 95.69 492 TRP A C 1
ATOM 3458 O O . TRP A 1 492 ? 19.592 -3.229 -18.377 1.00 95.69 492 TRP A O 1
ATOM 3468 N N . GLY A 1 493 ? 20.591 -3.038 -16.377 1.00 93.81 493 GLY A N 1
ATOM 3469 C CA . GLY A 1 493 ? 21.228 -4.353 -16.364 1.00 93.81 493 GLY A CA 1
ATOM 3470 C C . GLY A 1 493 ? 22.263 -4.476 -17.483 1.00 93.81 493 GLY A C 1
ATOM 3471 O O . GLY A 1 493 ? 22.954 -3.516 -17.821 1.00 93.81 493 GLY A O 1
ATOM 3472 N N . SER A 1 494 ? 22.322 -5.648 -18.112 1.00 91.19 494 SER A N 1
ATOM 3473 C CA . SER A 1 494 ? 23.157 -5.923 -19.291 1.00 91.19 494 SER A CA 1
ATOM 3474 C C . SER A 1 494 ? 22.607 -5.339 -20.611 1.00 91.19 494 SER A C 1
ATOM 3476 O O . SER A 1 494 ? 23.107 -5.669 -21.688 1.00 91.19 494 SER A O 1
ATOM 3478 N N . GLN A 1 495 ? 21.576 -4.484 -20.567 1.00 93.88 495 GLN A N 1
ATOM 3479 C CA . GLN A 1 495 ? 20.895 -3.933 -21.743 1.00 93.88 495 GLN A CA 1
ATOM 3480 C C . GLN A 1 495 ? 21.021 -2.409 -21.846 1.00 93.88 495 GLN A C 1
ATOM 3482 O O . GLN A 1 495 ? 21.222 -1.699 -20.865 1.00 93.88 495 GLN A O 1
ATOM 3487 N N . SER A 1 496 ? 20.830 -1.885 -23.059 1.00 93.81 496 SER A N 1
ATOM 3488 C CA . SER A 1 496 ? 20.522 -0.467 -23.255 1.00 93.81 496 SER A CA 1
ATOM 3489 C C . SER A 1 496 ? 19.076 -0.162 -22.849 1.00 93.81 496 SER A C 1
ATOM 3491 O O . SER A 1 496 ? 18.197 -1.015 -22.988 1.00 93.81 496 SER A O 1
ATOM 3493 N N . GLU A 1 497 ? 18.813 1.078 -22.425 1.00 95.25 497 GLU A N 1
ATOM 3494 C CA . GLU A 1 497 ? 17.479 1.554 -22.021 1.00 95.25 497 GLU A CA 1
ATOM 3495 C C . GLU A 1 497 ? 16.384 1.180 -23.039 1.00 95.25 497 GLU A C 1
ATOM 3497 O O . GLU A 1 497 ? 15.363 0.596 -22.680 1.00 95.25 497 GLU A O 1
ATOM 3502 N N . ALA A 1 498 ? 16.619 1.432 -24.331 1.00 93.31 498 ALA A N 1
ATOM 3503 C CA . ALA A 1 498 ? 15.660 1.118 -25.392 1.00 93.31 498 ALA A CA 1
ATOM 3504 C C . ALA A 1 498 ? 15.396 -0.395 -25.549 1.00 93.31 498 ALA A C 1
ATOM 3506 O O . ALA A 1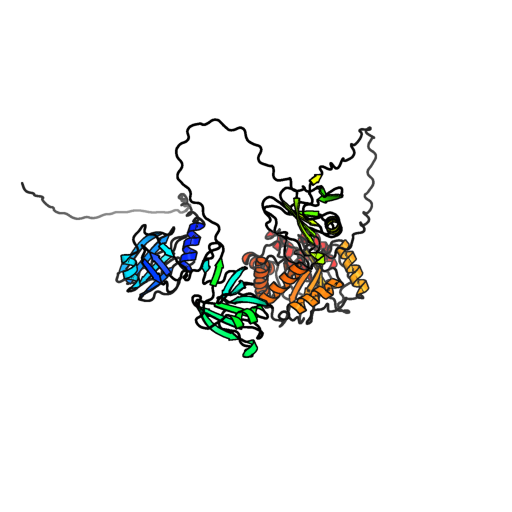 498 ? 14.252 -0.801 -25.754 1.00 93.31 498 ALA A O 1
ATOM 3507 N N . SER A 1 499 ? 16.435 -1.230 -25.415 1.00 95.12 499 SER A N 1
ATOM 3508 C CA . SER A 1 499 ? 16.332 -2.698 -25.477 1.00 95.12 499 SER A CA 1
ATOM 3509 C C . SER A 1 499 ? 15.534 -3.244 -24.287 1.00 95.12 499 SER A C 1
ATOM 3511 O O . SER A 1 499 ? 14.656 -4.088 -24.458 1.00 95.12 499 SER A O 1
ATOM 3513 N N . PHE A 1 500 ? 15.776 -2.697 -23.094 1.00 97.81 500 PHE A N 1
ATOM 3514 C CA . PHE A 1 500 ? 15.076 -3.075 -21.870 1.00 97.81 500 PHE A CA 1
ATOM 3515 C C . PHE A 1 500 ? 13.601 -2.634 -21.879 1.00 97.81 500 PHE A C 1
ATOM 3517 O O . PHE A 1 500 ? 12.716 -3.410 -21.524 1.00 97.81 500 PHE A O 1
ATOM 3524 N N . ILE A 1 501 ? 13.301 -1.412 -22.338 1.00 96.12 501 ILE A N 1
ATOM 3525 C CA . ILE A 1 501 ? 11.922 -0.905 -22.467 1.00 96.12 501 ILE A CA 1
ATOM 3526 C C . ILE A 1 501 ? 11.111 -1.734 -23.478 1.00 96.12 501 ILE A C 1
ATOM 3528 O O . ILE A 1 501 ? 9.918 -1.962 -23.260 1.00 96.12 501 ILE A O 1
ATOM 3532 N N . ALA A 1 502 ? 11.732 -2.199 -24.568 1.00 93.88 502 ALA A N 1
ATOM 3533 C CA . ALA A 1 502 ? 11.088 -3.094 -25.529 1.00 93.88 502 ALA A CA 1
ATOM 3534 C C . ALA A 1 502 ? 10.748 -4.457 -24.896 1.00 93.88 502 ALA A C 1
ATOM 3536 O O . ALA A 1 502 ? 9.598 -4.897 -24.970 1.00 93.88 502 ALA A O 1
ATOM 3537 N N . ASP A 1 503 ? 11.707 -5.076 -24.200 1.00 97.00 503 ASP A N 1
ATOM 3538 C CA . ASP A 1 503 ? 11.503 -6.343 -23.488 1.00 97.00 503 ASP A CA 1
ATOM 3539 C C . ASP A 1 503 ? 10.419 -6.232 -22.409 1.00 97.00 503 ASP A C 1
ATOM 3541 O O . ASP A 1 503 ? 9.552 -7.099 -22.314 1.00 97.00 503 ASP A O 1
ATOM 3545 N N . ALA A 1 504 ? 10.415 -5.145 -21.632 1.00 96.25 504 ALA A N 1
ATOM 3546 C CA . ALA A 1 504 ? 9.426 -4.910 -20.585 1.00 96.25 504 ALA A CA 1
ATOM 3547 C C . ALA A 1 504 ? 8.004 -4.836 -21.156 1.00 96.25 504 ALA A C 1
ATOM 3549 O O . ALA A 1 504 ? 7.080 -5.426 -20.599 1.00 96.25 504 ALA A O 1
ATOM 3550 N N . LYS A 1 505 ? 7.823 -4.173 -22.307 1.00 93.19 505 LYS A N 1
ATOM 3551 C CA . LYS A 1 505 ? 6.534 -4.131 -23.017 1.00 93.19 505 LYS A CA 1
ATOM 3552 C C . LYS A 1 505 ? 6.132 -5.512 -23.551 1.00 93.19 505 LYS A C 1
ATOM 3554 O O . LYS A 1 505 ? 4.969 -5.887 -23.416 1.00 93.19 505 LYS A O 1
ATOM 3559 N N . ALA A 1 506 ? 7.074 -6.293 -24.083 1.00 93.31 506 ALA A N 1
ATOM 3560 C CA . ALA A 1 506 ? 6.816 -7.645 -24.590 1.00 93.31 506 ALA A CA 1
ATOM 3561 C C . ALA A 1 506 ? 6.456 -8.652 -23.477 1.00 93.31 506 ALA A C 1
ATOM 3563 O O . ALA A 1 506 ? 5.508 -9.426 -23.620 1.00 93.31 506 ALA A O 1
ATOM 3564 N N . LEU A 1 507 ? 7.156 -8.616 -22.338 1.00 94.38 507 LEU A N 1
ATOM 3565 C CA . LEU A 1 507 ? 6.798 -9.385 -21.141 1.00 94.38 507 LEU A CA 1
ATOM 3566 C C . LEU A 1 507 ? 5.423 -8.990 -20.601 1.00 94.38 507 LEU A C 1
ATOM 3568 O O . LEU A 1 507 ? 4.621 -9.850 -20.236 1.00 94.38 507 LEU A O 1
ATOM 3572 N N . ARG A 1 508 ? 5.121 -7.692 -20.590 1.00 93.81 508 ARG A N 1
ATOM 3573 C CA . ARG A 1 508 ? 3.843 -7.195 -20.091 1.00 93.81 508 ARG A CA 1
ATOM 3574 C C . ARG A 1 508 ? 2.667 -7.567 -20.991 1.00 93.81 508 ARG A C 1
ATOM 3576 O O . ARG A 1 508 ? 1.610 -7.923 -20.482 1.00 93.81 508 ARG A O 1
ATOM 3583 N N . ALA A 1 509 ? 2.873 -7.615 -22.308 1.00 90.38 509 ALA A N 1
ATOM 3584 C CA . ALA A 1 509 ? 1.911 -8.183 -23.256 1.00 90.38 509 ALA A CA 1
ATOM 3585 C C . ALA A 1 509 ? 1.669 -9.696 -23.043 1.00 90.38 509 ALA A C 1
ATOM 3587 O O . ALA A 1 509 ? 0.584 -10.187 -23.338 1.00 90.38 509 ALA A O 1
ATOM 3588 N N . ARG A 1 510 ? 2.636 -10.428 -22.465 1.00 89.00 510 ARG A N 1
ATOM 3589 C CA . ARG A 1 510 ? 2.467 -11.815 -21.973 1.00 89.00 510 ARG A CA 1
ATOM 3590 C C . ARG A 1 510 ? 1.803 -11.899 -20.585 1.00 89.00 510 ARG A C 1
ATOM 3592 O O . ARG A 1 510 ? 1.670 -12.993 -20.045 1.00 89.00 510 ARG A O 1
ATOM 3599 N N . GLY A 1 511 ? 1.410 -10.774 -19.985 1.00 92.62 511 GLY A N 1
ATOM 3600 C CA . GLY A 1 511 ? 0.791 -10.710 -18.658 1.00 92.62 511 GLY A CA 1
ATOM 3601 C C . GLY A 1 511 ? 1.768 -10.721 -17.475 1.00 92.62 511 GLY A C 1
ATOM 3602 O O . GLY A 1 511 ? 1.317 -10.791 -16.331 1.00 92.62 511 GLY A O 1
ATOM 3603 N N . VAL A 1 512 ? 3.081 -10.626 -17.699 1.00 96.69 512 VAL A N 1
ATOM 3604 C CA . VAL A 1 512 ? 4.071 -10.494 -16.615 1.00 96.69 512 VAL A CA 1
ATOM 3605 C C . VAL A 1 512 ? 4.031 -9.064 -16.067 1.00 96.69 512 VAL A C 1
ATOM 3607 O O . VAL A 1 512 ? 4.067 -8.112 -16.844 1.00 96.69 512 VAL A O 1
ATOM 3610 N N . ARG A 1 513 ? 3.943 -8.888 -14.743 1.00 97.94 513 ARG A N 1
ATOM 3611 C CA . ARG A 1 513 ? 3.937 -7.549 -14.122 1.00 97.94 513 ARG A CA 1
ATOM 3612 C C . ARG A 1 513 ? 5.357 -7.010 -13.959 1.00 97.94 513 ARG A C 1
ATOM 3614 O O . ARG A 1 513 ? 6.242 -7.764 -13.564 1.00 97.94 513 ARG A O 1
ATOM 3621 N N . ILE A 1 514 ? 5.559 -5.714 -14.190 1.00 98.19 514 ILE A N 1
ATOM 3622 C CA . ILE A 1 514 ? 6.847 -5.030 -13.984 1.00 98.19 514 ILE A CA 1
ATOM 3623 C C . ILE A 1 514 ? 6.760 -4.133 -12.741 1.00 98.19 514 ILE A C 1
ATOM 3625 O O . ILE A 1 514 ? 6.057 -3.125 -12.746 1.00 98.19 514 ILE A O 1
ATOM 3629 N N . VAL A 1 515 ? 7.466 -4.491 -11.670 1.00 98.75 515 VAL A N 1
ATOM 3630 C CA . VAL A 1 515 ? 7.433 -3.809 -10.365 1.00 98.75 515 VAL A CA 1
ATOM 3631 C C . VAL A 1 515 ? 8.789 -3.163 -10.084 1.00 98.75 515 VAL A C 1
ATOM 3633 O O . VAL A 1 515 ? 9.832 -3.758 -10.331 1.00 98.75 515 VAL A O 1
ATOM 3636 N N . ALA A 1 516 ? 8.795 -1.936 -9.573 1.00 98.44 516 ALA A N 1
ATOM 3637 C CA . ALA A 1 516 ? 10.013 -1.195 -9.249 1.00 98.44 516 ALA A CA 1
ATOM 3638 C C . ALA A 1 516 ? 10.378 -1.357 -7.760 1.00 98.44 516 ALA A C 1
ATOM 3640 O O . ALA A 1 516 ? 9.659 -0.837 -6.908 1.00 98.44 516 ALA A O 1
ATOM 3641 N N . SER A 1 517 ? 11.471 -2.060 -7.438 1.00 98.62 517 SER A N 1
ATOM 3642 C CA . SER A 1 517 ? 11.902 -2.258 -6.044 1.00 98.62 517 SER A CA 1
ATOM 3643 C C . SER A 1 517 ? 12.774 -1.103 -5.552 1.00 98.62 517 SER A C 1
ATOM 3645 O O . SER A 1 517 ? 13.592 -0.559 -6.293 1.00 98.62 517 SER A O 1
ATOM 3647 N N . VAL A 1 518 ? 12.557 -0.679 -4.311 1.00 97.50 518 VAL A N 1
ATOM 3648 C CA . VAL A 1 518 ? 13.063 0.569 -3.729 1.00 97.50 518 VAL A CA 1
ATOM 3649 C C . VAL A 1 518 ? 14.004 0.252 -2.574 1.00 97.50 518 VAL A C 1
ATOM 3651 O O . VAL A 1 518 ? 13.571 -0.335 -1.585 1.00 97.50 518 VAL A O 1
ATOM 3654 N N . GLY A 1 519 ? 15.248 0.735 -2.655 1.00 93.75 519 GLY A N 1
ATOM 3655 C CA . GLY A 1 519 ? 16.271 0.502 -1.635 1.00 93.75 519 GLY A CA 1
ATOM 3656 C C . GLY A 1 519 ? 17.356 -0.467 -2.100 1.00 93.75 519 GLY A C 1
ATOM 3657 O O . GLY A 1 519 ? 18.209 -0.087 -2.903 1.00 93.75 519 GLY A O 1
ATOM 3658 N N . GLY A 1 520 ? 17.345 -1.680 -1.556 1.00 87.81 520 GLY A N 1
ATOM 3659 C CA . GLY A 1 520 ? 18.454 -2.628 -1.537 1.00 87.81 520 GLY A CA 1
ATOM 3660 C C . GLY A 1 520 ? 19.444 -2.351 -0.404 1.00 87.81 520 GLY A C 1
ATOM 3661 O O . GLY A 1 520 ? 19.442 -1.270 0.197 1.00 87.81 520 GLY A O 1
ATOM 3662 N N . ALA A 1 521 ? 20.326 -3.315 -0.131 1.00 78.00 521 ALA A N 1
ATOM 3663 C CA . ALA A 1 521 ? 21.390 -3.189 0.865 1.00 78.00 521 ALA A CA 1
ATOM 3664 C C . ALA A 1 521 ? 22.279 -1.956 0.601 1.00 78.00 521 ALA A C 1
ATOM 3666 O O . ALA A 1 521 ? 22.962 -1.864 -0.419 1.00 78.00 521 ALA A O 1
ATOM 3667 N N . GLY A 1 522 ? 22.253 -0.986 1.522 1.00 74.62 522 GLY A N 1
ATOM 3668 C CA . GLY A 1 522 ? 22.978 0.286 1.387 1.00 74.62 522 GLY A CA 1
ATOM 3669 C C . GLY A 1 522 ? 22.333 1.317 0.444 1.00 74.62 522 GLY A C 1
ATOM 3670 O O . GLY A 1 522 ? 22.876 2.408 0.277 1.00 74.62 522 GLY A O 1
ATOM 3671 N N . GLY A 1 523 ? 21.170 1.018 -0.143 1.00 80.50 523 GLY A N 1
ATOM 3672 C CA . GLY A 1 523 ? 20.441 1.923 -1.028 1.00 80.50 523 GLY A CA 1
ATOM 3673 C C . GLY A 1 523 ? 19.758 3.069 -0.278 1.00 80.50 523 GLY A C 1
ATOM 3674 O O . GLY A 1 523 ? 18.813 2.865 0.486 1.00 80.50 523 GLY A O 1
ATOM 3675 N N . HIS A 1 524 ? 20.206 4.302 -0.520 1.00 85.81 524 HIS A N 1
ATOM 3676 C CA . HIS A 1 524 ? 19.608 5.497 0.079 1.00 85.81 524 HIS A CA 1
ATOM 3677 C C . HIS A 1 524 ? 18.405 6.010 -0.730 1.00 85.81 524 HIS A C 1
ATOM 3679 O O . HIS A 1 524 ? 18.513 6.230 -1.937 1.00 85.81 524 HIS A O 1
ATOM 3685 N N . VAL A 1 525 ? 17.289 6.298 -0.050 1.00 91.94 525 VAL A N 1
ATOM 3686 C CA . VAL A 1 525 ? 16.125 7.022 -0.596 1.00 91.94 525 VAL A CA 1
ATOM 3687 C C . VAL A 1 525 ? 15.551 7.981 0.448 1.00 91.94 525 VAL A C 1
ATOM 3689 O O . VAL A 1 525 ? 15.508 7.661 1.632 1.00 91.94 525 VAL A O 1
ATOM 3692 N N . ASN A 1 526 ? 15.065 9.152 0.029 1.00 89.56 526 ASN A N 1
ATOM 3693 C CA . ASN A 1 526 ? 14.482 10.129 0.954 1.00 89.56 526 ASN A CA 1
ATOM 3694 C C . ASN A 1 526 ? 12.954 9.981 1.053 1.00 89.56 526 ASN A C 1
ATOM 3696 O O . ASN A 1 526 ? 12.208 10.513 0.231 1.00 89.56 526 ASN A O 1
ATOM 3700 N N . LEU A 1 527 ? 12.474 9.283 2.085 1.00 88.81 527 LEU A N 1
ATOM 3701 C CA . LEU A 1 527 ? 11.033 9.090 2.301 1.00 88.81 527 LEU A CA 1
ATOM 3702 C C . LEU A 1 527 ? 10.327 10.342 2.848 1.00 88.81 527 LEU A C 1
ATOM 3704 O O . LEU A 1 527 ? 9.133 10.522 2.607 1.00 88.81 527 LEU A O 1
ATOM 3708 N N . ALA A 1 528 ? 11.053 11.238 3.524 1.00 86.25 528 ALA A N 1
ATOM 3709 C CA . ALA A 1 528 ? 10.494 12.494 4.019 1.00 86.25 528 ALA A CA 1
ATOM 3710 C C . ALA A 1 528 ? 10.163 13.462 2.865 1.00 86.25 528 ALA A C 1
ATOM 3712 O O . ALA A 1 528 ? 9.178 14.202 2.934 1.00 86.25 528 ALA A O 1
ATOM 3713 N N . ASN A 1 529 ? 10.924 13.413 1.764 1.00 85.62 529 ASN A N 1
ATOM 3714 C CA . ASN A 1 529 ? 10.674 14.178 0.536 1.00 85.62 529 ASN A CA 1
ATOM 3715 C C . ASN A 1 529 ? 9.617 13.504 -0.368 1.00 85.62 529 ASN A C 1
ATOM 3717 O O . ASN A 1 529 ? 9.838 13.202 -1.541 1.00 85.62 529 ASN A O 1
ATOM 3721 N N . ARG A 1 530 ? 8.438 13.233 0.205 1.00 84.81 530 ARG A N 1
ATOM 3722 C CA . ARG A 1 530 ? 7.423 12.323 -0.357 1.00 84.81 530 ARG A CA 1
ATOM 3723 C C . ARG A 1 530 ? 6.964 12.635 -1.789 1.00 84.81 530 ARG A C 1
ATOM 3725 O O . ARG A 1 530 ? 6.685 11.708 -2.545 1.00 84.81 530 ARG A O 1
ATOM 3732 N N . GLU A 1 531 ? 6.832 13.910 -2.167 1.00 81.56 531 GLU A N 1
ATOM 3733 C CA . GLU A 1 531 ? 6.415 14.277 -3.535 1.00 81.56 531 GLU A CA 1
ATOM 3734 C C . GLU A 1 531 ? 7.567 14.094 -4.538 1.00 81.56 531 GLU A C 1
ATOM 3736 O O . GLU A 1 531 ? 7.312 13.604 -5.634 1.00 81.56 531 GLU A O 1
ATOM 3741 N N . ALA A 1 532 ? 8.827 14.373 -4.171 1.00 77.94 532 ALA A N 1
ATOM 3742 C CA . ALA A 1 532 ? 9.977 14.046 -5.024 1.00 77.94 532 ALA A CA 1
ATOM 3743 C C . ALA A 1 532 ? 10.139 12.526 -5.178 1.00 77.94 532 ALA A C 1
ATOM 3745 O O . ALA A 1 532 ? 10.369 12.037 -6.284 1.00 77.94 532 ALA A O 1
ATOM 3746 N N . PHE A 1 533 ? 9.905 11.761 -4.104 1.00 95.00 533 PHE A N 1
ATOM 3747 C CA . PHE A 1 533 ? 9.848 10.302 -4.175 1.00 95.00 533 PHE A CA 1
ATOM 3748 C C . PHE A 1 533 ? 8.852 9.829 -5.248 1.00 95.00 533 PHE A C 1
ATOM 3750 O O . PHE A 1 533 ? 9.186 9.041 -6.135 1.00 95.00 533 PHE A O 1
ATOM 3757 N N . VAL A 1 534 ? 7.626 10.356 -5.201 1.00 87.94 534 VAL A N 1
ATOM 3758 C CA . VAL A 1 534 ? 6.570 10.042 -6.172 1.00 87.94 534 VAL A CA 1
ATOM 3759 C C . VAL A 1 534 ? 6.928 10.519 -7.583 1.00 87.94 534 VAL A C 1
ATOM 3761 O O . VAL A 1 534 ? 6.669 9.794 -8.541 1.00 87.94 534 VAL A O 1
ATOM 3764 N N . GLN A 1 535 ? 7.562 11.684 -7.735 1.00 82.12 535 GLN A N 1
ATOM 3765 C CA . GLN A 1 535 ? 8.048 12.177 -9.029 1.00 82.12 535 GLN A CA 1
ATOM 3766 C C . GLN A 1 535 ? 9.105 11.250 -9.644 1.00 82.12 535 GLN A C 1
ATOM 3768 O O . GLN A 1 535 ? 9.054 11.013 -10.850 1.00 82.12 535 GLN A O 1
ATOM 3773 N N . GLY A 1 536 ? 10.008 10.671 -8.846 1.00 86.00 536 GLY A N 1
ATOM 3774 C CA . GLY A 1 536 ? 10.989 9.682 -9.309 1.00 86.00 536 GLY A CA 1
ATOM 3775 C C . GLY A 1 536 ? 10.333 8.419 -9.876 1.00 86.00 536 GLY A C 1
ATOM 3776 O O . GLY A 1 536 ? 10.551 8.062 -11.037 1.00 86.00 536 GLY A O 1
ATOM 3777 N N . VAL A 1 537 ? 9.422 7.807 -9.109 1.00 94.25 537 VAL A N 1
ATOM 3778 C CA . VAL A 1 537 ? 8.640 6.634 -9.552 1.00 94.25 537 VAL A CA 1
ATOM 3779 C C . VAL A 1 537 ? 7.814 6.946 -10.810 1.00 94.25 537 VAL A C 1
ATOM 3781 O O . VAL A 1 537 ? 7.792 6.152 -11.751 1.00 94.25 537 VAL A O 1
ATOM 3784 N N . MET A 1 538 ? 7.165 8.113 -10.871 1.00 90.00 538 MET A N 1
ATOM 3785 C CA . MET A 1 538 ? 6.378 8.524 -12.040 1.00 90.00 538 MET A CA 1
ATOM 3786 C C . MET A 1 538 ? 7.248 8.832 -13.269 1.00 90.00 538 MET A C 1
ATOM 3788 O O . MET A 1 538 ? 6.823 8.552 -14.389 1.00 90.00 538 MET A O 1
ATOM 3792 N N . SER A 1 539 ? 8.472 9.334 -13.079 1.00 88.88 539 SER A N 1
ATOM 3793 C CA . SER A 1 539 ? 9.440 9.563 -14.163 1.00 88.88 539 SER A CA 1
ATOM 3794 C C . SER A 1 539 ? 9.937 8.250 -14.768 1.00 88.88 539 SER A C 1
ATOM 3796 O O . SER A 1 539 ? 10.086 8.152 -15.985 1.00 88.88 539 SER A O 1
ATOM 3798 N N . LEU A 1 540 ? 10.121 7.207 -13.949 1.00 91.50 540 LEU A N 1
ATOM 3799 C CA . LEU A 1 540 ? 10.388 5.862 -14.461 1.00 91.50 540 LEU A CA 1
ATOM 3800 C C . LEU A 1 540 ? 9.157 5.272 -15.168 1.00 91.50 540 LEU A C 1
ATOM 3802 O O . LEU A 1 540 ? 9.298 4.666 -16.229 1.00 91.50 540 LEU A O 1
ATOM 3806 N N . ASN A 1 541 ? 7.950 5.509 -14.642 1.00 88.50 541 ASN A N 1
ATOM 3807 C CA . ASN A 1 541 ? 6.705 5.056 -15.268 1.00 88.50 541 ASN A CA 1
ATOM 3808 C C . ASN A 1 541 ? 6.397 5.726 -16.625 1.00 88.50 541 ASN A C 1
ATOM 3810 O O . ASN A 1 541 ? 5.640 5.187 -17.428 1.00 88.50 541 ASN A O 1
ATOM 3814 N N . ALA A 1 542 ? 6.976 6.893 -16.917 1.00 85.88 542 ALA A N 1
ATOM 3815 C CA . ALA A 1 542 ? 6.885 7.496 -18.249 1.00 85.88 542 ALA A CA 1
ATOM 3816 C C . ALA A 1 542 ? 7.664 6.696 -19.319 1.00 85.88 542 ALA A C 1
ATOM 3818 O O . ALA A 1 542 ? 7.396 6.836 -20.512 1.00 85.88 542 ALA A O 1
ATOM 3819 N N . LYS A 1 543 ? 8.617 5.850 -18.897 1.00 86.81 543 LYS A N 1
ATOM 3820 C CA . LYS A 1 543 ? 9.459 5.002 -19.758 1.00 86.81 543 LYS A CA 1
ATOM 3821 C C . LYS A 1 543 ? 9.011 3.538 -19.750 1.00 86.81 543 LYS A C 1
ATOM 3823 O O . LYS A 1 543 ? 8.835 2.927 -20.807 1.00 86.81 543 LYS A O 1
ATOM 3828 N N . LEU A 1 544 ? 8.844 2.981 -18.550 1.00 90.06 544 LEU A N 1
ATOM 3829 C CA . LEU A 1 544 ? 8.431 1.603 -18.300 1.00 90.06 544 LEU A CA 1
ATOM 3830 C C . LEU A 1 544 ? 6.952 1.540 -17.915 1.00 90.06 544 LEU A C 1
ATOM 3832 O O . LEU A 1 544 ? 6.509 2.350 -17.107 1.00 90.06 544 LEU A O 1
ATOM 3836 N N . PRO A 1 545 ? 6.191 0.547 -18.399 1.00 82.88 545 PRO A N 1
ATOM 3837 C CA . PRO A 1 545 ? 4.807 0.354 -17.985 1.00 82.88 545 PRO A CA 1
ATOM 3838 C C . PRO A 1 545 ? 4.760 -0.303 -16.593 1.00 82.88 545 PRO A C 1
ATOM 3840 O O . PRO A 1 545 ? 4.528 -1.504 -16.480 1.00 82.88 545 PRO A O 1
ATOM 3843 N N . LEU A 1 546 ? 5.041 0.465 -15.533 1.00 95.00 546 LEU A N 1
ATOM 3844 C CA . LEU A 1 546 ? 5.142 -0.072 -14.175 1.00 95.00 546 LEU A CA 1
ATOM 3845 C C . LEU A 1 546 ? 3.768 -0.480 -13.642 1.00 95.00 546 LEU A C 1
ATOM 3847 O O . LEU A 1 546 ? 2.818 0.309 -13.644 1.00 95.00 546 LEU A O 1
ATOM 3851 N N . ASP A 1 547 ? 3.707 -1.693 -13.110 1.00 98.00 547 ASP A N 1
ATOM 3852 C CA . ASP A 1 547 ? 2.547 -2.301 -12.468 1.00 98.00 547 ASP A CA 1
ATOM 3853 C C . ASP A 1 547 ? 2.575 -2.161 -10.940 1.00 98.00 547 ASP A C 1
ATOM 3855 O O . ASP A 1 547 ? 1.569 -2.437 -10.296 1.00 98.00 547 ASP A O 1
ATOM 3859 N N . GLY A 1 548 ? 3.685 -1.707 -10.346 1.00 98.31 548 GLY A N 1
ATOM 3860 C CA . GLY A 1 548 ? 3.778 -1.446 -8.907 1.00 98.31 548 GLY A CA 1
ATOM 3861 C C . GLY A 1 548 ? 5.127 -0.910 -8.427 1.00 98.31 548 GLY A C 1
ATOM 3862 O O . GLY A 1 548 ? 6.062 -0.754 -9.217 1.00 98.31 548 GLY A O 1
ATOM 3863 N N . ILE A 1 549 ? 5.227 -0.685 -7.114 1.00 98.69 549 ILE A N 1
ATOM 3864 C CA . ILE A 1 549 ? 6.497 -0.607 -6.381 1.00 98.69 549 ILE A CA 1
ATOM 3865 C C . ILE A 1 549 ? 6.604 -1.708 -5.325 1.00 98.69 549 ILE A C 1
ATOM 3867 O O . ILE A 1 549 ? 5.604 -2.187 -4.786 1.00 98.69 549 ILE A O 1
ATOM 3871 N N . ASP A 1 550 ? 7.842 -2.038 -4.997 1.00 98.81 550 ASP A N 1
ATOM 3872 C CA . ASP A 1 550 ? 8.223 -2.929 -3.915 1.00 98.81 550 ASP A CA 1
ATOM 3873 C C . ASP A 1 550 ? 9.123 -2.173 -2.925 1.00 98.81 550 ASP A C 1
ATOM 3875 O O . ASP A 1 550 ? 10.003 -1.418 -3.337 1.00 98.81 550 ASP A O 1
ATOM 3879 N N . TRP A 1 551 ? 8.874 -2.316 -1.625 1.00 98.19 551 TRP A N 1
ATOM 3880 C CA . TRP A 1 551 ? 9.689 -1.695 -0.580 1.00 98.19 551 TRP A CA 1
ATOM 3881 C C . TRP A 1 551 ? 10.686 -2.717 -0.027 1.00 98.19 551 TRP A C 1
ATOM 3883 O O . TRP A 1 551 ? 10.282 -3.635 0.691 1.00 98.19 551 TRP A O 1
ATOM 3893 N N . ASP A 1 552 ? 11.967 -2.507 -0.322 1.00 96.94 552 ASP A N 1
ATOM 3894 C CA . ASP A 1 552 ? 13.089 -3.386 0.033 1.00 96.94 552 ASP A CA 1
ATOM 3895 C C . ASP A 1 552 ? 14.249 -2.553 0.611 1.00 96.94 552 ASP A C 1
ATOM 3897 O O . ASP A 1 552 ? 15.391 -2.577 0.165 1.00 96.94 552 ASP A O 1
ATOM 3901 N N . ILE A 1 553 ? 13.929 -1.678 1.565 1.00 93.00 553 ILE A N 1
ATOM 3902 C CA . ILE A 1 553 ? 14.884 -0.755 2.182 1.00 93.00 553 ILE A CA 1
ATOM 3903 C C . ILE A 1 553 ? 15.644 -1.478 3.300 1.00 93.00 553 ILE A C 1
ATOM 3905 O O . ILE A 1 553 ? 15.071 -1.838 4.335 1.00 93.00 553 ILE A O 1
ATOM 3909 N N . GLU A 1 554 ? 16.952 -1.629 3.090 1.00 80.12 554 GLU A N 1
ATOM 3910 C CA . GLU A 1 554 ? 17.893 -2.319 3.972 1.00 80.12 554 GLU A CA 1
ATOM 3911 C C . GLU A 1 554 ? 19.081 -1.404 4.325 1.00 80.12 554 GLU A C 1
ATOM 3913 O O . GLU A 1 554 ? 20.129 -1.401 3.674 1.00 80.12 554 GLU A O 1
ATOM 3918 N N . GLY A 1 555 ? 18.919 -0.579 5.364 1.00 69.31 555 GLY A N 1
ATOM 3919 C CA . GLY A 1 555 ? 19.966 0.342 5.806 1.00 69.31 555 GLY A CA 1
ATOM 3920 C C . GLY A 1 555 ? 19.495 1.361 6.842 1.00 69.31 555 GLY A C 1
ATOM 3921 O O . GLY A 1 555 ? 18.493 1.165 7.521 1.00 69.31 555 GLY A O 1
ATOM 3922 N N . SER A 1 556 ? 20.225 2.472 6.953 1.00 66.00 556 SER A N 1
ATOM 3923 C CA . SER A 1 556 ? 19.953 3.565 7.901 1.00 66.00 556 SER A CA 1
ATOM 3924 C C . SER A 1 556 ? 18.833 4.529 7.475 1.00 66.00 556 SER A C 1
ATOM 3926 O O . SER A 1 556 ? 18.485 5.425 8.243 1.00 66.00 556 SER A O 1
ATOM 3928 N N . THR A 1 557 ? 18.264 4.354 6.278 1.00 75.12 557 THR A N 1
ATOM 3929 C CA . THR A 1 557 ? 17.111 5.110 5.761 1.00 75.12 557 THR A CA 1
ATOM 3930 C C . THR A 1 557 ? 15.886 4.938 6.681 1.00 75.12 557 THR A C 1
ATOM 3932 O O . THR A 1 557 ? 15.348 3.833 6.750 1.00 75.12 557 THR A O 1
ATOM 3935 N N . PRO A 1 558 ? 15.389 5.988 7.369 1.00 75.19 558 PRO A N 1
ATOM 3936 C CA . PRO A 1 558 ? 14.304 5.828 8.340 1.00 75.19 558 PRO A CA 1
ATOM 3937 C C . PRO A 1 558 ? 12.956 5.499 7.679 1.00 75.19 558 PRO A C 1
ATOM 3939 O O . PRO A 1 558 ? 12.371 6.336 6.988 1.00 75.19 558 PRO A O 1
ATOM 3942 N N . MET A 1 559 ? 12.406 4.311 7.944 1.00 83.94 559 MET A N 1
ATOM 3943 C CA . MET A 1 559 ? 11.117 3.864 7.398 1.00 83.94 559 MET A CA 1
ATOM 3944 C C . MET A 1 559 ? 9.914 4.349 8.213 1.00 83.94 559 MET A C 1
ATOM 3946 O O . MET A 1 559 ? 9.068 3.576 8.667 1.00 83.94 559 MET A O 1
ATOM 3950 N N . ALA A 1 560 ? 9.786 5.668 8.369 1.00 84.25 560 ALA A N 1
ATOM 3951 C CA . ALA A 1 560 ? 8.634 6.254 9.041 1.00 84.25 560 ALA A CA 1
ATOM 3952 C C . ALA A 1 560 ? 7.325 5.819 8.350 1.00 84.25 560 ALA A C 1
ATOM 3954 O O . ALA A 1 560 ? 7.015 6.230 7.232 1.00 84.25 560 ALA A O 1
ATOM 3955 N N . ALA A 1 561 ? 6.518 4.998 9.032 1.00 83.94 561 ALA A N 1
ATOM 3956 C CA . ALA A 1 561 ? 5.331 4.365 8.447 1.00 83.94 561 ALA A CA 1
ATOM 3957 C C . ALA A 1 561 ? 4.331 5.362 7.827 1.00 83.94 561 ALA A C 1
ATOM 3959 O O . ALA A 1 561 ? 3.645 5.041 6.859 1.00 83.94 561 ALA A O 1
ATOM 3960 N N . ALA A 1 562 ? 4.271 6.590 8.353 1.00 81.38 562 ALA A N 1
ATOM 3961 C CA . ALA A 1 562 ? 3.445 7.667 7.813 1.00 81.38 562 ALA A CA 1
ATOM 3962 C C . ALA A 1 562 ? 3.899 8.154 6.421 1.00 81.38 562 ALA A C 1
ATOM 3964 O O . ALA A 1 562 ? 3.057 8.614 5.649 1.00 81.38 562 ALA A O 1
ATOM 3965 N N . ASP A 1 563 ? 5.190 8.051 6.098 1.00 90.69 563 ASP A N 1
ATOM 3966 C CA . ASP A 1 563 ? 5.744 8.365 4.779 1.00 90.69 563 ASP A CA 1
ATOM 3967 C C . ASP A 1 563 ? 5.431 7.230 3.802 1.00 90.69 563 ASP A C 1
ATOM 3969 O O . ASP A 1 563 ? 4.781 7.464 2.784 1.00 90.69 563 ASP A O 1
ATOM 3973 N N . VAL A 1 564 ? 5.766 5.986 4.169 1.00 93.69 564 VAL A N 1
ATOM 3974 C CA . VAL A 1 564 ? 5.506 4.780 3.358 1.00 93.69 564 VAL A CA 1
ATOM 3975 C C . VAL A 1 564 ? 4.019 4.639 3.009 1.00 93.69 564 VAL A C 1
ATOM 3977 O O . VAL A 1 564 ? 3.669 4.418 1.848 1.00 93.69 564 VAL A O 1
ATOM 3980 N N . VAL A 1 565 ? 3.118 4.829 3.983 1.00 87.19 565 VAL A N 1
ATOM 3981 C CA . VAL A 1 565 ? 1.661 4.786 3.760 1.00 87.19 565 VAL A CA 1
ATOM 3982 C C . VAL A 1 565 ? 1.185 5.955 2.896 1.00 87.19 565 VAL A C 1
ATOM 3984 O O . VAL A 1 565 ? 0.322 5.754 2.040 1.00 87.19 565 VAL A O 1
ATOM 3987 N N . TRP A 1 566 ? 1.727 7.165 3.069 1.00 93.88 566 TRP A N 1
ATOM 3988 C CA . TRP A 1 566 ? 1.357 8.302 2.220 1.00 93.88 566 TRP A CA 1
ATOM 3989 C C . TRP A 1 566 ? 1.796 8.073 0.770 1.00 93.88 566 TRP A C 1
ATOM 3991 O O . TRP A 1 566 ? 0.974 8.215 -0.132 1.00 93.88 566 TRP A O 1
ATOM 4001 N N . ILE A 1 567 ? 3.047 7.653 0.548 1.00 93.44 567 ILE A N 1
ATOM 4002 C CA . ILE A 1 567 ? 3.622 7.422 -0.786 1.00 93.44 567 ILE A CA 1
ATOM 4003 C C . ILE A 1 567 ? 2.856 6.306 -1.499 1.00 93.44 567 ILE A C 1
ATOM 4005 O O . ILE A 1 567 ? 2.383 6.497 -2.617 1.00 93.44 567 ILE A O 1
ATOM 4009 N N . SER A 1 568 ? 2.640 5.176 -0.823 1.00 96.44 568 SER A N 1
ATOM 4010 C CA . SER A 1 568 ? 1.915 4.029 -1.383 1.00 96.44 568 SER A CA 1
ATOM 4011 C C . SER A 1 568 ? 0.487 4.400 -1.809 1.00 96.44 568 SER A C 1
ATOM 4013 O O . SER A 1 568 ? 0.047 4.068 -2.911 1.00 96.44 568 SER A O 1
ATOM 4015 N N . LYS A 1 569 ? -0.231 5.173 -0.980 1.00 92.06 569 LYS A N 1
ATOM 4016 C CA . LYS A 1 569 ? -1.569 5.684 -1.321 1.00 92.06 569 LYS A CA 1
ATOM 4017 C C . LYS A 1 569 ? -1.535 6.743 -2.419 1.00 92.06 569 LYS A C 1
ATOM 4019 O O . LYS A 1 569 ? -2.460 6.781 -3.226 1.00 92.06 569 LYS A O 1
ATOM 4024 N N . ARG A 1 570 ? -0.500 7.585 -2.482 1.00 91.88 570 ARG A N 1
ATOM 4025 C CA . ARG A 1 570 ? -0.323 8.593 -3.538 1.00 91.88 570 ARG A CA 1
ATOM 4026 C C . ARG A 1 570 ? -0.088 7.927 -4.893 1.00 91.88 570 ARG A C 1
ATOM 4028 O O . ARG A 1 570 ? -0.721 8.332 -5.862 1.00 91.88 570 ARG A O 1
ATOM 4035 N N . LEU A 1 571 ? 0.717 6.866 -4.944 1.00 87.31 571 LEU A N 1
ATOM 4036 C CA . LEU A 1 571 ? 0.950 6.078 -6.156 1.00 87.31 571 LEU A CA 1
ATOM 4037 C C . LEU A 1 571 ? -0.323 5.346 -6.613 1.00 87.31 571 LEU A C 1
ATOM 4039 O O . LEU A 1 571 ? -0.744 5.560 -7.747 1.00 87.31 571 LEU A O 1
ATOM 4043 N N . LYS A 1 572 ? -1.034 4.626 -5.727 1.00 89.56 572 LYS A N 1
ATOM 4044 C CA . LYS A 1 572 ? -2.365 4.056 -6.052 1.00 89.56 572 LYS A CA 1
ATOM 4045 C C . LYS A 1 572 ? -3.416 5.115 -6.444 1.00 89.56 572 LYS A C 1
ATOM 4047 O O . LYS A 1 572 ? -4.347 4.816 -7.184 1.00 89.56 572 LYS A O 1
ATOM 4052 N N . THR A 1 573 ? -3.284 6.363 -5.983 1.00 82.44 573 THR A N 1
ATOM 4053 C CA . THR A 1 573 ? -4.142 7.486 -6.426 1.00 82.44 573 THR A CA 1
ATOM 4054 C C . THR A 1 573 ? -3.778 7.982 -7.830 1.00 82.44 573 THR A C 1
ATOM 4056 O O . THR A 1 573 ? -4.663 8.369 -8.584 1.00 82.44 573 THR A O 1
ATOM 4059 N N . LEU A 1 574 ? -2.490 7.986 -8.189 1.00 77.44 574 LEU A N 1
ATOM 4060 C CA . LEU A 1 574 ? -1.991 8.461 -9.488 1.00 77.44 574 LEU A CA 1
ATOM 4061 C C . LEU A 1 574 ? -2.054 7.404 -10.600 1.00 77.44 574 LEU A C 1
ATOM 4063 O O . LEU A 1 574 ? -2.059 7.764 -11.773 1.00 77.44 574 LEU A O 1
ATOM 4067 N N . ARG A 1 575 ? -2.060 6.118 -10.238 1.00 84.81 575 ARG A N 1
ATOM 4068 C CA . ARG A 1 575 ? -1.969 4.982 -11.169 1.00 84.81 575 ARG A CA 1
ATOM 4069 C C . ARG A 1 575 ? -3.162 4.027 -11.120 1.00 84.81 575 ARG A C 1
ATOM 4071 O O . ARG A 1 575 ? -3.223 3.126 -11.940 1.00 84.81 575 ARG A O 1
ATOM 4078 N N . GLY A 1 576 ? -4.104 4.214 -10.197 1.00 81.56 576 GLY A N 1
ATOM 4079 C CA . GLY A 1 576 ? -5.205 3.277 -9.960 1.00 81.56 576 GLY A CA 1
ATOM 4080 C C . GLY A 1 576 ? -4.885 2.257 -8.863 1.00 81.56 576 GLY A C 1
ATOM 4081 O O . GLY A 1 576 ? -3.729 2.048 -8.489 1.00 81.56 576 GLY A O 1
ATOM 4082 N N . GLN A 1 577 ? -5.930 1.630 -8.312 1.00 84.75 577 GLN A N 1
ATOM 4083 C CA . GLN A 1 577 ? -5.794 0.721 -7.163 1.00 84.75 577 GLN A CA 1
ATOM 4084 C C . GLN A 1 577 ? -5.008 -0.555 -7.486 1.00 84.75 577 GLN A C 1
ATOM 4086 O O . GLN A 1 577 ? -4.415 -1.133 -6.578 1.00 84.75 577 GLN A O 1
ATOM 4091 N N . ASP A 1 578 ? -4.939 -0.934 -8.761 1.00 91.44 578 ASP A N 1
ATOM 4092 C CA . ASP A 1 578 ? -4.199 -2.098 -9.251 1.00 91.44 578 ASP A CA 1
ATOM 4093 C C . ASP A 1 578 ? -2.674 -1.904 -9.249 1.00 91.44 578 ASP A C 1
ATOM 4095 O O . ASP A 1 578 ? -1.942 -2.888 -9.342 1.00 91.44 578 ASP A O 1
ATOM 4099 N N . PHE A 1 579 ? -2.182 -0.667 -9.067 1.00 96.31 579 PHE A N 1
ATOM 4100 C CA . PHE A 1 579 ? -0.754 -0.393 -8.892 1.00 96.31 579 PHE A CA 1
ATOM 4101 C C . PHE A 1 579 ? -0.238 -1.045 -7.605 1.00 96.31 579 PHE A C 1
ATOM 4103 O O . PHE A 1 579 ? -0.559 -0.590 -6.503 1.00 96.31 579 PHE A O 1
ATOM 4110 N N . ALA A 1 580 ? 0.531 -2.120 -7.737 1.00 98.50 580 ALA A N 1
ATOM 4111 C CA . ALA A 1 580 ? 0.937 -2.965 -6.629 1.00 98.50 580 ALA A CA 1
ATOM 4112 C C . ALA A 1 580 ? 1.845 -2.226 -5.636 1.00 98.50 580 ALA A C 1
ATOM 4114 O O . ALA A 1 580 ? 2.715 -1.449 -6.025 1.00 98.50 580 ALA A O 1
ATOM 4115 N N . ILE A 1 581 ? 1.656 -2.510 -4.352 1.00 98.81 581 ILE A N 1
ATOM 4116 C CA . ILE A 1 581 ? 2.541 -2.115 -3.260 1.00 98.81 581 ILE A CA 1
ATOM 4117 C C . ILE A 1 581 ? 2.948 -3.392 -2.528 1.00 98.81 581 ILE A C 1
ATOM 4119 O O . ILE A 1 581 ? 2.128 -4.023 -1.843 1.00 98.81 581 ILE A O 1
ATOM 4123 N N . THR A 1 582 ? 4.210 -3.776 -2.684 1.00 98.81 582 THR A N 1
ATOM 4124 C CA . THR A 1 582 ? 4.779 -4.962 -2.040 1.00 98.81 582 THR A CA 1
ATOM 4125 C C . THR A 1 582 ? 5.858 -4.597 -1.019 1.00 98.81 582 THR A C 1
ATOM 4127 O O . THR A 1 582 ? 6.289 -3.447 -0.942 1.00 98.81 582 THR A O 1
ATOM 4130 N N . LEU A 1 583 ? 6.198 -5.542 -0.143 1.00 98.75 583 LEU A N 1
ATOM 4131 C CA . LEU A 1 583 ? 7.126 -5.373 0.976 1.00 98.75 583 LEU A CA 1
ATOM 4132 C C . LEU A 1 583 ? 8.060 -6.592 1.049 1.00 98.75 583 LEU A C 1
ATOM 4134 O O . LEU A 1 583 ? 7.556 -7.722 1.118 1.00 98.75 583 LEU A O 1
ATOM 4138 N N . ALA A 1 584 ? 9.371 -6.367 1.133 1.00 98.19 584 ALA A N 1
ATOM 4139 C CA . ALA A 1 584 ? 10.400 -7.410 1.127 1.00 98.19 584 ALA A CA 1
ATOM 4140 C C . ALA A 1 584 ? 11.310 -7.423 2.386 1.00 98.19 584 ALA A C 1
ATOM 4142 O O . ALA A 1 584 ? 12.528 -7.432 2.269 1.00 98.19 584 ALA A O 1
ATOM 4143 N N . PRO A 1 585 ? 10.772 -7.432 3.624 1.00 96.38 585 PRO A N 1
ATOM 4144 C CA . PRO A 1 585 ? 11.600 -7.359 4.831 1.00 96.38 585 PRO A CA 1
ATOM 4145 C C . PRO A 1 585 ? 12.616 -8.493 4.974 1.00 96.38 585 PRO A C 1
ATOM 4147 O O . PRO A 1 585 ? 12.272 -9.663 4.804 1.00 96.38 585 PRO A O 1
ATOM 4150 N N . ASN A 1 586 ? 13.809 -8.158 5.455 1.00 93.88 586 ASN A N 1
ATOM 4151 C CA . ASN A 1 586 ? 14.803 -9.112 5.927 1.00 93.88 586 ASN A CA 1
ATOM 4152 C C . ASN A 1 586 ? 14.513 -9.581 7.371 1.00 93.88 586 ASN A C 1
ATOM 4154 O O . ASN A 1 586 ? 13.609 -9.094 8.062 1.00 93.88 586 ASN A O 1
ATOM 4158 N N . GLY A 1 587 ? 15.301 -10.540 7.868 1.00 90.19 587 GLY A N 1
ATOM 4159 C CA . GLY A 1 587 ? 15.127 -11.107 9.213 1.00 90.19 587 GLY A CA 1
ATOM 4160 C C . GLY A 1 587 ? 15.298 -10.119 10.383 1.00 90.19 587 GLY A C 1
ATOM 4161 O O . GLY A 1 587 ? 14.815 -10.404 11.484 1.00 90.19 587 GLY A O 1
ATOM 4162 N N . SER A 1 588 ? 15.945 -8.969 10.159 1.00 90.50 588 SER A N 1
ATOM 4163 C CA . SER A 1 588 ? 16.200 -7.928 11.166 1.00 90.50 588 SER A CA 1
ATOM 4164 C C . SER A 1 588 ? 15.113 -6.843 11.200 1.00 90.50 588 SER A C 1
ATOM 4166 O O . SER A 1 588 ? 14.652 -6.478 12.283 1.00 90.50 588 SER A O 1
ATOM 4168 N N . ASN A 1 589 ? 14.640 -6.376 10.037 1.00 91.81 589 ASN A N 1
ATOM 4169 C CA . ASN A 1 589 ? 13.684 -5.267 9.919 1.00 91.81 589 ASN A CA 1
ATOM 4170 C C . ASN A 1 589 ? 12.203 -5.718 9.890 1.00 91.81 589 ASN A C 1
ATOM 4172 O O . ASN A 1 589 ? 11.304 -4.892 10.055 1.00 91.81 589 ASN A O 1
ATOM 4176 N N . ILE A 1 590 ? 11.927 -7.028 9.794 1.00 92.88 590 ILE A N 1
ATOM 4177 C CA . ILE A 1 590 ? 10.575 -7.625 9.757 1.00 92.88 590 ILE A CA 1
ATOM 4178 C C . ILE A 1 590 ? 9.568 -7.044 10.764 1.00 92.88 590 ILE A C 1
ATOM 4180 O O . ILE A 1 590 ? 8.404 -6.851 10.420 1.00 92.88 590 ILE A O 1
ATOM 4184 N N . ASN A 1 591 ? 9.969 -6.726 11.998 1.00 89.81 591 ASN A N 1
ATOM 4185 C CA . ASN A 1 591 ? 9.038 -6.191 13.001 1.00 89.81 591 ASN A CA 1
ATOM 4186 C C . ASN A 1 591 ? 8.537 -4.770 12.660 1.00 89.81 591 ASN A C 1
ATOM 4188 O O . ASN A 1 591 ? 7.378 -4.452 12.932 1.00 89.81 591 ASN A O 1
ATOM 4192 N N . GLU A 1 592 ? 9.379 -3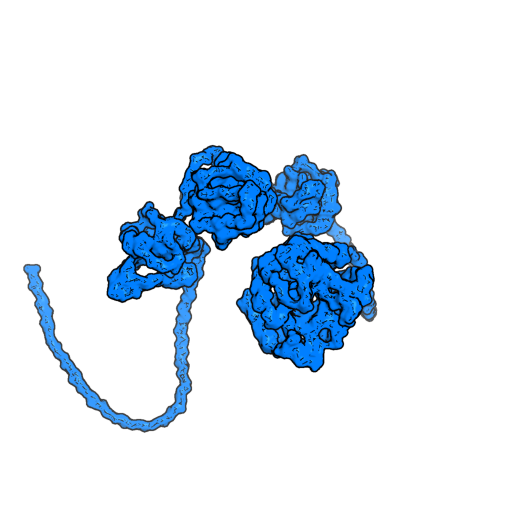.933 12.047 1.00 92.38 592 GLU A N 1
ATOM 4193 C CA . GLU A 1 592 ? 9.008 -2.600 11.556 1.00 92.38 592 GLU A CA 1
ATOM 4194 C C . GLU A 1 592 ? 8.108 -2.724 10.321 1.00 92.38 592 GLU A C 1
ATOM 4196 O O . GLU A 1 592 ? 7.002 -2.176 10.286 1.00 92.38 592 GLU A O 1
ATOM 4201 N N . TYR A 1 593 ? 8.511 -3.560 9.362 1.00 96.56 593 TYR A N 1
ATOM 4202 C CA . TYR A 1 593 ? 7.730 -3.843 8.161 1.00 96.56 593 TYR A CA 1
ATOM 4203 C C . TYR A 1 593 ? 6.355 -4.444 8.452 1.00 96.56 593 TYR A C 1
ATOM 4205 O O . TYR A 1 593 ? 5.395 -4.086 7.779 1.00 96.56 593 TYR A O 1
ATOM 4213 N N . LEU A 1 594 ? 6.201 -5.301 9.466 1.00 94.75 594 LEU A N 1
ATOM 4214 C CA . LEU A 1 594 ? 4.885 -5.809 9.868 1.00 94.75 594 LEU A CA 1
ATOM 4215 C C . LEU A 1 594 ? 3.993 -4.700 10.451 1.00 94.75 594 LEU A C 1
ATOM 4217 O O . LEU A 1 594 ? 2.794 -4.669 10.169 1.00 94.75 594 LEU A O 1
ATOM 4221 N N . ALA A 1 595 ? 4.555 -3.751 11.205 1.00 91.88 595 ALA A N 1
ATOM 4222 C CA . ALA A 1 595 ? 3.812 -2.585 11.688 1.00 91.88 595 ALA A CA 1
ATOM 4223 C C . ALA A 1 595 ? 3.410 -1.628 10.545 1.00 91.88 595 ALA A C 1
ATOM 4225 O O . ALA A 1 595 ? 2.335 -1.023 10.593 1.00 91.88 595 ALA A O 1
ATOM 4226 N N . ILE A 1 596 ? 4.232 -1.520 9.496 1.00 96.12 596 ILE A N 1
ATOM 4227 C CA . ILE A 1 596 ? 3.918 -0.798 8.252 1.00 96.12 596 ILE A CA 1
ATOM 4228 C C . ILE A 1 596 ? 2.842 -1.545 7.447 1.00 96.12 596 ILE A C 1
ATOM 4230 O O . ILE A 1 596 ? 1.854 -0.941 7.029 1.00 96.12 596 ILE A O 1
ATOM 4234 N N . ALA A 1 597 ? 2.971 -2.863 7.287 1.00 97.31 597 ALA A N 1
ATOM 4235 C CA . ALA A 1 597 ? 2.049 -3.718 6.544 1.00 97.31 597 ALA A CA 1
ATOM 4236 C C . ALA A 1 597 ? 0.632 -3.691 7.124 1.00 97.31 597 ALA A C 1
ATOM 4238 O O . ALA A 1 597 ? -0.332 -3.576 6.371 1.00 97.31 597 ALA A O 1
ATOM 4239 N N . VAL A 1 598 ? 0.490 -3.716 8.455 1.00 94.75 598 VAL A N 1
ATOM 4240 C CA . VAL A 1 598 ? -0.809 -3.550 9.130 1.00 94.75 598 VAL A CA 1
ATOM 4241 C C . VAL A 1 598 ? -1.431 -2.184 8.815 1.00 94.75 598 VAL A C 1
ATOM 4243 O O . VAL A 1 598 ? -2.632 -2.105 8.555 1.00 94.75 598 VAL A O 1
ATOM 4246 N N . GLN A 1 599 ? -0.637 -1.110 8.769 1.00 94.31 599 GLN A N 1
ATOM 4247 C CA . GLN A 1 599 ? -1.134 0.226 8.419 1.00 94.31 599 GLN A CA 1
ATOM 4248 C C . GLN A 1 599 ? -1.502 0.343 6.934 1.00 94.31 599 GLN A C 1
ATOM 4250 O O . GLN A 1 599 ? -2.545 0.918 6.619 1.00 94.31 599 GLN A O 1
ATOM 4255 N N . LEU A 1 600 ? -0.711 -0.234 6.025 1.00 95.62 600 LEU A N 1
ATOM 4256 C CA . LEU A 1 600 ? -1.040 -0.318 4.599 1.00 95.62 600 LEU A CA 1
ATOM 4257 C C . LEU A 1 600 ? -2.313 -1.149 4.377 1.00 95.62 600 LEU A C 1
ATOM 4259 O O . LEU A 1 600 ? -3.220 -0.696 3.683 1.00 95.62 600 LEU A O 1
ATOM 4263 N N . GLN A 1 601 ? -2.446 -2.311 5.020 1.00 94.25 601 GLN A N 1
ATOM 4264 C CA . GLN A 1 601 ? -3.641 -3.160 4.961 1.00 94.25 601 GLN A CA 1
ATOM 4265 C C . GLN A 1 601 ? -4.887 -2.430 5.492 1.00 94.25 601 GLN A C 1
ATOM 4267 O O . GLN A 1 601 ? -5.921 -2.436 4.828 1.00 94.25 601 GLN A O 1
ATOM 4272 N N . ALA A 1 602 ? -4.784 -1.722 6.622 1.00 88.69 602 ALA A N 1
ATOM 4273 C CA . ALA A 1 602 ? -5.867 -0.891 7.163 1.00 88.69 602 ALA A CA 1
ATOM 4274 C C . ALA A 1 602 ? -6.230 0.321 6.275 1.00 88.69 602 ALA A C 1
ATOM 4276 O O . ALA A 1 602 ? -7.289 0.920 6.449 1.00 88.69 602 ALA A O 1
ATOM 4277 N N . ASN A 1 603 ? -5.372 0.679 5.316 1.00 85.75 603 ASN A N 1
ATOM 4278 C CA . ASN A 1 603 ? -5.603 1.722 4.315 1.00 85.75 603 ASN A CA 1
ATOM 4279 C C . ASN A 1 603 ? -5.990 1.168 2.926 1.00 85.75 603 ASN A C 1
ATOM 4281 O O . ASN A 1 603 ? -6.032 1.944 1.973 1.00 85.75 603 ASN A O 1
ATOM 4285 N N . ASN A 1 604 ? -6.241 -0.144 2.804 1.00 89.44 604 ASN A N 1
ATOM 4286 C CA . ASN A 1 604 ? -6.423 -0.868 1.536 1.00 89.44 604 ASN A CA 1
ATOM 4287 C C . ASN A 1 604 ? -5.274 -0.659 0.522 1.00 89.44 604 ASN A C 1
ATOM 4289 O O . ASN A 1 604 ? -5.479 -0.652 -0.687 1.00 89.44 604 ASN A O 1
ATOM 4293 N N . ALA A 1 605 ? -4.055 -0.463 1.025 1.00 93.88 605 ALA A N 1
ATOM 4294 C CA . ALA A 1 605 ? -2.880 -0.103 0.238 1.00 93.88 605 ALA A CA 1
ATOM 4295 C C . ALA A 1 605 ? -1.819 -1.211 0.135 1.00 93.88 605 ALA A C 1
ATOM 4297 O O . ALA A 1 605 ? -0.905 -1.046 -0.654 1.00 93.88 605 ALA A O 1
ATOM 4298 N N . LEU A 1 606 ? -1.908 -2.302 0.909 1.00 98.56 606 LEU A N 1
ATOM 4299 C CA . LEU A 1 606 ? -0.990 -3.454 0.828 1.00 98.56 606 LEU A CA 1
ATOM 4300 C C . LEU A 1 606 ? -1.465 -4.461 -0.227 1.00 98.56 606 LEU A C 1
ATOM 4302 O O . LEU A 1 606 ? -2.630 -4.851 -0.163 1.00 98.56 606 LEU A O 1
ATOM 4306 N N . ASP A 1 607 ? -0.577 -4.986 -1.075 1.00 98.69 607 ASP A N 1
ATOM 4307 C CA . ASP A 1 607 ? -0.892 -6.105 -1.986 1.00 98.69 607 ASP A CA 1
ATOM 4308 C C . ASP A 1 607 ? -0.109 -7.384 -1.673 1.00 98.69 607 ASP A C 1
ATOM 4310 O O . ASP A 1 607 ? -0.654 -8.481 -1.812 1.00 98.69 607 ASP A O 1
ATOM 4314 N N . MET A 1 608 ? 1.141 -7.265 -1.213 1.00 98.75 608 MET A N 1
ATOM 4315 C CA . MET A 1 608 ? 1.954 -8.405 -0.783 1.00 98.75 608 MET A CA 1
ATOM 4316 C C . MET A 1 608 ? 2.976 -8.011 0.290 1.00 98.75 608 MET A C 1
ATOM 4318 O O . MET A 1 608 ? 3.531 -6.919 0.257 1.00 98.75 608 MET A O 1
ATOM 4322 N N . ILE A 1 609 ? 3.278 -8.928 1.202 1.00 98.81 609 ILE A N 1
ATOM 4323 C CA . ILE A 1 609 ? 4.499 -8.934 2.007 1.00 98.81 609 ILE A CA 1
ATOM 4324 C C . ILE A 1 609 ? 5.141 -10.315 1.908 1.00 98.81 609 ILE A C 1
ATOM 4326 O O . ILE A 1 609 ? 4.471 -11.323 2.126 1.00 98.81 609 ILE A O 1
ATOM 4330 N N . GLY A 1 610 ? 6.427 -10.378 1.581 1.00 98.31 610 GLY A N 1
ATOM 4331 C CA . GLY A 1 610 ? 7.198 -11.615 1.630 1.00 98.31 610 GLY A CA 1
ATOM 4332 C C . GLY A 1 610 ? 8.504 -11.368 2.356 1.00 98.31 610 GLY A C 1
ATOM 4333 O O . GLY A 1 610 ? 9.316 -10.577 1.888 1.00 98.31 610 GLY A O 1
ATOM 4334 N N . GLN A 1 611 ? 8.700 -12.015 3.503 1.00 98.19 611 GLN A N 1
ATOM 4335 C CA . GLN A 1 611 ? 9.972 -11.899 4.207 1.00 98.19 611 GLN A CA 1
ATOM 4336 C C . GLN A 1 611 ? 11.054 -12.662 3.434 1.00 98.19 611 GLN A C 1
ATOM 4338 O O . GLN A 1 611 ? 10.816 -13.792 3.002 1.00 98.19 611 GLN A O 1
ATOM 4343 N N . GLN A 1 612 ? 12.230 -12.055 3.314 1.00 98.19 612 GLN A N 1
ATOM 4344 C CA . GLN A 1 612 ? 13.458 -12.722 2.914 1.00 98.19 612 GLN A CA 1
ATOM 4345 C C . GLN A 1 612 ? 13.791 -13.811 3.960 1.00 98.19 612 GLN A C 1
ATOM 4347 O O . GLN A 1 612 ? 13.904 -13.530 5.163 1.00 98.19 612 GLN A O 1
ATOM 4352 N N . PHE A 1 613 ? 13.916 -15.066 3.522 1.00 98.06 613 PHE A N 1
ATOM 4353 C CA . PHE A 1 613 ? 14.332 -16.203 4.355 1.00 98.06 613 PHE A CA 1
ATOM 4354 C C . PHE A 1 613 ? 15.713 -16.720 3.923 1.00 98.06 613 PHE A C 1
ATOM 4356 O O . PHE A 1 613 ? 15.898 -17.907 3.672 1.00 98.06 613 PHE A O 1
ATOM 4363 N N . TYR A 1 614 ? 16.662 -15.793 3.795 1.00 96.69 614 TYR A N 1
ATOM 4364 C CA . TYR A 1 614 ? 18.037 -16.014 3.345 1.00 96.69 614 TYR A CA 1
ATOM 4365 C C . TYR A 1 614 ? 18.992 -14.982 3.973 1.00 96.69 614 TYR A C 1
ATOM 4367 O O . TYR A 1 614 ? 18.560 -14.165 4.788 1.00 96.69 614 TYR A O 1
ATOM 4375 N N . ASP A 1 615 ? 20.290 -15.087 3.660 1.00 93.12 615 ASP A N 1
ATOM 4376 C CA . ASP A 1 615 ? 21.415 -14.374 4.304 1.00 93.12 615 ASP A CA 1
ATOM 4377 C C . ASP A 1 615 ? 21.486 -14.590 5.838 1.00 93.12 615 ASP A C 1
ATOM 4379 O O . ASP A 1 615 ? 22.194 -13.908 6.579 1.00 93.12 615 ASP A O 1
ATOM 4383 N N . ALA A 1 616 ? 20.786 -15.627 6.307 1.00 91.56 616 ALA A N 1
ATOM 4384 C CA . ALA A 1 616 ? 20.842 -16.227 7.630 1.00 91.56 616 ALA A CA 1
ATOM 4385 C C . ALA A 1 616 ? 20.337 -17.677 7.533 1.00 91.56 616 ALA A C 1
ATOM 4387 O O . ALA A 1 616 ? 19.516 -17.996 6.672 1.00 91.56 616 ALA A O 1
ATOM 4388 N N . VAL A 1 617 ? 20.766 -18.555 8.444 1.00 91.81 617 VAL A N 1
ATOM 4389 C CA . VAL A 1 617 ? 20.256 -19.935 8.512 1.00 91.81 617 VAL A CA 1
ATOM 4390 C C . VAL A 1 617 ? 18.805 -19.920 9.015 1.00 91.81 617 VAL A C 1
ATOM 4392 O O . VAL A 1 617 ? 18.547 -19.688 10.199 1.00 91.81 617 VAL A O 1
ATOM 4395 N N . VAL A 1 618 ? 17.841 -20.161 8.121 1.00 93.62 618 VAL A N 1
ATOM 4396 C CA . VAL A 1 618 ? 16.398 -20.153 8.428 1.00 93.62 618 VAL A CA 1
ATOM 4397 C C . VAL A 1 618 ? 15.779 -21.512 8.107 1.00 93.62 618 VAL A C 1
ATOM 4399 O O . VAL A 1 618 ? 15.740 -21.923 6.951 1.00 93.62 618 VAL A O 1
ATOM 4402 N N . SER A 1 619 ? 15.223 -22.200 9.110 1.00 94.06 619 SER A N 1
ATOM 4403 C CA . SER A 1 619 ? 14.450 -23.429 8.875 1.00 94.06 619 SER A CA 1
ATOM 4404 C C . SER A 1 619 ? 13.020 -23.129 8.399 1.00 94.06 619 SER A C 1
ATOM 4406 O O . SER A 1 619 ? 12.457 -22.062 8.665 1.00 94.06 619 SER A O 1
ATOM 4408 N N . LYS A 1 620 ? 12.375 -24.109 7.756 1.00 95.31 620 LYS A N 1
ATOM 4409 C CA . LYS A 1 620 ? 10.956 -24.037 7.354 1.00 95.31 620 LYS A CA 1
ATOM 4410 C C . LYS A 1 620 ? 10.003 -23.792 8.537 1.00 95.31 620 LYS A C 1
ATOM 4412 O O . LYS A 1 620 ? 8.991 -23.112 8.376 1.00 95.31 620 LYS A O 1
ATOM 4417 N N . GLU A 1 621 ? 10.337 -24.276 9.734 1.00 95.69 621 GLU A N 1
ATOM 4418 C CA . GLU A 1 621 ? 9.609 -24.011 10.981 1.00 95.69 621 GLU A CA 1
ATOM 4419 C C . GLU A 1 621 ? 9.783 -22.555 11.442 1.00 95.69 621 GLU A C 1
ATOM 4421 O O . GLU A 1 621 ? 8.814 -21.931 11.876 1.00 95.69 621 GLU A O 1
ATOM 4426 N N . ALA A 1 622 ? 10.984 -21.983 11.301 1.00 90.75 622 ALA A N 1
ATOM 4427 C CA . ALA A 1 622 ? 11.244 -20.575 11.602 1.00 90.75 622 ALA A CA 1
ATOM 4428 C C . ALA A 1 622 ? 10.528 -19.635 10.610 1.00 90.75 622 ALA A C 1
ATOM 4430 O O . ALA A 1 622 ? 9.879 -18.672 11.032 1.00 90.75 622 ALA A O 1
ATOM 4431 N N . ALA A 1 623 ? 10.553 -19.958 9.312 1.00 96.50 623 ALA A N 1
ATOM 4432 C CA . ALA A 1 623 ? 9.806 -19.241 8.275 1.00 96.50 623 ALA A CA 1
ATOM 4433 C C . ALA A 1 623 ? 8.283 -19.308 8.516 1.00 96.50 623 ALA A C 1
ATOM 4435 O O . ALA A 1 623 ? 7.602 -18.280 8.552 1.00 96.50 623 ALA A O 1
ATOM 4436 N N . MET A 1 624 ? 7.753 -20.503 8.807 1.00 97.69 624 MET A N 1
ATOM 4437 C CA . MET A 1 624 ? 6.374 -20.701 9.272 1.00 97.69 624 MET A CA 1
ATOM 4438 C C . MET A 1 624 ? 6.073 -19.860 10.526 1.00 97.69 624 MET A C 1
ATOM 4440 O O . MET A 1 624 ? 5.008 -19.253 10.618 1.00 97.69 624 MET A O 1
ATOM 4444 N N . GLY A 1 625 ? 7.005 -19.774 11.481 1.00 91.62 625 GLY A N 1
ATOM 4445 C CA . GLY A 1 625 ? 6.906 -18.934 12.678 1.00 91.62 625 GLY A CA 1
ATOM 4446 C C . GLY A 1 625 ? 6.677 -17.451 12.366 1.00 91.62 625 GLY A C 1
ATOM 4447 O O . GLY A 1 625 ? 5.803 -16.821 12.963 1.00 91.62 625 GLY A O 1
ATOM 4448 N N . ARG A 1 626 ? 7.390 -16.906 11.377 1.00 96.12 626 ARG A N 1
ATOM 4449 C CA . ARG A 1 626 ? 7.218 -15.519 10.911 1.00 96.12 626 ARG A CA 1
ATOM 4450 C C . ARG A 1 626 ? 5.916 -15.308 10.136 1.00 96.12 626 ARG A C 1
ATOM 4452 O O . ARG A 1 626 ? 5.253 -14.289 10.317 1.00 96.12 626 ARG A O 1
ATOM 4459 N N . ILE A 1 627 ? 5.469 -16.298 9.368 1.00 97.25 627 ILE A N 1
ATOM 4460 C CA . ILE A 1 627 ? 4.161 -16.255 8.694 1.00 97.25 627 ILE A CA 1
ATOM 4461 C C . ILE A 1 627 ? 3.011 -16.329 9.716 1.00 97.25 627 ILE A C 1
ATOM 4463 O O . ILE A 1 627 ? 2.039 -15.581 9.603 1.00 97.25 627 ILE A O 1
ATOM 4467 N N . ASN A 1 628 ? 3.152 -17.116 10.791 1.00 95.31 628 ASN A N 1
ATOM 4468 C CA . ASN A 1 628 ? 2.230 -17.093 11.934 1.00 95.31 628 ASN A CA 1
ATOM 4469 C C . ASN A 1 628 ? 2.175 -15.697 12.592 1.00 95.31 628 ASN A C 1
ATOM 4471 O O . ASN A 1 628 ? 1.093 -15.234 12.962 1.00 95.31 628 ASN A O 1
ATOM 4475 N N . GLN A 1 629 ? 3.318 -15.009 12.722 1.00 95.81 629 GLN A N 1
ATOM 4476 C CA . GLN A 1 629 ? 3.389 -13.638 13.245 1.00 95.81 629 GLN A CA 1
ATOM 4477 C C . GLN A 1 629 ? 2.601 -12.671 12.341 1.00 95.81 629 GLN A C 1
ATOM 4479 O O . GLN A 1 629 ? 1.712 -11.973 12.822 1.00 95.81 629 GLN A O 1
ATOM 4484 N N . ALA A 1 630 ? 2.839 -12.698 11.026 1.00 94.62 630 ALA A N 1
ATOM 4485 C CA . ALA A 1 630 ? 2.123 -11.864 10.057 1.00 94.62 630 ALA A CA 1
ATOM 4486 C C . ALA A 1 630 ? 0.595 -12.086 10.079 1.00 94.62 630 ALA A C 1
ATOM 4488 O O . ALA A 1 630 ? -0.175 -11.124 10.153 1.00 94.62 630 ALA A O 1
ATOM 4489 N N . VAL A 1 631 ? 0.147 -13.347 10.092 1.00 96.81 631 VAL A N 1
ATOM 4490 C CA . VAL A 1 631 ? -1.285 -13.695 10.149 1.00 96.81 631 VAL A CA 1
ATOM 4491 C C . VAL A 1 631 ? -1.922 -13.283 11.480 1.00 96.81 631 VAL A C 1
ATOM 4493 O O . VAL A 1 631 ? -3.027 -12.742 11.486 1.00 96.81 631 VAL A O 1
ATOM 4496 N N . SER A 1 632 ? -1.240 -13.478 12.614 1.00 93.06 632 SER A N 1
ATOM 4497 C CA . SER A 1 632 ? -1.762 -13.070 13.932 1.00 93.06 632 SER A CA 1
ATOM 4498 C C . SER A 1 632 ? -1.793 -11.549 14.140 1.00 93.06 632 SER A C 1
ATOM 4500 O O . SER A 1 632 ? -2.595 -11.063 14.935 1.00 93.06 632 SER A O 1
ATOM 4502 N N . MET A 1 633 ? -1.010 -10.788 13.367 1.00 94.75 633 MET A N 1
ATOM 4503 C CA . MET A 1 633 ? -1.124 -9.328 13.249 1.00 94.75 633 MET A CA 1
ATOM 4504 C C . MET A 1 633 ? -2.246 -8.867 12.293 1.00 94.75 633 MET A C 1
ATOM 4506 O O . MET A 1 633 ? -2.453 -7.667 12.130 1.00 94.75 633 MET A O 1
ATOM 4510 N N . GLY A 1 634 ? -3.005 -9.791 11.690 1.00 93.31 634 GLY A N 1
ATOM 4511 C CA . GLY A 1 634 ? -4.172 -9.489 10.854 1.00 93.31 634 GLY A CA 1
ATOM 4512 C C . GLY A 1 634 ? -3.879 -9.310 9.361 1.00 93.31 634 GLY A C 1
ATOM 4513 O O . GLY A 1 634 ? -4.751 -8.842 8.624 1.00 93.31 634 GLY A O 1
ATOM 4514 N N . ILE A 1 635 ? -2.684 -9.680 8.890 1.00 97.88 635 ILE A N 1
ATOM 4515 C CA . ILE A 1 635 ? -2.363 -9.685 7.457 1.00 97.88 635 ILE A CA 1
ATOM 4516 C C . ILE A 1 635 ? -2.985 -10.946 6.820 1.00 97.88 635 ILE A C 1
ATOM 4518 O O . ILE A 1 635 ? -2.724 -12.054 7.296 1.00 97.88 635 ILE A O 1
ATOM 4522 N N . PRO A 1 636 ? -3.807 -10.834 5.756 1.00 98.06 636 PRO A N 1
ATOM 4523 C CA . PRO A 1 636 ? -4.388 -12.004 5.099 1.00 98.06 636 PRO A CA 1
ATOM 4524 C C . PRO A 1 636 ? -3.312 -12.911 4.492 1.00 98.06 636 PRO A C 1
ATOM 4526 O O . PRO A 1 636 ? -2.396 -12.417 3.840 1.00 98.06 636 PRO A O 1
ATOM 4529 N N . GLN A 1 637 ? -3.472 -14.238 4.594 1.00 97.25 637 GLN A N 1
ATOM 4530 C CA . GLN A 1 637 ? -2.582 -15.195 3.908 1.00 97.25 637 GLN A CA 1
ATOM 4531 C C . GLN A 1 637 ? -2.488 -14.928 2.393 1.00 97.25 637 GLN A C 1
ATOM 4533 O O . GLN A 1 637 ? -1.405 -15.008 1.824 1.00 97.25 637 GLN A O 1
ATOM 4538 N N . SER A 1 638 ? -3.575 -14.456 1.771 1.00 98.19 638 SER A N 1
ATOM 4539 C CA . SER A 1 638 ? -3.637 -14.053 0.357 1.00 98.19 638 SER A CA 1
ATOM 4540 C C . SER A 1 638 ? -2.865 -12.771 0.015 1.00 98.19 638 SER A C 1
ATOM 4542 O O . SER A 1 638 ? -2.899 -12.331 -1.131 1.00 98.19 638 SER A O 1
ATOM 4544 N N . LYS A 1 639 ? -2.155 -12.186 0.988 1.00 98.62 639 LYS A N 1
ATOM 4545 C CA . LYS A 1 639 ? -1.166 -11.112 0.822 1.00 98.62 639 LYS A CA 1
ATOM 4546 C C . LYS A 1 639 ? 0.202 -11.472 1.423 1.00 98.62 639 LYS A C 1
ATOM 4548 O O . LYS A 1 639 ? 1.062 -10.606 1.491 1.00 98.62 639 LYS A O 1
ATOM 4553 N N . ILE A 1 640 ? 0.425 -12.715 1.857 1.00 98.81 640 ILE A N 1
ATOM 4554 C CA . ILE A 1 640 ? 1.714 -13.177 2.395 1.00 98.81 640 ILE A CA 1
ATOM 4555 C C . ILE A 1 640 ? 2.398 -14.090 1.376 1.00 98.81 640 ILE A C 1
ATOM 4557 O O . ILE A 1 640 ? 1.763 -14.986 0.818 1.00 98.81 640 ILE A O 1
ATOM 4561 N N . ALA A 1 641 ? 3.688 -13.866 1.148 1.00 98.69 641 ALA A N 1
ATOM 4562 C CA . ALA A 1 641 ? 4.540 -14.636 0.251 1.00 98.69 641 ALA A CA 1
ATOM 4563 C C . ALA A 1 641 ? 5.798 -15.163 0.967 1.00 98.69 641 ALA A C 1
ATOM 4565 O O . ALA A 1 641 ? 6.130 -14.727 2.070 1.00 98.69 641 ALA A O 1
ATOM 4566 N N . VAL A 1 642 ? 6.496 -16.106 0.334 1.00 98.75 642 VAL A N 1
ATOM 4567 C CA . VAL A 1 642 ? 7.777 -16.661 0.809 1.00 98.75 642 VAL A CA 1
ATOM 4568 C C . VAL A 1 642 ? 8.919 -16.073 -0.025 1.00 98.75 642 VAL A C 1
ATOM 4570 O O . VAL A 1 642 ? 8.942 -16.274 -1.240 1.00 98.75 642 VAL A O 1
ATOM 4573 N N . GLY A 1 643 ? 9.844 -15.341 0.601 1.00 98.75 643 GLY A N 1
ATOM 4574 C CA . GLY A 1 643 ? 11.050 -14.833 -0.053 1.00 98.75 643 GLY A CA 1
ATOM 4575 C C . GLY A 1 643 ? 12.195 -15.835 0.032 1.00 98.75 643 GLY A C 1
ATOM 4576 O O . GLY A 1 643 ? 12.506 -16.322 1.116 1.00 98.75 643 GLY A O 1
ATOM 4577 N N . MET A 1 644 ? 12.803 -16.164 -1.106 1.00 98.62 644 MET A N 1
ATOM 4578 C CA . MET A 1 644 ? 13.819 -17.214 -1.233 1.00 98.62 644 MET A CA 1
ATOM 4579 C C . MET A 1 644 ? 15.071 -16.694 -1.948 1.00 98.62 644 MET A C 1
ATOM 4581 O O . MET A 1 644 ? 14.989 -15.789 -2.776 1.00 98.62 644 MET A O 1
ATOM 4585 N N . MET A 1 645 ? 16.211 -17.328 -1.682 1.00 97.62 645 MET A N 1
ATOM 4586 C CA . MET A 1 645 ? 17.433 -17.227 -2.481 1.00 97.62 645 MET A CA 1
ATOM 4587 C C . MET A 1 645 ? 18.055 -18.619 -2.560 1.00 97.62 645 MET A C 1
ATOM 4589 O O . MET A 1 645 ? 18.147 -19.310 -1.543 1.00 97.62 645 MET A O 1
ATOM 4593 N N . VAL A 1 646 ? 18.462 -19.033 -3.764 1.00 96.75 646 VAL A N 1
ATOM 4594 C CA . VAL A 1 646 ? 19.024 -20.372 -3.999 1.00 96.75 646 VAL A CA 1
ATOM 4595 C C . VAL A 1 646 ? 20.545 -20.391 -3.901 1.00 96.75 646 VAL A C 1
ATOM 4597 O O . VAL A 1 646 ? 21.210 -19.463 -4.359 1.00 96.75 646 VAL A O 1
ATOM 4600 N N . GLY A 1 647 ? 21.133 -21.430 -3.311 1.00 93.88 647 GLY A N 1
ATOM 4601 C CA . GLY A 1 647 ? 22.590 -21.519 -3.207 1.00 93.88 647 GLY A CA 1
ATOM 4602 C C . GLY A 1 647 ? 23.115 -22.792 -2.554 1.00 93.88 647 GLY A C 1
ATOM 4603 O O . GLY A 1 647 ? 22.364 -23.718 -2.265 1.00 93.88 647 GLY A O 1
ATOM 4604 N N . THR A 1 648 ? 24.434 -22.818 -2.354 1.00 91.19 648 THR A N 1
ATOM 4605 C CA . THR A 1 648 ? 25.193 -23.928 -1.747 1.00 91.19 648 THR A CA 1
ATOM 4606 C C . THR A 1 648 ? 25.754 -23.605 -0.357 1.00 91.19 648 THR A C 1
ATOM 4608 O O . THR A 1 648 ? 26.325 -24.485 0.281 1.00 91.19 648 THR A O 1
ATOM 4611 N N . ALA A 1 649 ? 25.608 -22.361 0.110 1.00 92.88 649 ALA A N 1
ATOM 4612 C CA . ALA A 1 649 ? 25.880 -21.970 1.492 1.00 92.88 649 ALA A CA 1
ATOM 4613 C C . ALA A 1 649 ? 24.616 -22.145 2.350 1.00 92.88 649 ALA A C 1
ATOM 4615 O O . ALA A 1 649 ? 23.505 -21.991 1.849 1.00 92.88 649 ALA A O 1
ATOM 4616 N N . ASP A 1 650 ? 24.798 -22.412 3.640 1.00 92.19 650 ASP A N 1
ATOM 4617 C CA . ASP A 1 650 ? 23.754 -22.675 4.645 1.00 92.19 650 ASP A CA 1
ATOM 4618 C C . ASP A 1 650 ? 22.832 -21.478 4.948 1.00 92.19 650 ASP A C 1
ATOM 4620 O O . ASP A 1 650 ? 21.724 -21.643 5.460 1.00 92.19 650 ASP A O 1
ATOM 4624 N N . VAL A 1 651 ? 23.269 -20.268 4.596 1.00 92.44 651 VAL A N 1
ATOM 4625 C CA . VAL A 1 651 ? 22.459 -19.037 4.601 1.00 92.44 651 VAL A CA 1
ATOM 4626 C C . VAL A 1 651 ? 21.505 -18.911 3.399 1.00 92.44 651 VAL A C 1
ATOM 4628 O O . VAL A 1 651 ? 20.768 -17.929 3.295 1.00 92.44 651 VAL A O 1
ATOM 4631 N N . TYR A 1 652 ? 21.509 -19.889 2.490 1.00 95.62 652 TYR A N 1
ATOM 4632 C CA . TYR A 1 652 ? 20.611 -20.011 1.340 1.00 95.62 652 TYR A CA 1
ATOM 4633 C C . TYR A 1 652 ? 19.874 -21.356 1.389 1.00 95.62 652 TYR A C 1
ATOM 4635 O O . TYR A 1 652 ? 20.287 -22.278 2.086 1.00 95.62 652 TYR A O 1
ATOM 4643 N N . TRP A 1 653 ? 18.790 -21.492 0.626 1.00 97.06 653 TRP A N 1
ATOM 4644 C CA . TRP A 1 653 ? 18.108 -22.779 0.454 1.00 97.06 653 TRP A CA 1
ATOM 4645 C C . TRP A 1 653 ? 18.530 -23.434 -0.864 1.00 97.06 653 TRP A C 1
ATOM 4647 O O . TRP A 1 653 ? 18.718 -22.764 -1.877 1.00 97.06 653 TRP A O 1
ATOM 4657 N N . THR A 1 654 ? 18.620 -24.758 -0.912 1.00 97.12 654 THR A 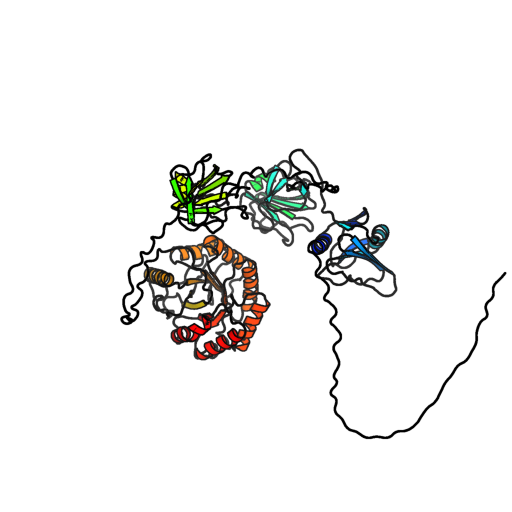N 1
ATOM 4658 C CA . THR A 1 654 ? 18.588 -25.478 -2.195 1.00 97.12 654 THR A CA 1
ATOM 4659 C C . THR A 1 654 ? 17.182 -25.419 -2.810 1.00 97.12 654 THR A C 1
ATOM 4661 O O . THR A 1 654 ? 16.195 -25.148 -2.123 1.00 97.12 654 THR A O 1
ATOM 4664 N N . VAL A 1 655 ? 17.033 -25.727 -4.106 1.00 97.88 655 VAL A N 1
ATOM 4665 C CA . VAL A 1 655 ? 15.697 -25.815 -4.739 1.00 97.88 655 VAL A CA 1
ATOM 4666 C C . VAL A 1 655 ? 14.814 -26.861 -4.037 1.00 97.88 655 VAL A C 1
ATOM 4668 O O . VAL A 1 655 ? 13.621 -26.628 -3.835 1.00 97.88 655 VAL A O 1
ATOM 4671 N N . ALA A 1 656 ? 15.404 -27.966 -3.569 1.00 97.19 656 ALA A N 1
ATOM 4672 C CA . ALA A 1 656 ? 14.714 -28.985 -2.779 1.00 97.19 656 ALA A CA 1
ATOM 4673 C C . ALA A 1 656 ? 14.222 -28.455 -1.416 1.00 97.19 656 ALA A C 1
ATOM 4675 O O . ALA A 1 656 ? 13.121 -28.795 -0.979 1.00 97.19 656 ALA A O 1
ATOM 4676 N N . GLU A 1 657 ? 14.987 -27.583 -0.757 1.00 98.06 657 GLU A N 1
ATOM 4677 C CA . GLU A 1 657 ? 14.567 -26.933 0.491 1.00 98.06 657 GLU A CA 1
ATOM 4678 C C . GLU A 1 657 ? 13.510 -25.853 0.256 1.00 98.06 657 GLU A C 1
ATOM 4680 O O . GLU A 1 657 ? 12.553 -25.788 1.025 1.00 98.06 657 GLU A O 1
ATOM 4685 N N . CYS A 1 658 ? 13.584 -25.097 -0.846 1.00 98.56 658 CYS A N 1
ATOM 4686 C CA . CYS A 1 658 ? 12.495 -24.224 -1.294 1.00 98.56 658 CYS A CA 1
ATOM 4687 C C . CYS A 1 658 ? 11.187 -25.018 -1.477 1.00 98.56 658 CYS A C 1
ATOM 4689 O O . CYS A 1 658 ? 10.146 -24.622 -0.950 1.00 98.56 658 CYS A O 1
ATOM 4691 N N . VAL A 1 659 ? 11.234 -26.173 -2.158 1.00 98.50 659 VAL A N 1
ATOM 4692 C CA . VAL A 1 659 ? 10.089 -27.095 -2.301 1.00 98.50 659 VAL A CA 1
ATOM 4693 C C . VAL A 1 659 ? 9.578 -27.559 -0.936 1.00 98.50 659 VAL A C 1
ATOM 4695 O O . VAL A 1 659 ? 8.378 -27.460 -0.664 1.00 98.50 659 VAL A O 1
ATOM 4698 N N . ALA A 1 660 ? 10.465 -28.035 -0.059 1.00 98.00 660 ALA A N 1
ATOM 4699 C CA . ALA A 1 660 ? 10.093 -28.548 1.257 1.00 98.00 660 ALA A CA 1
ATOM 4700 C C . ALA A 1 660 ? 9.489 -27.461 2.164 1.00 98.00 660 ALA A C 1
ATOM 4702 O O . ALA A 1 660 ? 8.495 -27.714 2.847 1.00 98.00 660 ALA A O 1
ATOM 4703 N N . ALA A 1 661 ? 10.048 -26.248 2.150 1.00 98.19 661 ALA A N 1
ATOM 4704 C CA . ALA A 1 661 ? 9.568 -25.108 2.920 1.00 98.19 661 ALA A CA 1
ATOM 4705 C C . ALA A 1 661 ? 8.211 -24.611 2.409 1.00 98.19 661 ALA A C 1
ATOM 4707 O O . ALA A 1 661 ? 7.265 -24.519 3.191 1.00 98.19 661 ALA A O 1
ATOM 4708 N N . VAL A 1 662 ? 8.067 -24.362 1.102 1.00 98.56 662 VAL A N 1
ATOM 4709 C CA . VAL A 1 662 ? 6.795 -23.911 0.507 1.00 98.56 662 VAL A CA 1
ATOM 4710 C C . VAL A 1 662 ? 5.692 -24.952 0.713 1.00 98.56 662 VAL A C 1
ATOM 4712 O O . VAL A 1 662 ? 4.579 -24.584 1.090 1.00 98.56 662 VAL A O 1
ATOM 4715 N N . THR A 1 663 ? 5.992 -26.246 0.558 1.00 98.44 663 THR A N 1
ATOM 4716 C CA . THR A 1 663 ? 5.032 -27.336 0.816 1.00 98.44 663 THR A CA 1
ATOM 4717 C C . THR A 1 663 ? 4.602 -27.368 2.285 1.00 98.44 663 THR A C 1
ATOM 4719 O O . THR A 1 663 ? 3.405 -27.381 2.579 1.00 98.44 663 THR A O 1
ATOM 4722 N N . TYR A 1 664 ? 5.559 -27.306 3.218 1.00 98.44 664 TYR A N 1
ATOM 4723 C CA . TYR A 1 664 ? 5.291 -27.272 4.659 1.00 98.44 664 TYR A CA 1
ATOM 4724 C C . TYR A 1 664 ? 4.444 -26.056 5.071 1.00 98.44 664 TYR A C 1
ATOM 4726 O O . TYR A 1 664 ? 3.519 -26.182 5.873 1.00 98.44 664 TYR A O 1
ATOM 4734 N N . ILE A 1 665 ? 4.708 -24.883 4.489 1.00 98.56 665 ILE A N 1
ATOM 4735 C CA . ILE A 1 665 ? 3.948 -23.663 4.778 1.00 98.56 665 ILE A CA 1
ATOM 4736 C C . ILE A 1 665 ? 2.538 -23.737 4.167 1.00 98.56 665 ILE A C 1
ATOM 4738 O O . ILE A 1 665 ? 1.559 -23.457 4.865 1.00 98.56 665 ILE A O 1
ATOM 4742 N N . LYS A 1 666 ? 2.393 -24.173 2.906 1.00 97.38 666 LYS A N 1
ATOM 4743 C CA . LYS A 1 666 ? 1.080 -24.308 2.246 1.00 97.38 666 LYS A CA 1
ATOM 4744 C C . LYS A 1 666 ? 0.171 -25.355 2.888 1.00 97.38 666 LYS A C 1
ATOM 4746 O O . LYS A 1 666 ? -1.042 -25.172 2.852 1.00 97.38 666 LYS A O 1
ATOM 4751 N N . ALA A 1 667 ? 0.722 -26.378 3.543 1.00 97.50 667 ALA A N 1
ATOM 4752 C CA . ALA A 1 667 ? -0.060 -27.332 4.335 1.00 97.50 667 ALA A CA 1
ATOM 4753 C C . ALA A 1 667 ? -0.863 -26.664 5.475 1.00 97.50 667 ALA A C 1
ATOM 4755 O O . ALA A 1 667 ? -1.883 -27.200 5.903 1.00 97.50 667 ALA A O 1
ATOM 4756 N N . LYS A 1 668 ? -0.440 -25.478 5.944 1.00 97.69 668 LYS A N 1
ATOM 4757 C CA . LYS A 1 668 ? -1.190 -24.643 6.899 1.00 97.69 668 LYS A CA 1
ATOM 4758 C C . LYS A 1 668 ? -1.872 -23.435 6.246 1.00 97.69 668 LYS A C 1
ATOM 4760 O O . LYS A 1 668 ? -2.957 -23.040 6.669 1.00 97.69 668 LYS A O 1
ATOM 4765 N N . TYR A 1 669 ? -1.237 -22.845 5.235 1.00 97.56 669 TYR A N 1
ATOM 4766 C CA . TYR A 1 669 ? -1.683 -21.629 4.552 1.00 97.56 669 TYR A CA 1
ATOM 4767 C C . TYR A 1 669 ? -1.833 -21.864 3.036 1.00 97.56 669 TYR A C 1
ATOM 4769 O O . TYR A 1 669 ? -1.027 -21.369 2.244 1.00 97.56 669 TYR A O 1
ATOM 4777 N N . PRO A 1 670 ? -2.853 -22.623 2.587 1.00 96.38 670 PRO A N 1
ATOM 4778 C CA . PRO A 1 670 ? -3.018 -22.966 1.169 1.00 96.38 670 PRO A CA 1
ATOM 4779 C C . PRO A 1 670 ? -3.292 -21.734 0.291 1.00 96.38 670 PRO A C 1
ATOM 4781 O O . PRO A 1 670 ? -2.899 -21.684 -0.877 1.00 96.38 670 PRO A O 1
ATOM 4784 N N . ASN A 1 671 ? -3.897 -20.694 0.873 1.00 96.19 671 ASN A N 1
ATOM 4785 C CA . ASN A 1 671 ? -4.206 -19.438 0.197 1.00 96.19 671 ASN A CA 1
ATOM 4786 C C . ASN A 1 671 ? -3.103 -18.384 0.396 1.00 96.19 671 ASN A C 1
ATOM 4788 O O . ASN A 1 671 ? -3.413 -17.195 0.434 1.00 96.19 671 ASN A O 1
ATOM 4792 N N . LEU A 1 672 ? -1.833 -18.798 0.518 1.00 97.56 672 LEU A N 1
ATOM 4793 C CA . LEU A 1 672 ? -0.685 -17.897 0.353 1.00 97.56 672 LEU A CA 1
ATOM 4794 C C . LEU A 1 672 ? -0.755 -17.143 -0.985 1.00 97.56 672 LEU A C 1
ATOM 4796 O O . LEU A 1 672 ? -1.218 -17.690 -1.994 1.00 97.56 672 LEU A O 1
ATOM 4800 N N . ARG A 1 673 ? -0.216 -15.918 -0.991 1.00 98.31 673 ARG A N 1
ATOM 4801 C CA . ARG A 1 673 ? -0.033 -15.081 -2.187 1.00 98.31 673 ARG A CA 1
ATOM 4802 C C . ARG A 1 673 ? 0.989 -15.662 -3.159 1.00 98.31 673 ARG A C 1
ATOM 4804 O O . ARG A 1 673 ? 0.885 -15.368 -4.340 1.00 98.31 673 ARG A O 1
ATOM 4811 N N . GLY A 1 674 ? 1.944 -16.467 -2.694 1.00 97.88 674 GLY A N 1
ATOM 4812 C CA . GLY A 1 674 ? 2.959 -17.114 -3.532 1.00 97.88 674 GLY A CA 1
ATOM 4813 C C . GLY A 1 674 ? 4.370 -16.936 -2.973 1.00 97.88 674 GLY A C 1
ATOM 4814 O O . GLY A 1 674 ? 4.585 -17.126 -1.775 1.00 97.88 674 GLY A O 1
ATOM 4815 N N . GLY A 1 675 ? 5.333 -16.580 -3.822 1.00 98.44 675 GLY A N 1
ATOM 4816 C CA . GLY A 1 675 ? 6.737 -16.437 -3.434 1.00 98.44 675 GLY A CA 1
ATOM 4817 C C . GLY A 1 675 ? 7.586 -15.690 -4.459 1.00 98.44 675 GLY A C 1
ATOM 4818 O O . GLY A 1 675 ? 7.132 -15.400 -5.568 1.00 98.44 675 GLY A O 1
ATOM 4819 N N . TYR A 1 676 ? 8.822 -15.381 -4.077 1.00 98.81 676 TYR A N 1
ATOM 4820 C CA . TYR A 1 676 ? 9.801 -14.728 -4.944 1.00 98.81 676 TYR A CA 1
ATOM 4821 C C . TYR A 1 676 ? 11.202 -15.314 -4.790 1.00 98.81 676 TYR A C 1
ATOM 4823 O O . TYR A 1 676 ? 11.503 -15.936 -3.770 1.00 98.81 676 TYR A O 1
ATOM 4831 N N . LEU A 1 677 ? 12.056 -15.055 -5.782 1.00 98.69 677 LEU A N 1
ATOM 4832 C CA . LEU A 1 677 ? 13.477 -15.382 -5.740 1.00 98.69 677 LEU A CA 1
ATOM 4833 C C . LEU A 1 677 ? 14.368 -14.143 -5.924 1.00 98.69 677 LEU A C 1
ATOM 4835 O O . LEU A 1 677 ? 14.225 -13.400 -6.898 1.00 98.69 677 LEU A O 1
ATOM 4839 N N . TRP A 1 678 ? 15.316 -13.973 -5.006 1.00 97.81 678 TRP A N 1
ATOM 4840 C CA . TRP A 1 678 ? 16.520 -13.152 -5.143 1.00 97.81 678 TRP A CA 1
ATOM 4841 C C . TRP A 1 678 ? 17.634 -14.104 -5.645 1.00 97.81 678 TRP A C 1
ATOM 4843 O O . TRP A 1 678 ? 17.992 -15.054 -4.955 1.00 97.81 678 TRP A O 1
ATOM 4853 N N . GLU A 1 679 ? 18.155 -14.020 -6.871 1.00 95.94 679 GLU A N 1
ATOM 4854 C CA . GLU A 1 679 ? 17.834 -13.125 -7.994 1.00 95.94 679 GLU A CA 1
ATOM 4855 C C . GLU A 1 679 ? 18.049 -13.832 -9.359 1.00 95.94 679 GLU A C 1
ATOM 4857 O O . GLU A 1 679 ? 18.369 -15.021 -9.423 1.00 95.94 679 GLU A O 1
ATOM 4862 N N . ALA A 1 680 ? 17.826 -13.118 -10.463 1.00 96.31 680 ALA A N 1
ATOM 4863 C CA . ALA A 1 680 ? 17.742 -13.663 -11.817 1.00 96.31 680 ALA A CA 1
ATOM 4864 C C . ALA A 1 680 ? 19.025 -14.279 -12.416 1.00 96.31 680 ALA A C 1
ATOM 4866 O O . ALA A 1 680 ? 18.910 -15.210 -13.213 1.00 96.31 680 ALA A O 1
ATOM 4867 N N . GLY A 1 681 ? 20.219 -13.773 -12.093 1.00 94.00 681 GLY A N 1
ATOM 4868 C CA . GLY A 1 681 ? 21.506 -14.285 -12.592 1.00 94.00 681 GLY A CA 1
ATOM 4869 C C . GLY A 1 681 ? 22.023 -15.534 -11.867 1.00 94.00 681 GLY A C 1
ATOM 4870 O O . GLY A 1 681 ? 22.939 -16.205 -12.345 1.00 94.00 681 GLY A O 1
ATOM 4871 N N . ARG A 1 682 ? 21.442 -15.860 -10.711 1.00 93.94 682 ARG A N 1
ATOM 4872 C CA . ARG A 1 682 ? 21.926 -16.891 -9.790 1.00 93.94 682 ARG A CA 1
ATOM 4873 C C . ARG A 1 682 ? 21.764 -18.318 -10.327 1.00 93.94 682 ARG A C 1
ATOM 4875 O O . ARG A 1 682 ? 20.742 -18.704 -10.898 1.00 93.94 682 ARG A O 1
ATOM 4882 N N . ALA A 1 683 ? 22.782 -19.147 -10.091 1.00 94.06 683 ALA A N 1
ATOM 4883 C CA . ALA A 1 683 ? 22.733 -20.570 -10.415 1.00 94.06 683 ALA A CA 1
ATOM 4884 C C . ALA A 1 683 ? 21.577 -21.260 -9.661 1.00 94.06 683 ALA A C 1
ATOM 4886 O O . ALA A 1 683 ? 21.412 -21.070 -8.459 1.00 94.06 683 ALA A O 1
ATOM 4887 N N . GLY A 1 684 ? 20.776 -22.054 -10.378 1.00 95.69 684 GLY A N 1
ATOM 4888 C CA . GLY A 1 684 ? 19.565 -22.694 -9.847 1.00 95.69 684 GLY A CA 1
ATOM 4889 C C . GLY A 1 684 ? 18.265 -21.903 -10.050 1.00 95.69 684 GLY A C 1
ATOM 4890 O O . GLY A 1 684 ? 17.194 -22.477 -9.882 1.00 95.69 684 GLY A O 1
ATOM 4891 N N . THR A 1 685 ? 18.311 -20.636 -10.482 1.00 96.94 685 THR A N 1
ATOM 4892 C CA . THR A 1 685 ? 17.103 -19.811 -10.699 1.00 96.94 685 THR A CA 1
ATOM 4893 C C . THR A 1 685 ? 16.125 -20.404 -11.720 1.00 96.94 685 THR A C 1
ATOM 4895 O O . THR A 1 685 ? 14.913 -20.347 -11.513 1.00 96.94 685 THR A O 1
ATOM 4898 N N . ALA A 1 686 ? 16.623 -21.012 -12.803 1.00 95.81 686 ALA A N 1
ATOM 4899 C CA . ALA A 1 686 ? 15.772 -21.654 -13.808 1.00 95.81 686 ALA A CA 1
ATOM 4900 C C . ALA A 1 686 ? 15.058 -22.909 -13.264 1.00 95.81 686 ALA A C 1
ATOM 4902 O O . ALA A 1 686 ? 13.860 -23.062 -13.488 1.00 95.81 686 ALA A O 1
ATOM 4903 N N . ASP A 1 687 ? 15.768 -23.748 -12.500 1.00 97.69 687 ASP A N 1
ATOM 4904 C CA . ASP A 1 687 ? 15.200 -24.925 -11.824 1.00 97.69 687 ASP A CA 1
ATOM 4905 C C . ASP A 1 687 ? 14.173 -24.502 -10.767 1.00 97.69 687 ASP A C 1
ATOM 4907 O O . ASP A 1 687 ? 13.032 -24.954 -10.806 1.00 97.69 687 ASP A O 1
ATOM 4911 N N . TRP A 1 688 ? 14.502 -23.536 -9.899 1.00 98.44 688 TRP A N 1
ATOM 4912 C CA . TRP A 1 688 ? 13.524 -22.952 -8.974 1.00 98.44 688 TRP A CA 1
ATOM 4913 C C . TRP A 1 688 ? 12.266 -22.474 -9.708 1.00 98.44 688 TRP A C 1
ATOM 4915 O O . TRP A 1 688 ? 11.154 -22.750 -9.257 1.00 98.44 688 TRP A O 1
ATOM 4925 N N . ALA A 1 689 ? 12.418 -21.798 -10.851 1.00 97.56 689 ALA A N 1
ATOM 4926 C CA . ALA A 1 689 ? 11.286 -21.258 -11.590 1.00 97.56 689 ALA A CA 1
ATOM 4927 C C . ALA A 1 689 ? 10.343 -22.355 -12.114 1.00 97.56 689 ALA A C 1
ATOM 4929 O O . ALA A 1 689 ? 9.131 -22.241 -11.916 1.00 97.56 689 ALA A O 1
ATOM 4930 N N . SER A 1 690 ? 10.868 -23.431 -12.709 1.00 97.62 690 SER A N 1
ATOM 4931 C CA . SER A 1 690 ? 10.050 -24.570 -13.146 1.00 97.62 690 SER A CA 1
ATOM 4932 C C . SER A 1 690 ? 9.509 -25.389 -11.970 1.00 97.62 690 SER A C 1
ATOM 4934 O O . SER A 1 690 ? 8.321 -25.702 -11.915 1.00 97.62 690 SER A O 1
ATOM 4936 N N . THR A 1 691 ? 10.355 -25.704 -10.993 1.00 97.88 691 THR A N 1
ATOM 4937 C CA . THR A 1 691 ? 10.075 -26.687 -9.938 1.00 97.88 691 THR A CA 1
ATOM 4938 C C . THR A 1 691 ? 9.133 -26.134 -8.863 1.00 97.88 691 THR A C 1
ATOM 4940 O O . THR A 1 691 ? 8.258 -26.854 -8.379 1.00 97.88 691 THR A O 1
ATOM 4943 N N . LEU A 1 692 ? 9.214 -24.838 -8.530 1.00 98.00 692 LEU A N 1
ATOM 4944 C CA . LEU A 1 692 ? 8.251 -24.189 -7.626 1.00 98.00 692 LEU A CA 1
ATOM 4945 C C . LEU A 1 692 ? 6.979 -23.706 -8.345 1.00 98.00 692 LEU A C 1
ATOM 4947 O O . LEU A 1 692 ? 6.033 -23.305 -7.665 1.00 98.00 692 LEU A O 1
ATOM 4951 N N . SER A 1 693 ? 6.911 -23.773 -9.681 1.00 96.50 693 SER A N 1
ATOM 4952 C CA . SER A 1 693 ? 5.807 -23.242 -10.497 1.00 96.50 693 SER A CA 1
ATOM 4953 C C . SER A 1 693 ? 4.423 -23.670 -9.994 1.00 96.50 693 SER A C 1
ATOM 4955 O O . SER A 1 693 ? 3.619 -22.831 -9.577 1.00 96.50 693 SER A O 1
ATOM 4957 N N . GLY A 1 694 ? 4.161 -24.981 -9.947 1.00 94.62 694 GLY A N 1
ATOM 4958 C CA . GLY A 1 694 ? 2.883 -25.523 -9.474 1.00 94.62 694 GLY A CA 1
ATOM 4959 C C . GLY A 1 694 ? 2.634 -25.283 -7.981 1.00 94.62 694 GLY A C 1
ATOM 4960 O O . GLY A 1 694 ? 1.498 -25.050 -7.571 1.00 94.62 694 GLY A O 1
ATOM 4961 N N . LEU A 1 695 ? 3.689 -25.268 -7.160 1.00 95.31 695 LEU A N 1
ATOM 4962 C CA . LEU A 1 695 ? 3.573 -25.051 -5.716 1.00 95.31 695 LEU A CA 1
ATOM 4963 C C . LEU A 1 695 ? 3.214 -23.603 -5.368 1.00 95.31 695 LEU A C 1
ATOM 4965 O O . LEU A 1 695 ? 2.397 -23.392 -4.474 1.00 95.31 695 LEU A O 1
ATOM 4969 N N . LEU A 1 696 ? 3.770 -22.613 -6.068 1.00 96.56 696 LEU A N 1
ATOM 4970 C CA . LEU A 1 696 ? 3.473 -21.196 -5.839 1.00 96.56 696 LEU A CA 1
ATOM 4971 C C . LEU A 1 696 ? 2.174 -20.747 -6.521 1.00 96.56 696 LEU A C 1
ATOM 4973 O O . LEU A 1 696 ? 1.505 -19.857 -5.992 1.00 96.56 696 LEU A O 1
ATOM 4977 N N . LYS A 1 697 ? 1.810 -21.351 -7.665 1.00 92.19 697 LYS A N 1
ATOM 4978 C CA . LYS A 1 697 ? 0.662 -20.924 -8.488 1.00 92.19 697 LYS A CA 1
ATOM 4979 C C . LYS A 1 697 ? -0.633 -21.725 -8.282 1.00 92.19 697 LYS A C 1
ATOM 4981 O O . LYS A 1 697 ? -1.691 -21.211 -8.638 1.00 92.19 697 LYS A O 1
ATOM 4986 N N . GLY A 1 698 ? -0.576 -22.910 -7.665 1.00 77.69 698 GLY A N 1
ATOM 4987 C CA . GLY A 1 698 ? -1.745 -23.621 -7.109 1.00 77.69 698 GLY A CA 1
ATOM 4988 C C . GLY A 1 698 ? -1.943 -23.382 -5.618 1.00 77.69 698 GLY A C 1
ATOM 4989 O O . GLY A 1 698 ? -1.565 -22.306 -5.097 1.00 77.69 698 GLY A O 1
#

InterPro domains:
  IPR001223 Glycoside hydrolase family 18, catalytic domain [PF00704] (454-644)
  IPR001223 Glycoside hydrolase family 18, catalytic domain [PS51910] (450-698)
  IPR017853 Glycoside hydrolase superfamily [SSF51445] (447-689)